Protein AF-A0A023GBM4-F1 (afdb_monomer_lite)

Organism: Amblyomma triste (NCBI:txid251400)

pLDDT: mean 78.28, std 15.89, range [26.83, 95.88]

Sequence (643 aa):
ELDEQGNFDE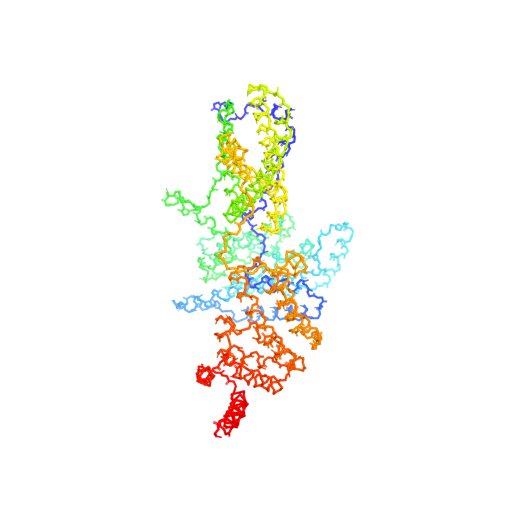KFLHDLKSTSPGKMQKLEERFLLPFKVGGPCPSPSFTGSQIFFYEFLKANTNAIFLQHFKDQCVGKIVEFEKDNPFQDAQQSSSEELKRALITAVYKFKLLGLFLGVVEFLPYSTTESFPKQYLDEQQAIRNLRPIPLNITGLIKESVKSKHLAATLTWVVNFLSMMDPIAKTLSSYGDVLGLLFSIYKSPALLQISSAAFFARVLLGWLFEVQSIQSDVLAPAPDDILEQAESLGSFVDGCIIYMCCPYLQELRCVLLEHLTGTKTKYGEIRKITPVSANEKDLKAQLMHQLEENFFHIHPVSVKKTVEFVAERVSSNVAKRLKKDVQASIAHSRGILSQMDSALIEEKERQQSIMELFWQVSKKSETVALEQCRELVNKLLPLLLPPDMDGQVVKMCCFLSTKNAVSKVQQWLKANVTEKAFIQGISAASCQANSDQNTSKDKDISSHYNAVSAFNILDRLQGCMQRVQSGKRCTSEDAVELLELCAKSLNSRCEWSSVATTAVEHATFDFVLCLAIWCPEVCTRDVFNVAVPMWERSCAVKEACKMLYSARNLHLVVMSADMRSTLLKFGELAQVLLYFGLVTVPDLEESLKKVLDLELPSLLLESTMCVLSSVLEIYKNCNENVSEGLG

Foldseek 3Di:
DAPPVRDDDVVVVVCCCVVPVPVVVVVVVPVVDDDPDDDLQDQDDDDDCRVVVLVVLLPDPDLVVLVVVLVVLLVVLVVCLVVVLQLCLPPDPDPVSLVVVLVSLVSLLSSLQSNLCSVASVVDDPDDDDPVVLVVVLVVCLVDDDSDPLVVSCLVLLVSQANLSSLNSNLNSLSSHDLSCCVHPNVLLVLLLLVLQLPACQLVDPALLSVLSNVSSVSSCVSNVPDPVPRDNHPDNSRNHVSSNGRSGDPVSSCVSNVSCVVVVVVVVCVVVVDPDPDDPPPPPDDDDDDDDVVVVVVVVVVVVVLCVVDPVQLVVLLQVLLVVQLVVLLVVLVVVLLVLLVVLLVVVVVVVVDPDDPVVVVVSLVVSLVVSLVVSLVSSLVSLLVSLLVPSCVSDDPPDDPVSSVVSSVSSSVSSSVSNVVSSVVQSDSVNSVCSSPPPDPPDDDDDDDDDDDDPVLAVVADDLVVLLVVLVVLLVCLVVVHDDALVNLLVSLLSLVSNLPRHPPDDPVSLLSSLVSLLVSLLSCLQRPVVSNDVSSLVSNVVSQLPHPNVLVVLLLLLAPVSLVSLVVGPDNLSSLLSSLVSNLSCCVSVSDDPVSNVVNLVNVVVDPDDPVSNVSNVVSVVVSVVVVVVVVVVVVVVVD

InterPro domains:
  IPR028171 Codanin-1, C-terminal domain [PF15296] (249-338)
  IPR040031 Codanin-1 [PTHR28678] (7-632)

Secondary structure (DSSP, 8-state):
-B-TT-PBPHHHHHHHHHH-HHHHHHHHHHHHS--SS--SSPPP---TTHHHHHHHHHH---HHHHHHHHHHHHHHHHHHHHH-TTTTTTT---HHHHHHHHHHHHHHHHHHHHHHHHHHGGG--SS---HHHHHHHHHHHHTSPPSS-HHHHHHHHHHTT-HHHHHHHHHHHHTT--TTGGGSHHHHHHHHHHHHHHHSGGGGSS-HHHHHHHHHHHHHHHHTT--TTTS---SS-----GGGG-S---HHHHHHH-TTHHHHHHHHHHHHH----SSS------------THHHHHHHHHHHHHHHHTS-HHHHHHHHHHHHHHHHHHHHHHHHHHHHHHHHHHHHHHHHTTS---HHHHHHHHHHHHHHHHHHHHHHHHHHHHHHHHHHHHHHS-TTS-HHHHHHHHHHHHHHHHHHHHHHHHHHS-HHHHHHHHHS----------S-----HHHHHHSPPHHHHHHHHHHHHHHHHTT----HHHHHHHHHHHHHHHHH-S---HHHHHHHHHHHHHHHHHHHHH-GGG--HHHHHHHHHHHTT-HHHHHHHHTTT-HHHHHHHHTSS-HHHHHHHHHHHHHHHHHTTSS-HHHHHHHHHHHHTS---HHHHHHHHHHHHHHHHHHHHHHHHHHHTT-

Radius of gyration: 37.75 Å; chains: 1; bounding box: 98×84×108 Å

Structure (mmCIF, N/CA/C/O backbone):
data_AF-A0A023GBM4-F1
#
_entry.id   AF-A0A023GBM4-F1
#
loop_
_atom_site.group_PDB
_atom_site.id
_atom_site.type_symbol
_atom_site.label_atom_id
_atom_site.label_alt_id
_atom_site.label_comp_id
_atom_site.label_asym_id
_atom_site.label_entity_id
_atom_site.label_seq_id
_atom_site.pdbx_PDB_ins_code
_atom_site.Cartn_x
_atom_site.Cartn_y
_atom_site.Cartn_z
_atom_site.occupancy
_atom_site.B_iso_or_equiv
_atom_site.auth_seq_id
_atom_site.auth_comp_id
_atom_site.auth_asym_id
_atom_site.auth_atom_id
_atom_site.pdbx_PDB_model_num
ATOM 1 N N . GLU A 1 1 ? -17.105 42.181 -12.558 1.00 42.53 1 GLU A N 1
ATOM 2 C CA . GLU A 1 1 ? -17.135 43.316 -11.617 1.00 42.53 1 GLU A CA 1
ATOM 3 C C . GLU A 1 1 ? -18.116 42.929 -10.517 1.00 42.53 1 GLU A C 1
ATOM 5 O O . GLU A 1 1 ? -19.146 42.360 -10.849 1.00 42.53 1 GLU A O 1
ATOM 10 N N . LEU A 1 2 ? -17.730 43.045 -9.245 1.00 33.91 2 LEU A N 1
ATOM 11 C CA . LEU A 1 2 ? -18.618 42.797 -8.097 1.00 33.91 2 LEU A CA 1
ATOM 12 C C . LEU A 1 2 ? -19.199 44.148 -7.674 1.00 33.91 2 LEU A C 1
ATOM 14 O O . LEU A 1 2 ? -18.482 45.148 -7.757 1.00 33.91 2 LEU A O 1
ATOM 18 N N . ASP A 1 3 ? -20.456 44.185 -7.238 1.00 46.22 3 ASP A N 1
ATOM 19 C CA . ASP A 1 3 ? -21.019 45.395 -6.638 1.00 46.22 3 ASP A CA 1
ATOM 20 C C . ASP A 1 3 ? -20.469 45.630 -5.217 1.00 46.22 3 ASP A C 1
ATOM 22 O O . ASP A 1 3 ? -19.764 44.790 -4.648 1.00 46.22 3 ASP A O 1
ATOM 26 N N . GLU A 1 4 ? -20.754 46.803 -4.642 1.00 40.56 4 GLU A N 1
ATOM 27 C CA . GLU A 1 4 ? -20.211 47.250 -3.346 1.00 40.56 4 GLU A CA 1
ATOM 28 C C . GLU A 1 4 ? -20.614 46.365 -2.147 1.00 40.56 4 GLU A C 1
ATOM 30 O O . GLU A 1 4 ? -20.127 46.573 -1.036 1.00 40.56 4 GLU A O 1
ATOM 35 N N . GLN A 1 5 ? -21.460 45.352 -2.352 1.00 41.38 5 GLN A N 1
ATOM 36 C CA . GLN A 1 5 ? -21.856 44.372 -1.335 1.00 41.38 5 GLN A CA 1
ATOM 37 C C . GLN A 1 5 ? -21.227 42.989 -1.566 1.00 41.38 5 GLN A C 1
ATOM 39 O O . GLN A 1 5 ? -21.461 42.067 -0.785 1.00 41.38 5 GLN A O 1
ATOM 44 N N . GLY A 1 6 ? -20.372 42.848 -2.585 1.00 42.97 6 GLY A N 1
ATOM 45 C CA . GLY A 1 6 ? -19.636 41.619 -2.868 1.00 42.97 6 GLY A CA 1
ATOM 46 C C . GLY A 1 6 ? -20.483 40.525 -3.517 1.00 42.97 6 GLY A C 1
ATOM 47 O O . GLY A 1 6 ? -20.051 39.370 -3.531 1.00 42.97 6 GLY A O 1
ATOM 48 N N . ASN A 1 7 ? -21.654 40.862 -4.067 1.00 44.59 7 ASN A N 1
ATOM 49 C CA . ASN A 1 7 ? -22.479 39.911 -4.798 1.00 44.59 7 ASN A CA 1
ATOM 50 C C . ASN A 1 7 ? -22.088 39.880 -6.281 1.00 44.59 7 ASN A C 1
ATOM 52 O O . ASN A 1 7 ? -21.716 40.885 -6.891 1.00 44.59 7 ASN A O 1
ATOM 56 N N . PHE A 1 8 ? -22.137 38.681 -6.867 1.00 51.12 8 PHE A N 1
ATOM 57 C CA . PHE A 1 8 ? -21.965 38.509 -8.306 1.00 51.12 8 PHE A CA 1
ATOM 58 C C . PHE A 1 8 ? -23.166 39.121 -9.028 1.00 51.12 8 PHE A C 1
ATOM 60 O O . PHE A 1 8 ? -24.301 38.752 -8.738 1.00 51.12 8 PHE A O 1
ATOM 67 N N . ASP A 1 9 ? -22.903 40.024 -9.975 1.00 55.38 9 ASP A N 1
ATOM 68 C CA . ASP A 1 9 ? -23.923 40.660 -10.812 1.00 55.38 9 ASP A CA 1
ATOM 69 C C . ASP A 1 9 ? -24.822 39.582 -11.458 1.00 55.38 9 ASP A C 1
ATOM 71 O O . ASP A 1 9 ? -24.319 38.643 -12.082 1.00 55.38 9 ASP A O 1
ATOM 75 N N . GLU A 1 10 ? -26.149 39.670 -11.302 1.00 57.38 10 GLU A N 1
ATOM 76 C CA . GLU A 1 10 ? -27.107 38.662 -11.799 1.00 57.38 10 GLU A CA 1
ATOM 77 C C . GLU A 1 10 ? -26.961 38.425 -13.311 1.00 57.38 10 GLU A C 1
ATOM 79 O O . GLU A 1 10 ? -27.180 37.316 -13.813 1.00 57.38 10 GLU A O 1
ATOM 84 N N . LYS A 1 11 ? -26.489 39.448 -14.033 1.00 58.22 11 LYS A N 1
ATOM 85 C CA . LYS A 1 11 ? -26.133 39.367 -15.453 1.00 58.22 11 LYS A CA 1
ATOM 86 C C . LYS A 1 11 ? -25.025 38.353 -15.726 1.00 58.22 11 LYS A C 1
ATOM 88 O O . LYS A 1 11 ? -25.104 37.625 -16.709 1.00 58.22 11 LYS A O 1
ATOM 93 N N . PHE A 1 12 ? -24.037 38.233 -14.841 1.00 63.06 12 PHE A N 1
ATOM 94 C CA . PHE A 1 12 ? -22.938 37.278 -14.982 1.00 63.06 12 PH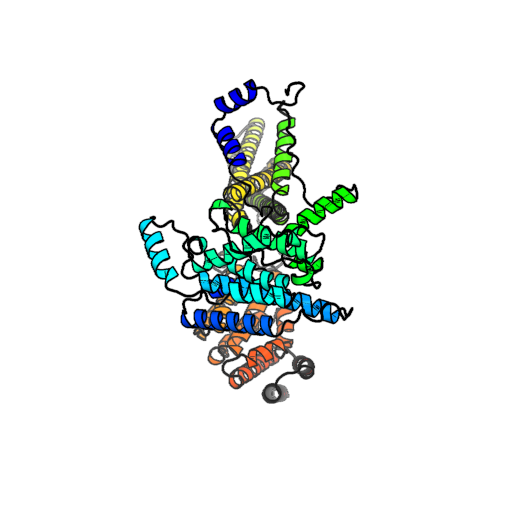E A CA 1
ATOM 95 C C . PHE A 1 12 ? -23.413 35.829 -14.844 1.00 63.06 12 PHE A C 1
ATOM 97 O O . PHE A 1 12 ? -23.004 34.969 -15.622 1.00 63.06 12 PHE A O 1
ATOM 104 N N . LEU A 1 13 ? -24.301 35.543 -13.886 1.00 59.00 13 LEU A N 1
ATOM 105 C CA . LEU A 1 13 ? -24.870 34.201 -13.724 1.00 59.00 13 LEU A CA 1
ATOM 106 C C . LEU A 1 13 ? -25.776 33.831 -14.904 1.00 59.00 13 LEU A C 1
ATOM 108 O O . LEU A 1 13 ? -25.735 32.690 -15.375 1.00 59.00 13 LEU A O 1
ATOM 112 N N . HIS A 1 14 ? -26.543 34.795 -15.417 1.00 64.75 14 HIS A N 1
ATOM 113 C CA . HIS A 1 14 ? -27.369 34.611 -16.605 1.00 64.75 14 HIS A CA 1
ATOM 114 C C . HIS A 1 14 ? -26.518 34.355 -17.865 1.00 64.75 14 HIS A C 1
ATOM 116 O O . HIS A 1 14 ? -26.791 33.412 -18.613 1.00 64.75 14 HIS A O 1
ATOM 122 N N . ASP A 1 15 ? -25.431 35.106 -18.052 1.00 66.69 15 ASP A N 1
ATOM 123 C CA . ASP A 1 15 ? -24.490 34.922 -19.163 1.00 66.69 15 ASP A CA 1
ATOM 124 C C . ASP A 1 15 ? -23.692 33.613 -19.056 1.00 66.69 15 ASP A C 1
ATOM 126 O O . ASP A 1 15 ? -23.419 32.956 -20.064 1.00 66.69 15 ASP A O 1
ATOM 130 N N . LEU A 1 16 ? -23.357 33.159 -17.845 1.00 57.41 16 LEU A N 1
ATOM 131 C CA . LEU A 1 16 ? -22.697 31.866 -17.640 1.00 57.41 16 LEU A CA 1
ATOM 132 C C . LEU A 1 16 ? -23.634 30.694 -17.979 1.00 57.41 16 LEU A C 1
ATOM 134 O O . LEU A 1 16 ? -23.195 29.695 -18.565 1.00 57.41 16 LEU A O 1
ATOM 138 N N . LYS A 1 17 ? -24.924 30.833 -17.637 1.00 65.56 17 LYS A N 1
ATOM 139 C CA . LYS A 1 17 ? -25.979 29.851 -17.918 1.00 65.56 17 LYS A CA 1
ATOM 140 C C . LYS A 1 17 ? -26.287 29.756 -19.416 1.00 65.56 17 LYS A C 1
ATOM 142 O O . LYS A 1 17 ? -26.512 28.651 -19.905 1.00 65.56 17 LYS A O 1
ATOM 147 N N . SER A 1 18 ? -26.233 30.874 -20.144 1.00 67.44 18 SER A N 1
ATOM 148 C CA . SER A 1 18 ? -26.460 30.920 -21.596 1.00 67.44 18 SER A CA 1
ATOM 149 C C . SER A 1 18 ? -25.239 30.468 -22.411 1.00 67.44 18 SER A C 1
ATOM 151 O O . SER A 1 18 ? -25.383 29.724 -23.379 1.00 67.44 18 SER A O 1
ATOM 153 N N . THR A 1 19 ? -24.027 30.856 -22.002 1.00 72.25 19 THR A N 1
ATOM 154 C CA . THR A 1 19 ? -22.801 30.635 -22.793 1.00 72.25 19 THR A CA 1
ATOM 155 C C . THR A 1 19 ? -22.172 29.263 -22.540 1.00 72.25 19 THR A C 1
ATOM 157 O O . THR A 1 19 ? -21.493 28.708 -23.404 1.00 72.25 19 THR A O 1
ATOM 160 N N . SER A 1 20 ? -22.369 28.681 -21.352 1.00 53.50 20 SER A N 1
ATOM 161 C CA . SER A 1 20 ? -21.780 27.380 -21.010 1.00 53.50 20 SER A CA 1
ATOM 162 C C . SER A 1 20 ? -22.610 26.603 -19.977 1.00 53.50 20 SER A C 1
ATOM 164 O O . SER A 1 20 ? -22.158 26.402 -18.844 1.00 53.50 20 SER A O 1
ATOM 166 N N . PRO A 1 21 ? -23.790 26.084 -20.369 1.00 67.12 21 PRO A N 1
ATOM 167 C CA . PRO A 1 21 ? -24.716 25.409 -19.457 1.00 67.12 21 PRO A CA 1
ATOM 168 C C . PRO A 1 21 ? -24.078 24.212 -18.738 1.00 67.12 21 PRO A C 1
ATOM 170 O O . PRO A 1 21 ? -24.277 24.035 -17.541 1.00 67.12 21 PRO A O 1
ATOM 173 N N . GLY A 1 22 ? -23.202 23.454 -19.409 1.00 63.72 22 GLY A N 1
ATOM 174 C CA . GLY A 1 22 ? -22.489 22.330 -18.788 1.00 63.72 22 GLY A CA 1
ATOM 175 C C . GLY A 1 22 ? -21.457 22.729 -17.723 1.00 63.72 22 GLY A C 1
ATOM 176 O O . GLY A 1 22 ? -21.098 21.905 -16.887 1.00 63.72 22 GLY A O 1
ATOM 177 N N . LYS A 1 23 ? -20.957 23.974 -17.718 1.00 65.19 23 LYS A N 1
ATOM 178 C CA . LYS A 1 23 ? -20.093 24.474 -16.633 1.00 65.19 23 LYS A CA 1
ATOM 179 C C . LYS A 1 23 ? -20.917 24.923 -15.433 1.00 65.19 23 LYS A C 1
ATOM 181 O O . LYS A 1 23 ? -20.486 24.661 -14.317 1.00 65.19 23 LYS A O 1
ATOM 186 N N . MET A 1 24 ? -22.080 25.538 -15.667 1.00 70.69 24 MET A N 1
ATOM 187 C CA . MET A 1 24 ? -23.031 25.865 -14.601 1.00 70.69 24 MET A CA 1
ATOM 188 C C . MET A 1 24 ? -23.532 24.588 -13.926 1.00 70.69 24 MET A C 1
ATOM 190 O O . MET A 1 24 ? -23.452 24.483 -12.713 1.00 70.69 24 MET A O 1
ATOM 194 N N . GLN A 1 25 ? -23.903 23.571 -14.707 1.00 65.62 25 GLN A N 1
ATOM 195 C CA . GLN A 1 25 ? -24.326 22.276 -14.176 1.00 65.62 25 GLN A CA 1
ATOM 196 C C . GLN A 1 25 ? -23.215 21.599 -13.364 1.00 65.62 25 GLN A C 1
ATOM 198 O O . GLN A 1 25 ? -23.461 21.138 -12.262 1.00 65.62 25 GLN A O 1
ATOM 203 N N . LYS A 1 26 ? -21.960 21.625 -13.834 1.00 58.56 26 LYS A N 1
ATOM 204 C CA . LYS A 1 26 ? -20.809 21.121 -13.058 1.00 58.56 26 LYS A CA 1
ATOM 205 C C . LYS A 1 26 ? -20.507 21.944 -11.805 1.00 58.56 26 LYS A C 1
ATOM 207 O O . LYS A 1 26 ? -19.912 21.422 -10.867 1.00 58.56 26 LYS A O 1
ATOM 212 N N . LEU A 1 27 ? -20.826 23.236 -11.808 1.00 56.75 27 LEU A N 1
ATOM 213 C CA . LEU A 1 27 ? -20.670 24.109 -10.649 1.00 56.75 27 LEU A CA 1
ATOM 214 C C . LEU A 1 27 ? -21.765 23.811 -9.617 1.00 56.75 27 LEU A C 1
ATOM 216 O O . LEU A 1 27 ? -21.439 23.596 -8.456 1.00 56.75 27 LEU A O 1
ATOM 220 N N . GLU A 1 28 ? -23.022 23.706 -10.052 1.00 64.25 28 GLU A N 1
ATOM 221 C CA . GLU A 1 28 ? -24.150 23.244 -9.235 1.00 64.25 28 GLU A CA 1
ATOM 222 C C . GLU A 1 28 ? -23.882 21.842 -8.675 1.00 64.25 28 GLU A C 1
ATOM 224 O O . GLU A 1 28 ? -23.982 21.639 -7.472 1.00 64.25 28 GLU A O 1
ATOM 229 N N . GLU A 1 29 ? -23.420 20.896 -9.496 1.00 52.94 29 GLU A N 1
ATOM 230 C CA . GLU A 1 29 ? -23.018 19.552 -9.060 1.00 52.94 29 GLU A CA 1
ATOM 231 C C . GLU A 1 29 ? -21.902 19.593 -8.009 1.00 52.94 29 GLU A C 1
ATOM 233 O O . GLU A 1 29 ? -21.924 18.796 -7.081 1.00 52.94 29 GLU A O 1
ATOM 238 N N . ARG A 1 30 ? -20.946 20.527 -8.098 1.00 54.22 30 ARG A N 1
ATOM 239 C CA . ARG A 1 30 ? -19.888 20.701 -7.081 1.00 54.22 30 ARG A CA 1
ATOM 240 C C . ARG A 1 30 ? -20.387 21.330 -5.784 1.00 54.22 30 ARG A C 1
ATOM 242 O O . ARG A 1 30 ? -19.787 21.085 -4.743 1.00 54.22 30 ARG A O 1
ATOM 249 N N . PHE A 1 31 ? -21.436 22.146 -5.842 1.00 48.69 31 PHE A N 1
ATOM 250 C CA . PHE A 1 31 ? -22.096 22.673 -4.647 1.00 48.69 31 PHE A CA 1
ATOM 251 C C . PHE A 1 31 ? -23.029 21.638 -4.004 1.00 48.69 31 PHE A C 1
ATOM 253 O O . PHE A 1 31 ? -23.201 21.653 -2.790 1.00 48.69 31 PHE A O 1
ATOM 260 N N . LEU A 1 32 ? -23.595 20.727 -4.800 1.00 45.19 32 LEU A N 1
ATOM 261 C CA . LEU A 1 32 ? -24.531 19.695 -4.349 1.00 45.19 32 LEU A CA 1
ATOM 262 C C . LEU A 1 32 ? -23.847 18.372 -3.953 1.00 45.19 32 LEU A C 1
ATOM 264 O O . LEU A 1 32 ? -24.418 17.611 -3.175 1.00 45.19 32 LEU A O 1
ATOM 268 N N . LEU A 1 33 ? -22.638 18.082 -4.452 1.00 35.78 33 LEU A N 1
ATOM 269 C CA . LEU A 1 33 ? -21.887 16.856 -4.153 1.00 35.78 33 LEU A CA 1
ATOM 270 C C . LEU A 1 33 ? -20.574 17.176 -3.415 1.00 35.78 33 LEU A C 1
ATOM 272 O O . LEU A 1 33 ? -19.667 17.767 -4.011 1.00 35.78 33 LEU A O 1
ATOM 276 N N . PRO A 1 34 ? -20.413 16.754 -2.145 1.00 41.25 34 PRO A N 1
ATOM 277 C CA . PRO A 1 34 ? -19.182 16.989 -1.402 1.00 41.25 34 PRO A CA 1
ATOM 278 C C . PRO A 1 34 ? -17.982 16.251 -2.023 1.00 41.25 34 PRO A C 1
ATOM 280 O O . PRO A 1 34 ? -18.076 15.124 -2.514 1.00 41.25 34 PRO A O 1
ATOM 283 N N . PHE A 1 35 ? -16.830 16.922 -1.985 1.00 39.44 35 PHE A N 1
ATOM 284 C CA . PHE A 1 35 ? -15.532 16.468 -2.487 1.00 39.44 35 PHE A CA 1
ATOM 285 C C . PHE A 1 35 ? -15.137 15.115 -1.849 1.00 39.44 35 PHE A C 1
ATOM 287 O O . PHE A 1 35 ? -14.926 15.032 -0.642 1.00 39.44 35 PHE A O 1
ATOM 294 N N . LYS A 1 36 ? -15.015 14.040 -2.645 1.00 39.22 36 LYS A N 1
ATOM 295 C CA . LYS A 1 36 ? -14.648 12.682 -2.181 1.00 39.22 36 LYS A CA 1
ATOM 296 C C . LYS A 1 36 ? -13.135 12.506 -1.967 1.00 39.22 36 LYS A C 1
ATOM 298 O O . LYS A 1 36 ? -12.517 11.624 -2.555 1.00 39.22 36 LYS A O 1
ATOM 303 N N . VAL A 1 37 ? -12.529 13.340 -1.129 1.00 38.75 37 VAL A N 1
ATOM 304 C CA . VAL A 1 37 ? -11.214 13.065 -0.529 1.00 38.75 37 VAL A CA 1
ATOM 305 C C . VAL A 1 37 ? -11.362 13.364 0.952 1.00 38.75 37 VAL A C 1
ATOM 307 O O . VAL A 1 37 ? -11.456 14.533 1.302 1.00 38.75 37 VAL A O 1
ATOM 310 N N . GLY A 1 38 ? -11.468 12.313 1.775 1.00 44.91 38 GLY A N 1
ATOM 311 C CA . GLY A 1 38 ? -11.467 12.382 3.242 1.00 44.91 38 GLY A CA 1
ATOM 312 C C . GLY A 1 38 ? -12.190 13.598 3.818 1.00 44.91 38 GLY A C 1
ATOM 313 O O . GLY A 1 38 ? -11.535 14.502 4.328 1.00 44.91 38 GLY A O 1
ATOM 314 N N . GLY A 1 39 ? -13.524 13.630 3.713 1.00 46.69 39 GLY A N 1
ATOM 315 C CA . GLY A 1 39 ? -14.329 14.631 4.416 1.00 46.69 39 GLY A CA 1
ATOM 316 C C . GLY A 1 39 ? -14.039 14.640 5.930 1.00 46.69 39 GLY A C 1
ATOM 317 O O . GLY A 1 39 ? -13.328 13.761 6.422 1.00 46.69 39 GLY A O 1
ATOM 318 N N . PRO A 1 40 ? -14.604 15.594 6.694 1.00 55.47 40 PRO A N 1
ATOM 319 C CA . PRO A 1 40 ? -14.359 15.716 8.139 1.00 55.47 40 PRO A CA 1
ATOM 320 C C . PRO A 1 40 ? -14.591 14.406 8.914 1.00 55.47 40 PRO A C 1
ATOM 322 O O . PRO A 1 40 ? -13.958 14.189 9.945 1.00 55.47 40 PRO A O 1
ATOM 325 N N . CYS A 1 41 ? -15.424 13.512 8.372 1.00 63.94 41 CYS A N 1
ATOM 326 C CA . CYS A 1 41 ? -15.664 12.166 8.870 1.00 63.94 41 CYS A CA 1
ATOM 327 C C . CYS A 1 41 ? -15.277 11.107 7.816 1.00 63.94 41 CYS A C 1
ATOM 329 O O . CYS A 1 41 ? -16.076 10.794 6.929 1.00 63.94 41 CYS A O 1
ATOM 331 N N . PRO A 1 42 ? -14.057 10.540 7.871 1.00 73.88 42 PRO A N 1
ATOM 332 C CA . PRO A 1 42 ? -13.633 9.502 6.936 1.00 73.88 42 PRO A CA 1
ATOM 333 C C . PRO A 1 42 ? -14.370 8.183 7.196 1.00 73.88 42 PRO A C 1
ATOM 335 O O . PRO A 1 42 ? -14.694 7.856 8.338 1.00 73.88 42 PRO A O 1
ATOM 338 N N . SER A 1 43 ? -14.587 7.389 6.147 1.00 77.31 43 SER A N 1
ATOM 339 C CA . SER A 1 43 ? -15.076 6.012 6.287 1.00 77.31 43 SER A CA 1
ATOM 340 C C . SER A 1 43 ? -14.082 5.147 7.079 1.00 77.31 43 SER A C 1
ATOM 342 O O . SER A 1 43 ? -12.876 5.411 7.030 1.00 77.31 43 SER A O 1
ATOM 344 N N . PRO A 1 44 ? -14.546 4.106 7.795 1.00 81.19 44 PRO A N 1
ATOM 345 C CA . PRO A 1 44 ? -13.655 3.188 8.498 1.00 81.19 44 PRO A CA 1
ATOM 346 C C . PRO A 1 44 ? -12.677 2.532 7.518 1.00 81.19 44 PRO A C 1
ATOM 348 O O . PRO A 1 44 ? -13.069 2.043 6.459 1.00 81.19 44 PRO A O 1
ATOM 351 N N . SER A 1 45 ? -11.393 2.533 7.871 1.00 78.94 45 SER A N 1
ATOM 352 C CA . SER A 1 45 ? -10.316 2.040 7.010 1.00 78.94 45 SER A CA 1
ATOM 353 C C . SER A 1 45 ? -9.271 1.269 7.806 1.00 78.94 45 SER A C 1
ATOM 355 O O . SER A 1 45 ? -8.912 1.670 8.916 1.00 78.94 45 SER A O 1
ATOM 357 N N . PHE A 1 46 ? -8.722 0.221 7.197 1.00 84.56 46 PHE A N 1
ATOM 358 C CA . PHE A 1 46 ? -7.576 -0.523 7.715 1.00 84.56 46 PHE A CA 1
ATOM 359 C C . PHE A 1 46 ? -6.266 0.101 7.228 1.00 84.56 46 PHE A C 1
ATOM 361 O O . PHE A 1 46 ? -6.192 0.599 6.105 1.00 84.56 46 PHE A O 1
ATOM 368 N N . THR A 1 47 ? -5.219 0.073 8.056 1.00 80.81 47 THR A N 1
ATOM 369 C CA . THR A 1 47 ? -3.907 0.650 7.715 1.00 80.81 47 THR A CA 1
ATOM 370 C C . THR A 1 47 ? -2.769 -0.363 7.842 1.00 80.81 47 THR A C 1
ATOM 372 O O . THR A 1 47 ? -2.809 -1.281 8.664 1.00 80.81 47 THR A O 1
ATOM 375 N N . GLY A 1 48 ? -1.725 -0.200 7.024 1.00 83.06 48 GLY A N 1
ATOM 376 C CA . GLY A 1 48 ? -0.531 -1.050 7.062 1.00 83.06 48 GLY A CA 1
ATOM 377 C C . GLY A 1 48 ? -0.854 -2.536 6.872 1.00 83.06 48 GLY A C 1
ATOM 378 O O . GLY A 1 48 ? -1.582 -2.912 5.956 1.00 83.06 48 GLY A O 1
ATOM 379 N N . SER A 1 49 ? -0.339 -3.384 7.767 1.00 82.44 49 SER A N 1
ATOM 380 C CA . SER A 1 49 ? -0.557 -4.837 7.736 1.00 82.44 49 SER A CA 1
ATOM 381 C C . SER A 1 49 ? -2.013 -5.257 7.961 1.00 82.44 49 SER A C 1
ATOM 383 O O . SER A 1 49 ? -2.385 -6.365 7.588 1.00 82.44 49 SER A O 1
ATOM 385 N N . GLN A 1 50 ? -2.867 -4.390 8.515 1.00 88.44 50 GLN A N 1
ATOM 386 C CA . GLN A 1 50 ? -4.284 -4.702 8.721 1.00 88.44 50 GLN A CA 1
ATOM 387 C C . GLN A 1 50 ? -5.035 -4.889 7.396 1.00 88.44 50 GLN A C 1
ATOM 389 O O . GLN A 1 50 ? -5.973 -5.681 7.338 1.00 88.44 50 GLN A O 1
ATOM 394 N N . ILE A 1 51 ? -4.609 -4.188 6.334 1.00 88.50 51 ILE A N 1
ATOM 395 C CA . ILE A 1 51 ? -5.222 -4.279 4.999 1.00 88.50 51 ILE A CA 1
ATOM 396 C C . ILE A 1 51 ? -5.125 -5.712 4.478 1.00 88.50 51 ILE A C 1
ATOM 398 O O . ILE A 1 51 ? -6.101 -6.239 3.959 1.00 88.50 51 ILE A O 1
ATOM 402 N N . PHE A 1 52 ? -3.982 -6.372 4.689 1.00 91.69 52 PHE A N 1
ATOM 403 C CA . PHE A 1 52 ? -3.807 -7.769 4.304 1.00 91.69 52 PHE A CA 1
ATOM 404 C C . PHE A 1 52 ? -4.851 -8.675 4.967 1.00 91.69 52 PHE A C 1
ATOM 406 O O . PHE A 1 52 ? -5.482 -9.472 4.283 1.00 91.69 52 PHE A O 1
ATOM 413 N N . PHE A 1 53 ? -5.076 -8.535 6.277 1.00 91.44 53 PHE A N 1
ATOM 414 C CA . PHE A 1 53 ? -6.055 -9.360 6.993 1.00 91.44 53 PHE A CA 1
ATOM 415 C C . PHE A 1 53 ? -7.495 -9.057 6.572 1.00 91.44 53 PHE A C 1
ATOM 417 O O . PHE A 1 53 ? -8.306 -9.974 6.468 1.00 91.44 53 PHE A O 1
ATOM 424 N N . TYR A 1 54 ? -7.810 -7.790 6.303 1.00 90.50 54 TYR A N 1
ATOM 425 C CA . TYR A 1 54 ? -9.113 -7.398 5.775 1.00 90.50 54 TYR A CA 1
ATOM 426 C C . TYR A 1 54 ? -9.378 -8.016 4.396 1.00 90.50 54 TYR A C 1
ATOM 428 O O . TYR A 1 54 ? -10.397 -8.680 4.205 1.00 90.50 54 TYR A O 1
ATOM 436 N N . GLU A 1 55 ? -8.438 -7.866 3.459 1.00 90.38 55 GLU A N 1
ATOM 437 C CA . GLU A 1 55 ? -8.548 -8.448 2.118 1.00 90.38 55 GLU A CA 1
ATOM 438 C C . GLU A 1 55 ? -8.548 -9.979 2.167 1.00 90.38 55 GLU A C 1
ATOM 440 O O . GLU A 1 55 ? -9.298 -10.620 1.435 1.00 90.38 55 GLU A O 1
ATOM 445 N N . PHE A 1 56 ? -7.786 -10.583 3.084 1.00 92.06 56 PHE A N 1
ATOM 446 C CA . PHE A 1 56 ? -7.815 -12.023 3.320 1.00 92.06 56 PHE A CA 1
ATOM 447 C C . PHE A 1 56 ? -9.201 -12.498 3.765 1.00 92.06 56 PHE A C 1
ATOM 449 O O . PHE A 1 56 ? -9.717 -13.456 3.198 1.00 92.06 56 PHE A O 1
ATOM 456 N N . LEU A 1 57 ? -9.830 -11.829 4.739 1.00 91.00 57 LEU A N 1
ATOM 457 C CA . LEU A 1 57 ? -11.181 -12.174 5.194 1.00 91.00 57 LEU A CA 1
ATOM 458 C C . LEU A 1 57 ? -12.216 -12.019 4.077 1.00 91.00 57 LEU A C 1
ATOM 460 O O . LEU A 1 57 ? -13.097 -12.862 3.945 1.00 91.00 57 LEU A O 1
ATOM 464 N N . LYS A 1 58 ? -12.082 -10.976 3.255 1.00 87.75 58 LYS A N 1
ATOM 465 C CA . LYS A 1 58 ? -12.968 -10.709 2.118 1.00 87.75 58 LYS A CA 1
ATOM 466 C C . LYS A 1 58 ? -12.802 -11.723 0.981 1.00 87.75 58 LYS A C 1
ATOM 468 O O . LYS A 1 58 ? -13.785 -12.088 0.346 1.00 87.75 58 LYS A O 1
ATOM 473 N N . ALA A 1 59 ? -11.575 -12.174 0.722 1.00 87.88 59 ALA A N 1
ATOM 474 C CA . ALA A 1 59 ? -11.268 -13.180 -0.294 1.00 87.88 59 ALA A CA 1
ATOM 475 C C . ALA A 1 59 ? -11.586 -14.616 0.162 1.00 87.88 59 ALA A C 1
ATOM 477 O O . ALA A 1 59 ? -11.612 -15.534 -0.660 1.00 87.88 59 ALA A O 1
ATOM 478 N N . ASN A 1 60 ? -11.799 -14.836 1.461 1.00 86.00 60 ASN A N 1
ATOM 479 C CA . ASN A 1 60 ? -12.013 -16.165 2.014 1.00 86.00 60 ASN A CA 1
ATOM 480 C C . ASN A 1 60 ? -13.436 -16.669 1.733 1.00 86.00 60 ASN A C 1
ATOM 482 O O . ASN A 1 60 ? -14.422 -16.046 2.117 1.00 86.00 60 ASN A O 1
ATOM 486 N N . THR A 1 61 ? -13.547 -17.844 1.115 1.00 78.50 61 THR A N 1
ATOM 487 C CA . THR A 1 61 ? -14.833 -18.494 0.814 1.00 78.50 61 THR A CA 1
ATOM 488 C C . THR A 1 61 ? -15.278 -19.495 1.887 1.00 78.50 61 THR A C 1
ATOM 490 O O . THR A 1 61 ? -16.353 -20.084 1.775 1.00 78.50 61 THR A O 1
ATOM 493 N N . ASN A 1 62 ? -14.474 -19.726 2.931 1.00 89.12 62 ASN A N 1
ATOM 494 C CA . ASN A 1 62 ? -14.766 -20.704 3.974 1.00 89.12 62 ASN A CA 1
ATOM 495 C C . ASN A 1 62 ? -15.606 -20.093 5.111 1.00 89.12 62 ASN A C 1
ATOM 497 O O . ASN A 1 62 ? -15.086 -19.451 6.026 1.00 89.12 62 ASN A O 1
ATOM 501 N N . ALA A 1 63 ? -16.912 -20.372 5.095 1.00 88.81 63 ALA A N 1
ATOM 502 C CA . ALA A 1 63 ? -17.853 -19.906 6.115 1.00 88.81 63 ALA A CA 1
ATOM 503 C C . ALA A 1 63 ? -17.554 -20.438 7.534 1.00 88.81 63 ALA A C 1
ATOM 505 O O . ALA A 1 63 ? -17.822 -19.741 8.511 1.00 88.81 63 ALA A O 1
ATOM 506 N N . ILE A 1 64 ? -16.969 -21.637 7.664 1.00 93.75 64 ILE A N 1
ATOM 507 C CA . ILE A 1 64 ? -16.606 -22.228 8.966 1.00 93.75 64 ILE A CA 1
ATOM 508 C C . ILE A 1 64 ? -15.474 -21.422 9.600 1.00 93.75 64 ILE A C 1
ATOM 510 O O . ILE A 1 64 ? -15.531 -21.075 10.778 1.00 93.75 64 ILE A O 1
ATOM 514 N N . PHE A 1 65 ? -14.461 -21.081 8.801 1.00 93.94 65 PHE A N 1
ATOM 515 C CA . PHE A 1 65 ? -13.364 -20.235 9.257 1.00 93.94 65 PHE A CA 1
ATOM 516 C C . PHE A 1 65 ? -13.872 -18.865 9.717 1.00 93.94 65 PHE A C 1
ATOM 518 O O . PHE A 1 65 ? -13.515 -18.426 10.807 1.00 93.94 65 PHE A O 1
ATOM 525 N N . LEU A 1 66 ? -14.730 -18.213 8.923 1.00 92.12 66 LEU A N 1
ATOM 526 C CA . LEU A 1 66 ? -15.300 -16.910 9.277 1.00 92.12 66 LEU A CA 1
ATOM 527 C C . LEU A 1 66 ? -16.117 -16.980 10.574 1.00 92.12 66 LEU A C 1
ATOM 529 O O . LEU A 1 66 ? -15.982 -16.105 11.427 1.00 92.12 66 LEU A O 1
ATOM 533 N N . GLN A 1 67 ? -16.899 -18.043 10.771 1.00 92.44 67 GLN A N 1
ATOM 534 C CA . GLN A 1 67 ? -17.644 -18.244 12.012 1.00 92.44 67 GLN A CA 1
ATOM 535 C C . GLN A 1 67 ? -16.708 -18.441 13.215 1.00 92.44 67 GLN A C 1
ATOM 537 O O . GLN A 1 67 ? -16.874 -17.759 14.221 1.00 92.44 67 GLN A O 1
ATOM 542 N N . HIS A 1 68 ? -15.677 -19.285 13.109 1.00 94.31 68 HIS A N 1
ATOM 543 C CA . HIS A 1 68 ? -14.702 -19.448 14.192 1.00 94.31 68 HIS A CA 1
ATOM 544 C C . HIS A 1 68 ? -13.924 -18.166 14.481 1.00 94.31 68 HIS A C 1
ATOM 546 O O . HIS A 1 68 ? -13.693 -17.838 15.641 1.00 94.31 68 HIS A O 1
ATOM 552 N N . PHE A 1 69 ? -13.538 -17.418 13.450 1.00 94.75 69 PHE A N 1
ATOM 553 C CA . PHE A 1 69 ? -12.864 -16.137 13.616 1.00 94.75 69 PHE A CA 1
ATOM 554 C C . PHE A 1 69 ? -13.758 -15.135 14.356 1.00 94.75 69 PHE A C 1
ATOM 556 O O . PHE A 1 69 ? -13.313 -14.494 15.308 1.00 94.75 69 PHE A O 1
ATOM 563 N N . LYS A 1 70 ? -15.040 -15.059 13.981 1.00 94.00 70 LYS A N 1
ATOM 564 C CA . LYS A 1 70 ? -16.047 -14.265 14.687 1.00 94.00 70 LYS A CA 1
ATOM 565 C C . LYS A 1 70 ? -16.158 -14.676 16.158 1.00 94.00 70 LYS A C 1
ATOM 567 O O . LYS A 1 70 ? -16.113 -13.805 17.024 1.00 94.00 70 LYS A O 1
ATOM 572 N N . ASP A 1 71 ? -16.248 -15.973 16.446 1.00 94.25 71 ASP A N 1
ATOM 573 C CA . ASP A 1 71 ? -16.343 -16.488 17.818 1.00 94.25 71 ASP A CA 1
ATOM 574 C C . ASP A 1 71 ? -15.087 -16.141 18.641 1.00 94.25 71 ASP A C 1
ATOM 576 O O . ASP A 1 71 ? -15.191 -15.771 19.810 1.00 94.25 71 ASP A O 1
ATOM 580 N N . GLN A 1 72 ? -13.900 -16.174 18.024 1.00 95.00 72 GLN A N 1
ATOM 581 C CA . GLN A 1 72 ? -12.650 -15.740 18.658 1.00 95.00 72 GLN A CA 1
ATOM 582 C C . GLN A 1 72 ? -12.632 -14.232 18.939 1.00 95.00 72 GLN A C 1
ATOM 584 O O . GLN A 1 72 ? -12.199 -13.821 20.016 1.00 95.00 72 GLN A O 1
ATOM 589 N N . CYS A 1 73 ? -13.131 -13.394 18.023 1.00 94.44 73 CYS A N 1
ATOM 590 C CA . CYS A 1 73 ? -13.282 -11.957 18.269 1.00 94.44 73 CYS A CA 1
ATOM 591 C C . CYS A 1 73 ? -14.233 -11.685 19.441 1.00 94.44 73 CYS A C 1
ATOM 593 O O . CYS A 1 73 ? -13.894 -10.910 20.333 1.00 94.44 73 CYS A O 1
ATOM 595 N N . VAL A 1 74 ? -15.390 -12.354 19.464 1.00 94.88 74 VAL A N 1
ATOM 596 C CA . VAL A 1 74 ? -16.381 -12.263 20.546 1.00 94.88 74 VAL A CA 1
ATOM 597 C C . VAL A 1 74 ? -15.769 -12.690 21.880 1.00 94.88 74 VAL A C 1
ATOM 599 O O . VAL A 1 74 ? -15.833 -11.932 22.846 1.00 94.88 74 VAL A O 1
ATOM 602 N N . GLY A 1 75 ? -15.115 -13.855 21.926 1.00 93.25 75 GLY A N 1
ATOM 603 C CA . GLY A 1 75 ? -14.459 -14.360 23.132 1.00 93.25 75 GLY A CA 1
ATOM 604 C C . GLY A 1 75 ? -13.404 -13.394 23.668 1.00 93.25 75 GLY A C 1
ATOM 605 O O . GLY A 1 75 ? -13.379 -13.116 24.865 1.00 93.25 75 GLY A O 1
ATOM 606 N N . LYS A 1 76 ? -12.594 -12.805 22.778 1.00 93.31 76 LYS A N 1
ATOM 607 C CA . LYS A 1 76 ? -11.588 -11.807 23.157 1.00 93.31 76 LYS A CA 1
ATOM 608 C C . LYS A 1 76 ? -12.203 -10.499 23.647 1.00 93.31 76 LYS A C 1
ATOM 610 O O . LYS A 1 76 ? -11.674 -9.931 24.589 1.00 93.31 76 LYS A O 1
ATOM 615 N N . ILE A 1 77 ? -13.302 -10.016 23.066 1.00 93.50 77 ILE A N 1
ATOM 616 C CA . ILE A 1 77 ? -13.981 -8.808 23.570 1.00 93.50 77 ILE A CA 1
ATOM 617 C C . ILE A 1 77 ? -14.529 -9.051 24.980 1.00 93.50 77 ILE A C 1
ATOM 619 O O . ILE A 1 77 ? -14.312 -8.228 25.860 1.00 93.50 77 ILE A O 1
ATOM 623 N N . VAL A 1 78 ? -15.184 -10.192 25.215 1.00 92.56 78 VAL A N 1
ATOM 624 C CA . VAL A 1 78 ? -15.754 -10.529 26.531 1.00 92.56 78 VAL A CA 1
ATOM 625 C C . VAL A 1 78 ? -14.667 -10.691 27.597 1.00 92.56 78 VAL A C 1
ATOM 627 O O . VAL A 1 78 ? -14.830 -10.190 28.705 1.00 92.56 78 VAL A O 1
ATOM 630 N N . GLU A 1 79 ? -13.556 -11.356 27.265 1.00 91.12 79 GLU A N 1
ATOM 631 C CA . GLU A 1 79 ? -12.376 -11.466 28.138 1.00 91.12 79 GLU A CA 1
ATOM 632 C C . GLU A 1 79 ? -11.859 -10.073 28.527 1.00 91.12 79 GLU A C 1
ATOM 634 O O . GLU A 1 79 ? -11.710 -9.770 29.706 1.00 91.12 79 GLU A O 1
ATOM 639 N N . PHE A 1 80 ? -11.693 -9.186 27.544 1.00 88.38 80 PHE A N 1
ATOM 640 C CA . PHE A 1 80 ? -11.182 -7.837 27.771 1.00 88.38 80 PHE A CA 1
ATOM 641 C C . PHE A 1 80 ? -12.130 -6.927 28.571 1.00 88.38 80 PHE A C 1
ATOM 643 O O . PHE A 1 80 ? -11.656 -6.136 29.384 1.00 88.38 80 PHE A O 1
ATOM 650 N N . GLU A 1 81 ? -13.444 -7.010 28.346 1.00 88.31 81 GLU A N 1
ATOM 651 C CA . GLU A 1 81 ? -14.446 -6.266 29.130 1.00 88.31 81 GLU A CA 1
ATOM 652 C C . GLU A 1 81 ? -14.463 -6.735 30.592 1.00 88.31 81 GLU A C 1
ATOM 654 O O . GLU A 1 81 ? -14.563 -5.922 31.506 1.00 88.31 81 GLU A O 1
ATOM 659 N N . LYS A 1 82 ? -14.294 -8.042 30.826 1.00 86.56 82 LYS A N 1
ATOM 660 C CA . LYS A 1 82 ? -14.255 -8.616 32.175 1.00 86.56 82 LYS A CA 1
ATOM 661 C C . LYS A 1 82 ? -12.978 -8.258 32.936 1.00 86.56 82 LYS A C 1
ATOM 663 O O . LYS A 1 82 ? -13.050 -7.959 34.125 1.00 86.56 82 LYS A O 1
ATOM 668 N N . ASP A 1 83 ? -11.828 -8.313 32.268 1.00 83.81 83 ASP A N 1
ATOM 669 C CA . ASP A 1 83 ? -10.530 -8.023 32.885 1.00 83.81 83 ASP A CA 1
ATOM 670 C C . ASP A 1 83 ? -10.356 -6.529 33.199 1.00 83.81 83 ASP A C 1
ATOM 672 O O . ASP A 1 83 ? -9.509 -6.178 34.017 1.00 83.81 83 ASP A O 1
ATOM 676 N N . ASN A 1 84 ? -11.147 -5.661 32.549 1.00 80.75 84 ASN A N 1
ATOM 677 C CA . ASN A 1 84 ? -11.158 -4.205 32.699 1.00 80.75 84 ASN A CA 1
ATOM 678 C C . ASN A 1 84 ? -9.755 -3.607 32.949 1.00 80.75 84 ASN A C 1
ATOM 680 O O . ASN A 1 84 ? -9.485 -3.048 34.019 1.00 80.75 84 ASN A O 1
ATOM 684 N N . PRO A 1 85 ? -8.851 -3.653 31.952 1.00 77.75 85 PRO A N 1
ATOM 685 C CA . PRO A 1 85 ? -7.471 -3.179 32.105 1.00 77.75 85 PRO A CA 1
ATOM 686 C C . PRO A 1 85 ? -7.361 -1.665 32.383 1.00 77.75 85 PRO A C 1
ATOM 688 O O . PRO A 1 85 ? -6.262 -1.140 32.548 1.00 77.75 85 PRO A O 1
ATOM 691 N N . PHE A 1 86 ? -8.488 -0.947 32.410 1.00 76.94 86 PHE A N 1
ATOM 692 C CA . PHE A 1 86 ? -8.582 0.495 32.621 1.00 76.94 86 PHE A CA 1
ATOM 693 C C . PHE A 1 86 ? -8.866 0.881 34.079 1.00 76.94 86 PHE A C 1
ATOM 695 O O . PHE A 1 86 ? -8.819 2.069 34.400 1.00 76.94 86 PHE A O 1
ATOM 702 N N . GLN A 1 87 ? -9.143 -0.088 34.960 1.00 72.19 87 GLN A N 1
ATOM 703 C CA . GLN A 1 87 ? -9.542 0.165 36.348 1.00 72.19 87 GLN A CA 1
ATOM 704 C C . GLN A 1 87 ? -8.458 0.895 37.166 1.00 72.19 87 GLN A C 1
ATOM 706 O O . GLN A 1 87 ? -8.778 1.804 37.931 1.00 72.19 87 GLN A O 1
ATOM 711 N N . ASP A 1 88 ? -7.179 0.581 36.935 1.00 64.38 88 ASP A N 1
ATOM 712 C CA . ASP A 1 88 ? -6.036 1.141 37.680 1.00 64.38 88 ASP A CA 1
ATOM 713 C C . ASP A 1 88 ? -5.386 2.366 37.007 1.00 64.38 88 ASP A C 1
ATOM 715 O O . ASP A 1 88 ? -4.344 2.864 37.447 1.00 64.38 88 ASP A O 1
ATOM 719 N N . ALA A 1 89 ? -5.996 2.903 35.944 1.00 61.38 89 ALA A N 1
ATOM 720 C CA . ALA A 1 89 ? -5.410 3.978 35.138 1.00 61.38 89 ALA A CA 1
ATOM 721 C C . ALA A 1 89 ? -5.169 5.297 35.907 1.00 61.38 89 ALA A C 1
ATOM 723 O O . ALA A 1 89 ? -4.425 6.154 35.433 1.00 61.38 89 ALA A O 1
ATOM 724 N N . GLN A 1 90 ? -5.772 5.474 37.089 1.00 56.12 90 GLN A N 1
ATOM 725 C CA . GLN A 1 90 ? -5.583 6.653 37.946 1.00 56.12 90 GLN A CA 1
ATOM 726 C C . GLN A 1 90 ? -4.353 6.579 38.863 1.00 56.12 90 GLN A C 1
ATOM 728 O O . GLN A 1 90 ? -3.894 7.620 39.328 1.00 56.12 90 GLN A O 1
ATOM 733 N N . GLN A 1 91 ? -3.830 5.383 39.158 1.00 53.69 91 GLN A N 1
ATOM 734 C CA . GLN A 1 91 ? -2.934 5.188 40.308 1.00 53.69 91 GLN A CA 1
ATOM 735 C C . GLN A 1 91 ? -1.443 5.080 39.970 1.00 53.69 91 GLN A C 1
ATOM 737 O O . GLN A 1 91 ? -0.622 5.108 40.886 1.00 53.69 91 GLN A O 1
ATOM 742 N N . SER A 1 92 ? -1.046 5.013 38.695 1.00 48.06 92 SER A N 1
ATOM 743 C CA . SER A 1 92 ? 0.380 4.964 38.356 1.00 48.06 92 SER A CA 1
ATOM 744 C C . SER A 1 92 ? 0.755 5.864 37.179 1.00 48.06 92 SER A C 1
ATOM 746 O O . SER A 1 92 ? 0.180 5.811 36.096 1.00 48.06 92 SER A O 1
ATOM 748 N N . SER A 1 93 ? 1.764 6.707 37.396 1.00 57.31 93 SER A N 1
ATOM 749 C CA . SER A 1 93 ? 2.360 7.607 36.403 1.00 57.31 93 SER A CA 1
ATOM 750 C C . SER A 1 93 ? 3.403 6.913 35.513 1.00 57.31 93 SER A C 1
ATOM 752 O O . SER A 1 93 ? 4.206 7.584 34.865 1.00 57.31 93 SER A O 1
ATOM 754 N N . SER A 1 94 ? 3.415 5.575 35.477 1.00 69.06 94 SER A N 1
ATOM 755 C CA . SER A 1 94 ? 4.400 4.808 34.715 1.00 69.06 94 SER A CA 1
ATOM 756 C C . SER A 1 94 ? 4.127 4.898 33.211 1.00 69.06 94 SER A C 1
ATOM 758 O O . SER A 1 94 ? 3.047 4.551 32.731 1.00 69.06 94 SER A O 1
ATOM 760 N N . GLU A 1 95 ? 5.137 5.305 32.441 1.00 74.44 95 GLU A N 1
ATOM 761 C CA . GLU A 1 95 ? 5.119 5.295 30.969 1.00 74.44 95 GLU A CA 1
ATOM 762 C C . GLU A 1 95 ? 4.888 3.890 30.379 1.00 74.44 95 GLU A C 1
ATOM 764 O O . GLU A 1 95 ? 4.495 3.735 29.222 1.00 74.44 95 GLU A O 1
ATOM 769 N N . GLU A 1 96 ? 5.118 2.836 31.162 1.00 77.06 96 GLU A N 1
ATOM 770 C CA . GLU A 1 96 ? 4.797 1.462 30.782 1.00 77.06 96 GLU A CA 1
ATOM 771 C C . GLU A 1 96 ? 3.291 1.177 30.847 1.00 77.06 96 GLU A C 1
ATOM 773 O O . GLU A 1 96 ? 2.743 0.611 29.899 1.00 77.06 96 GLU A O 1
ATOM 778 N N . LEU A 1 97 ? 2.597 1.670 31.882 1.00 75.69 97 LEU A N 1
ATOM 779 C CA . LEU A 1 97 ? 1.141 1.543 31.982 1.00 75.69 97 LEU A CA 1
ATOM 780 C C . LEU A 1 97 ? 0.448 2.323 30.857 1.00 75.69 97 LEU A C 1
ATOM 782 O O . LEU A 1 97 ? -0.473 1.806 30.230 1.00 75.69 97 LEU A O 1
ATOM 786 N N . LYS A 1 98 ? 0.927 3.530 30.526 1.00 76.75 98 LYS A N 1
ATOM 787 C CA . LYS A 1 98 ? 0.387 4.313 29.398 1.00 76.75 98 LYS A CA 1
ATOM 788 C C . LYS A 1 98 ? 0.496 3.568 28.067 1.00 76.75 98 LYS A C 1
ATOM 790 O O . LYS A 1 98 ? -0.471 3.511 27.310 1.00 76.75 98 LYS A O 1
ATOM 795 N N . ARG A 1 99 ? 1.651 2.952 27.784 1.00 80.88 99 ARG A N 1
ATOM 796 C CA . ARG A 1 99 ? 1.841 2.128 26.577 1.00 80.88 99 ARG A CA 1
ATOM 797 C C . ARG A 1 99 ? 0.923 0.906 26.568 1.00 80.88 99 ARG A C 1
ATOM 799 O O . ARG A 1 99 ? 0.354 0.590 25.520 1.00 80.88 99 ARG A O 1
ATOM 806 N N . ALA A 1 100 ? 0.742 0.252 27.715 1.00 83.19 100 ALA A N 1
ATOM 807 C CA . ALA A 1 100 ? -0.184 -0.868 27.853 1.00 83.19 100 ALA A CA 1
ATOM 808 C C . ALA A 1 100 ? -1.641 -0.441 27.592 1.00 83.19 100 ALA A C 1
ATOM 810 O O . ALA A 1 100 ? -2.337 -1.107 26.827 1.00 83.19 100 ALA A O 1
ATOM 811 N N . LEU A 1 101 ? -2.071 0.708 28.125 1.00 83.19 101 LEU A N 1
ATOM 812 C CA . LEU A 1 101 ? -3.405 1.276 27.898 1.00 83.19 101 LEU A CA 1
ATOM 813 C C . LEU A 1 101 ? -3.639 1.612 26.421 1.00 83.19 101 LEU A C 1
ATOM 815 O O . LEU A 1 101 ? -4.640 1.182 25.854 1.00 83.19 101 LEU A O 1
ATOM 819 N N . ILE A 1 102 ? -2.703 2.307 25.764 1.00 85.06 102 ILE A N 1
ATOM 820 C CA . ILE A 1 102 ? -2.801 2.615 24.324 1.00 85.06 102 ILE A CA 1
ATOM 821 C C . ILE A 1 102 ? -2.929 1.322 23.507 1.00 85.06 102 ILE A C 1
ATOM 823 O O . ILE A 1 102 ? -3.768 1.232 22.609 1.00 85.06 102 ILE A O 1
ATOM 827 N N . THR A 1 103 ? -2.137 0.304 23.851 1.00 87.00 103 THR A N 1
ATOM 828 C CA . THR A 1 103 ? -2.184 -1.010 23.198 1.00 87.00 103 THR A CA 1
ATOM 829 C C . THR A 1 103 ? -3.534 -1.699 23.418 1.00 87.00 103 THR A C 1
ATOM 831 O O . THR A 1 103 ? -4.100 -2.247 22.472 1.00 87.00 103 THR A O 1
ATOM 834 N N . ALA A 1 104 ? -4.086 -1.635 24.632 1.00 88.94 104 ALA A N 1
ATOM 835 C CA . ALA A 1 104 ? -5.391 -2.202 24.960 1.00 88.94 104 ALA A CA 1
ATOM 836 C C . ALA A 1 104 ? -6.527 -1.514 24.186 1.00 88.94 104 ALA A C 1
ATOM 838 O O . ALA A 1 104 ? -7.336 -2.198 23.559 1.00 88.94 104 ALA A O 1
ATOM 839 N N . VAL A 1 105 ? -6.554 -0.175 24.142 1.00 89.19 105 VAL A N 1
ATOM 840 C CA . VAL A 1 105 ? -7.561 0.584 23.375 1.00 89.19 105 VAL A CA 1
ATOM 841 C C . VAL A 1 105 ? -7.455 0.277 21.880 1.00 89.19 105 VAL A C 1
ATOM 843 O O . VAL A 1 105 ? -8.465 0.037 21.218 1.00 89.19 105 VAL A O 1
ATOM 846 N N . TYR A 1 106 ? -6.236 0.235 21.337 1.00 89.56 106 TYR A N 1
ATOM 847 C CA . TYR A 1 106 ? -6.019 -0.104 19.932 1.00 89.56 106 TYR A CA 1
ATOM 848 C C . TYR A 1 106 ? -6.489 -1.529 19.604 1.00 89.56 106 TYR A C 1
ATOM 850 O O . TYR A 1 106 ? -7.118 -1.760 18.570 1.00 89.56 106 TYR A O 1
ATOM 858 N N . LYS A 1 107 ? -6.262 -2.482 20.514 1.00 90.81 107 LYS A N 1
ATOM 859 C CA . LYS A 1 107 ? -6.763 -3.851 20.376 1.00 90.81 107 LYS A CA 1
ATOM 860 C C . LYS A 1 107 ? -8.293 -3.905 20.394 1.00 90.81 107 LYS A C 1
ATOM 862 O O . LYS A 1 107 ? -8.863 -4.565 19.530 1.00 90.81 107 LYS A O 1
ATOM 867 N N . PHE A 1 108 ? -8.955 -3.175 21.295 1.00 91.44 108 PHE A N 1
ATOM 868 C CA . PHE A 1 108 ? -10.417 -3.031 21.297 1.00 91.44 108 PHE A CA 1
ATOM 869 C C . PHE A 1 108 ? -10.936 -2.467 19.969 1.00 91.44 108 PHE A C 1
ATOM 871 O O . PHE A 1 108 ? -11.843 -3.041 19.366 1.00 91.44 108 PHE A O 1
ATOM 878 N N . LYS A 1 109 ? -10.317 -1.390 19.465 1.00 91.50 109 LYS A N 1
ATOM 879 C CA . LYS A 1 109 ? -10.643 -0.800 18.157 1.00 91.50 109 LYS A CA 1
ATOM 880 C C . LYS A 1 109 ? -10.570 -1.838 17.032 1.00 91.50 109 LYS A C 1
ATOM 882 O O . LYS A 1 109 ? -11.526 -1.969 16.269 1.00 91.50 109 LYS A O 1
ATOM 887 N N . LEU A 1 110 ? -9.470 -2.591 16.940 1.00 92.88 110 LEU A N 1
ATOM 888 C CA . LEU A 1 110 ? -9.289 -3.617 15.906 1.00 92.88 110 LEU A CA 1
ATOM 889 C C . LEU A 1 110 ? -10.278 -4.779 16.037 1.00 92.88 110 LEU A C 1
ATOM 891 O O . LEU A 1 110 ? -10.823 -5.217 15.027 1.00 92.88 110 LEU A O 1
ATOM 895 N N . LEU A 1 111 ? -10.527 -5.264 17.258 1.00 94.50 111 LEU A N 1
ATOM 896 C CA . LEU A 1 111 ? -11.510 -6.322 17.507 1.00 94.50 111 LEU A CA 1
ATOM 897 C C . LEU A 1 111 ? -12.908 -5.894 17.050 1.00 94.50 111 LEU A C 1
ATOM 899 O O . LEU A 1 111 ? -13.583 -6.673 16.382 1.00 94.50 111 LEU A O 1
ATOM 903 N N . GLY A 1 112 ? -13.302 -4.649 17.336 1.00 94.12 112 GLY A N 1
ATOM 904 C CA . GLY A 1 112 ? -14.553 -4.069 16.850 1.00 94.12 112 GLY A CA 1
ATOM 905 C C . GLY A 1 112 ? -14.627 -4.041 15.323 1.00 94.12 112 GLY A C 1
ATOM 906 O O . GLY A 1 112 ? -15.572 -4.581 14.752 1.00 94.12 112 GLY A O 1
ATOM 907 N N . LEU A 1 113 ? -13.603 -3.490 14.657 1.00 93.31 113 LEU A N 1
ATOM 908 C CA . LEU A 1 113 ? -13.549 -3.417 13.189 1.00 93.31 113 LEU A CA 1
ATOM 909 C C . LEU A 1 113 ? -13.667 -4.799 12.536 1.00 93.31 113 LEU A C 1
ATOM 911 O O . LEU A 1 113 ? -14.505 -4.998 11.660 1.00 93.31 113 LEU A O 1
ATOM 915 N N . PHE A 1 114 ? -12.844 -5.763 12.956 1.00 94.56 114 PHE A N 1
ATOM 916 C CA . PHE A 1 114 ? -12.826 -7.097 12.355 1.00 94.56 114 PHE A CA 1
ATOM 917 C C . PHE A 1 114 ? -14.089 -7.904 12.661 1.00 94.56 114 PHE A C 1
ATOM 919 O O . PHE A 1 114 ? -14.579 -8.611 11.779 1.00 94.56 114 PHE A O 1
ATOM 926 N N . LEU A 1 115 ? -14.662 -7.762 13.860 1.00 94.69 115 LEU A N 1
ATOM 927 C CA . LEU A 1 115 ? -15.967 -8.344 14.166 1.00 94.69 115 LEU A CA 1
ATOM 928 C C . LEU A 1 115 ? -17.056 -7.759 13.256 1.00 94.69 115 LEU A C 1
ATOM 930 O O . LEU A 1 115 ? -17.908 -8.500 12.770 1.00 94.69 115 LEU A O 1
ATOM 934 N N . GLY A 1 116 ? -17.004 -6.449 12.998 1.00 92.81 116 GLY A N 1
ATOM 935 C CA . GLY A 1 116 ? -17.942 -5.758 12.117 1.00 92.81 116 GLY A CA 1
ATOM 936 C C . GLY A 1 116 ? -17.838 -6.273 10.687 1.00 92.81 116 GLY A C 1
ATOM 937 O O . GLY A 1 116 ? -18.842 -6.668 10.103 1.00 92.81 116 GLY A O 1
ATOM 938 N N . VAL A 1 117 ? -16.614 -6.376 10.158 1.00 92.00 117 VAL A N 1
ATOM 939 C CA . VAL A 1 117 ? -16.364 -6.974 8.837 1.00 92.00 117 VAL A CA 1
ATOM 940 C C . VAL A 1 117 ? -17.024 -8.339 8.740 1.00 92.00 117 VAL A C 1
ATOM 942 O O . VAL A 1 117 ? -17.837 -8.549 7.854 1.00 92.00 117 VAL A O 1
ATOM 945 N N . VAL A 1 118 ? -16.714 -9.262 9.647 1.00 92.38 118 VAL A N 1
ATOM 946 C CA . VAL A 1 118 ? -17.182 -10.647 9.513 1.00 92.38 118 VAL A CA 1
ATOM 947 C C . VAL A 1 118 ? -18.692 -10.783 9.732 1.00 92.38 118 VAL A C 1
ATOM 949 O O . VAL A 1 118 ? -19.316 -11.628 9.092 1.00 92.38 118 VAL A O 1
ATOM 952 N N . GLU A 1 119 ? -19.304 -9.946 10.575 1.00 91.00 119 GLU A N 1
ATOM 953 C CA . GLU A 1 119 ? -20.758 -9.968 10.781 1.00 91.00 119 GLU A CA 1
ATOM 954 C C . GLU A 1 119 ? -21.539 -9.458 9.564 1.00 91.00 119 GLU A C 1
ATOM 956 O O . GLU A 1 119 ? -22.560 -10.046 9.202 1.00 91.00 119 GLU A O 1
ATOM 961 N N . PHE A 1 120 ? -21.067 -8.381 8.929 1.00 90.44 120 PHE A N 1
ATOM 962 C CA . PHE A 1 120 ? -21.797 -7.693 7.858 1.00 90.44 120 PHE A CA 1
ATOM 963 C C . PHE A 1 120 ? -21.346 -8.092 6.443 1.00 90.44 120 PHE A C 1
ATOM 965 O O . PHE A 1 120 ? -22.068 -7.844 5.474 1.00 90.44 120 PHE A O 1
ATOM 972 N N . LEU A 1 121 ? -20.198 -8.765 6.296 1.00 87.06 121 LEU A N 1
ATOM 973 C CA . LEU A 1 121 ? -19.673 -9.234 5.006 1.00 87.06 121 LEU A CA 1
ATOM 974 C C . LEU A 1 121 ? -20.679 -10.082 4.205 1.00 87.06 121 LEU A C 1
ATOM 976 O O . LEU A 1 121 ? -20.820 -9.805 3.013 1.00 87.06 121 LEU A O 1
ATOM 980 N N . PRO A 1 122 ? -21.432 -11.039 4.797 1.00 85.06 122 PRO A N 1
ATOM 981 C CA . PRO A 1 122 ? -22.394 -11.851 4.043 1.00 85.06 122 PRO A CA 1
ATOM 982 C C . PRO A 1 122 ? -23.505 -11.043 3.359 1.00 85.06 122 PRO A C 1
ATOM 984 O O . PRO A 1 122 ? -24.142 -11.539 2.435 1.00 85.06 122 PRO A O 1
ATOM 987 N N . TYR A 1 123 ? -23.746 -9.811 3.816 1.00 82.44 123 TYR A N 1
ATOM 988 C CA . TYR A 1 123 ? -24.808 -8.928 3.331 1.00 82.44 123 TYR A CA 1
ATOM 989 C C . TYR A 1 123 ? -24.268 -7.671 2.639 1.00 82.44 123 TYR A C 1
ATOM 991 O O . TYR A 1 123 ? -25.030 -6.766 2.307 1.00 82.44 123 TYR A O 1
ATOM 999 N N . SER A 1 124 ? -22.954 -7.600 2.420 1.00 74.19 124 SER A N 1
ATOM 1000 C CA . SER A 1 124 ? -22.313 -6.476 1.745 1.00 74.19 124 SER A CA 1
ATOM 1001 C C . SER A 1 124 ? -22.495 -6.604 0.233 1.00 74.19 124 SER A C 1
ATOM 1003 O O . SER A 1 124 ? -21.693 -7.241 -0.446 1.00 74.19 124 SER A O 1
ATOM 1005 N N . THR A 1 125 ? -23.559 -6.009 -0.306 1.00 65.56 125 THR A N 1
ATOM 1006 C CA . THR A 1 125 ? -23.844 -6.016 -1.748 1.00 65.56 125 THR A CA 1
ATOM 1007 C C . THR A 1 125 ? -23.687 -4.632 -2.364 1.00 65.56 125 THR A C 1
ATOM 1009 O O . THR A 1 125 ? -24.200 -3.642 -1.849 1.00 65.56 125 THR A O 1
ATOM 1012 N N . THR A 1 126 ? -23.001 -4.565 -3.505 1.00 55.47 126 THR A N 1
ATOM 1013 C CA . THR A 1 126 ? -22.820 -3.324 -4.279 1.00 55.47 126 THR A CA 1
ATOM 1014 C C . THR A 1 126 ? -24.076 -2.939 -5.078 1.00 55.47 126 THR A C 1
ATOM 1016 O O . THR A 1 126 ? -24.206 -1.800 -5.518 1.00 55.47 126 THR A O 1
ATOM 1019 N N . GLU A 1 127 ? -25.003 -3.879 -5.278 1.00 57.91 127 GLU A N 1
ATOM 1020 C CA . GLU A 1 127 ? -26.203 -3.712 -6.101 1.00 57.91 127 GLU A CA 1
ATOM 1021 C C . GLU A 1 127 ? -27.406 -3.258 -5.262 1.00 57.91 127 GLU A C 1
ATOM 1023 O O . GLU A 1 127 ? -27.628 -3.738 -4.149 1.00 57.91 127 GLU A O 1
ATOM 1028 N N . SER A 1 128 ? -28.200 -2.323 -5.793 1.00 60.16 128 SER A N 1
ATOM 1029 C CA . SER A 1 128 ? -29.437 -1.876 -5.149 1.00 60.16 128 SER A CA 1
ATOM 1030 C C . SER A 1 128 ? -30.555 -2.882 -5.428 1.00 60.16 128 SER A C 1
ATOM 1032 O O . SER A 1 128 ? -31.022 -2.979 -6.566 1.00 60.16 128 SER A O 1
ATOM 1034 N N . PHE A 1 129 ? -31.012 -3.607 -4.409 1.00 64.38 129 PHE A N 1
ATOM 1035 C CA . PHE A 1 129 ? -32.149 -4.517 -4.551 1.00 64.38 129 PHE A CA 1
ATOM 1036 C C . PHE A 1 129 ? -33.503 -3.782 -4.572 1.00 64.38 129 PHE A C 1
ATOM 1038 O O . PHE A 1 129 ? -33.649 -2.717 -3.963 1.00 64.38 129 PHE A O 1
ATOM 1045 N N . PRO A 1 130 ? -34.531 -4.352 -5.232 1.00 74.81 130 PRO A N 1
ATOM 1046 C CA . PRO A 1 130 ? -35.912 -3.899 -5.091 1.00 74.81 130 PRO A CA 1
ATOM 1047 C C . PRO A 1 130 ? -36.384 -3.961 -3.628 1.00 74.81 130 PRO A C 1
ATOM 1049 O O . PRO A 1 130 ? -36.049 -4.900 -2.908 1.00 74.81 130 PRO A O 1
ATOM 1052 N N . LYS A 1 131 ? -37.223 -3.001 -3.209 1.00 74.25 131 LYS A N 1
ATOM 1053 C CA . LYS A 1 131 ? -37.691 -2.852 -1.813 1.00 74.25 131 LYS A CA 1
ATOM 1054 C C . LYS A 1 131 ? -38.273 -4.136 -1.199 1.00 74.25 131 LYS A C 1
ATOM 1056 O O . LYS A 1 131 ? -37.986 -4.423 -0.049 1.00 74.25 131 LYS A O 1
ATOM 1061 N N . GLN A 1 132 ? -39.001 -4.936 -1.980 1.00 74.06 132 GLN A N 1
ATOM 1062 C CA . GLN A 1 132 ? -39.605 -6.193 -1.513 1.00 74.06 132 GLN A CA 1
ATOM 1063 C C . GLN A 1 132 ? -38.570 -7.199 -0.975 1.00 74.06 132 GLN A C 1
ATOM 1065 O O . GLN A 1 132 ? -38.788 -7.797 0.072 1.00 74.06 132 GLN A O 1
ATOM 1070 N N . TYR A 1 133 ? -37.415 -7.336 -1.635 1.00 77.38 133 TYR A N 1
ATOM 1071 C CA . TYR A 1 133 ? -36.348 -8.235 -1.178 1.00 77.38 133 TYR A CA 1
ATOM 1072 C C . TYR A 1 133 ? -35.635 -7.706 0.074 1.00 77.38 133 TYR A C 1
ATOM 1074 O O . TYR A 1 133 ? -35.160 -8.494 0.888 1.00 77.38 133 TYR A O 1
ATOM 1082 N N . LEU A 1 134 ? -35.579 -6.379 0.251 1.00 79.00 134 LEU A N 1
ATOM 1083 C CA . LEU A 1 134 ? -35.021 -5.761 1.458 1.00 79.00 134 LEU A CA 1
ATOM 1084 C C . LEU A 1 134 ? -35.899 -6.052 2.681 1.00 79.00 134 LEU A C 1
ATOM 1086 O O . LEU A 1 134 ? -35.365 -6.390 3.736 1.00 79.00 134 LEU A O 1
ATOM 1090 N N . ASP A 1 135 ? -37.224 -5.978 2.525 1.00 81.50 135 ASP A N 1
ATOM 1091 C CA . ASP A 1 135 ? -38.185 -6.253 3.600 1.00 81.50 135 ASP A CA 1
ATOM 1092 C C . ASP A 1 135 ? -38.129 -7.731 4.037 1.00 81.50 135 ASP A C 1
ATOM 1094 O O . ASP A 1 135 ? -38.092 -8.036 5.232 1.00 81.50 135 ASP A O 1
ATOM 1098 N N . GLU A 1 136 ? -38.041 -8.664 3.080 1.00 82.25 136 GLU A N 1
ATOM 1099 C CA . GLU A 1 136 ? -37.865 -10.098 3.358 1.00 82.25 136 GLU A CA 1
ATOM 1100 C C . GLU A 1 136 ? -36.526 -10.392 4.050 1.00 82.25 136 GLU A C 1
ATOM 1102 O O . GLU A 1 136 ? -36.469 -11.127 5.042 1.00 82.25 136 GLU A O 1
ATOM 1107 N N . GLN A 1 137 ? -35.437 -9.781 3.575 1.00 83.44 137 GLN A N 1
ATOM 1108 C CA . GLN A 1 137 ? -34.115 -9.930 4.176 1.00 83.44 137 GLN A CA 1
ATOM 1109 C C . GLN A 1 137 ? -34.070 -9.354 5.599 1.00 83.44 137 GLN A C 1
ATOM 1111 O O . GLN A 1 137 ? -33.468 -9.964 6.487 1.00 83.44 137 GLN A O 1
ATOM 1116 N N . GLN A 1 138 ? -34.724 -8.216 5.845 1.00 85.00 138 GLN A N 1
ATOM 1117 C CA . GLN A 1 138 ? -34.871 -7.634 7.178 1.00 85.00 138 GLN A CA 1
ATOM 1118 C C . GLN A 1 138 ? -35.658 -8.573 8.104 1.00 85.00 138 GLN A C 1
ATOM 1120 O O . GLN A 1 138 ? -35.220 -8.829 9.228 1.00 85.00 138 GLN A O 1
ATOM 1125 N N . ALA A 1 139 ? -36.775 -9.136 7.631 1.00 85.81 139 ALA A N 1
ATOM 1126 C CA . ALA A 1 139 ? -37.592 -10.070 8.403 1.00 85.81 139 ALA A CA 1
ATOM 1127 C C . ALA A 1 139 ? -36.802 -11.320 8.826 1.00 85.81 139 ALA A C 1
ATOM 1129 O O . ALA A 1 139 ? -36.827 -11.691 9.998 1.00 85.81 139 ALA A O 1
ATOM 1130 N N . ILE A 1 140 ? -36.039 -11.925 7.907 1.00 85.31 140 ILE A N 1
ATOM 1131 C CA . ILE A 1 140 ? -35.198 -13.097 8.202 1.00 85.31 140 ILE A CA 1
ATOM 1132 C C . ILE A 1 140 ? -34.083 -12.735 9.188 1.00 85.31 140 ILE A C 1
ATOM 1134 O O . ILE A 1 140 ? -33.829 -13.468 10.144 1.00 85.31 140 ILE A O 1
ATOM 1138 N N . ARG A 1 141 ? -33.410 -11.599 8.986 1.00 87.88 141 ARG A N 1
ATOM 1139 C CA . ARG A 1 141 ? -32.287 -11.184 9.837 1.00 87.88 141 ARG A CA 1
ATOM 1140 C C . ARG A 1 141 ? -32.722 -10.806 11.252 1.00 87.88 141 ARG A C 1
ATOM 1142 O O . ARG A 1 141 ? -31.955 -11.054 12.175 1.00 87.88 141 ARG A O 1
ATOM 1149 N N . ASN A 1 142 ? -33.941 -10.299 11.445 1.00 86.56 142 ASN A N 1
ATOM 1150 C CA . ASN A 1 142 ? -34.504 -10.051 12.779 1.00 86.56 142 ASN A CA 1
ATOM 1151 C C . ASN A 1 142 ? -34.717 -11.340 13.597 1.00 86.56 142 ASN A C 1
ATOM 1153 O O . ASN A 1 142 ? -34.790 -11.274 14.821 1.00 86.56 142 ASN A O 1
ATOM 1157 N N . LEU A 1 143 ? -34.775 -12.515 12.956 1.00 85.81 143 LEU A N 1
ATOM 1158 C CA . LEU A 1 143 ? -34.821 -13.804 13.660 1.00 85.81 143 LEU A CA 1
ATOM 1159 C C . LEU A 1 143 ? -33.452 -14.216 14.228 1.00 85.81 143 LEU A C 1
ATOM 1161 O O . LEU A 1 143 ? -33.383 -15.118 15.063 1.00 85.81 143 LEU A O 1
ATOM 1165 N N . ARG A 1 144 ? -32.355 -13.590 13.777 1.00 82.94 144 ARG A N 1
ATOM 1166 C CA . ARG A 1 144 ? -30.996 -13.902 14.230 1.00 82.94 144 ARG A CA 1
ATOM 1167 C C . ARG A 1 144 ? -30.588 -12.976 15.385 1.00 82.94 144 ARG A C 1
ATOM 1169 O O . ARG A 1 144 ? -30.689 -11.757 15.250 1.00 82.94 144 ARG A O 1
ATOM 1176 N N . PRO A 1 145 ? -30.056 -13.512 16.498 1.00 78.75 145 PRO A N 1
ATOM 1177 C CA . PRO A 1 145 ? -29.521 -12.678 17.567 1.00 78.75 145 PRO A CA 1
ATOM 1178 C C . PRO A 1 145 ? -28.217 -11.982 17.147 1.00 78.75 145 PRO A C 1
ATOM 1180 O O . PRO A 1 145 ? -27.424 -12.525 16.371 1.00 78.75 145 PRO A O 1
ATOM 1183 N N . ILE A 1 146 ? -27.977 -10.795 17.711 1.00 83.81 146 ILE A N 1
ATOM 1184 C CA . ILE A 1 146 ? -26.692 -10.088 17.603 1.00 83.81 146 ILE A CA 1
ATOM 1185 C C . ILE A 1 146 ? -25.590 -10.952 18.246 1.00 83.81 146 ILE A C 1
ATOM 1187 O O . ILE A 1 146 ? -25.864 -11.637 19.234 1.00 83.81 146 ILE A O 1
ATOM 1191 N N . PRO A 1 147 ? -24.338 -10.916 17.741 1.00 83.38 147 PRO A N 1
ATOM 1192 C CA . PRO A 1 147 ? -23.240 -11.734 18.271 1.00 83.38 147 PRO A CA 1
ATOM 1193 C C . PRO A 1 147 ? -22.946 -11.544 19.766 1.00 83.38 147 PRO A C 1
ATOM 1195 O O . PRO A 1 147 ? -22.395 -12.435 20.404 1.00 83.38 147 PRO A O 1
ATOM 1198 N N . LEU A 1 148 ? -23.278 -10.372 20.310 1.00 87.81 148 LEU A N 1
ATOM 1199 C CA . LEU A 1 148 ? -22.987 -9.935 21.671 1.00 87.81 148 LEU A CA 1
ATOM 1200 C C . LEU A 1 148 ? -24.188 -9.175 22.241 1.00 87.81 148 LEU A C 1
ATOM 1202 O O . LEU A 1 148 ? -24.878 -8.454 21.519 1.00 87.81 148 LEU A O 1
ATOM 1206 N N . ASN A 1 149 ? -24.387 -9.261 23.558 1.00 88.38 149 ASN A N 1
ATOM 1207 C CA . ASN A 1 149 ? -25.334 -8.404 24.270 1.00 88.38 149 ASN A CA 1
ATOM 1208 C C . ASN A 1 149 ? -24.737 -6.998 24.473 1.00 88.38 149 ASN A C 1
ATOM 1210 O O . ASN A 1 149 ? -24.298 -6.643 25.566 1.00 88.38 149 ASN A O 1
ATOM 1214 N N . ILE A 1 150 ? -24.692 -6.209 23.396 1.00 90.75 150 ILE A N 1
ATOM 1215 C CA . ILE A 1 150 ? -24.053 -4.884 23.382 1.00 90.75 150 ILE A CA 1
ATOM 1216 C C . ILE A 1 150 ? -24.724 -3.931 24.381 1.00 90.75 150 ILE A C 1
ATOM 1218 O O . ILE A 1 150 ? -24.036 -3.213 25.101 1.00 90.75 150 ILE A O 1
ATOM 1222 N N . THR A 1 151 ? -26.057 -3.941 24.476 1.00 88.50 151 THR A N 1
ATOM 1223 C CA . THR A 1 151 ? -26.788 -3.078 25.421 1.00 88.50 151 THR A CA 1
ATOM 1224 C C . THR A 1 151 ? -26.456 -3.415 26.875 1.00 88.50 151 THR A C 1
ATOM 1226 O O . THR A 1 151 ? -26.293 -2.505 27.689 1.00 88.50 151 THR A O 1
ATOM 1229 N N . GLY A 1 152 ? -26.309 -4.704 27.202 1.00 88.56 152 GLY A N 1
ATOM 1230 C CA . GLY A 1 152 ? -25.842 -5.165 28.509 1.00 88.56 152 GLY A CA 1
ATOM 1231 C C . GLY A 1 152 ? -24.426 -4.683 28.828 1.00 88.56 152 GLY A C 1
ATOM 1232 O O . GLY A 1 152 ? -24.223 -4.081 29.880 1.00 88.56 152 GLY A O 1
ATOM 1233 N N . LEU A 1 153 ? -23.487 -4.864 27.893 1.00 90.38 153 LEU A N 1
ATOM 1234 C CA . LEU A 1 153 ? -22.089 -4.440 28.053 1.00 90.38 153 LEU A CA 1
ATOM 1235 C C . LEU A 1 153 ? -21.958 -2.921 28.223 1.00 90.38 153 LEU A C 1
ATOM 1237 O O . LEU A 1 153 ? -21.222 -2.459 29.089 1.00 90.38 153 LEU A O 1
ATOM 1241 N N . ILE A 1 154 ? -22.728 -2.127 27.473 1.00 91.00 154 ILE A N 1
ATOM 1242 C CA . ILE A 1 154 ? -22.761 -0.668 27.649 1.00 91.00 154 ILE A CA 1
ATOM 1243 C C . ILE A 1 154 ? -23.241 -0.313 29.064 1.00 91.00 154 ILE A C 1
ATOM 1245 O O . ILE A 1 154 ? -22.588 0.468 29.755 1.00 91.00 154 ILE A O 1
ATOM 1249 N N . LYS A 1 155 ? -24.342 -0.910 29.537 1.00 89.38 155 LYS A N 1
ATOM 1250 C CA . LYS A 1 155 ? -24.868 -0.649 30.890 1.00 89.38 155 LYS A CA 1
ATOM 1251 C C . LYS A 1 155 ? -23.893 -1.068 31.993 1.00 89.38 155 LYS A C 1
ATOM 1253 O O . LYS A 1 155 ? -23.818 -0.398 33.020 1.00 89.38 155 LYS A O 1
ATOM 1258 N N . GLU A 1 156 ? -23.162 -2.162 31.805 1.00 88.75 156 GLU A N 1
ATOM 1259 C CA . GLU A 1 156 ? -22.126 -2.615 32.737 1.00 88.75 156 GLU A CA 1
ATOM 1260 C C . GLU A 1 156 ? -20.920 -1.669 32.739 1.00 88.75 156 GLU A C 1
ATOM 1262 O O . GLU A 1 156 ? -20.492 -1.233 33.805 1.00 88.75 156 GLU A O 1
ATOM 1267 N N . SER A 1 157 ? -20.460 -1.234 31.565 1.00 89.19 157 SER A N 1
ATOM 1268 C CA . SER A 1 157 ? -19.329 -0.307 31.433 1.00 89.19 157 SER A CA 1
ATOM 1269 C C . SER A 1 157 ? -19.558 1.054 32.096 1.00 89.19 157 SER A C 1
ATOM 1271 O O . SER A 1 157 ? -18.622 1.652 32.630 1.00 89.19 157 SER A O 1
ATOM 1273 N N . VAL A 1 158 ? -20.811 1.525 32.130 1.00 88.44 158 VAL A N 1
ATOM 1274 C CA . VAL A 1 158 ? -21.210 2.733 32.868 1.00 88.44 158 VAL A CA 1
ATOM 1275 C C . VAL A 1 158 ? -21.030 2.544 34.376 1.00 88.44 158 VAL A C 1
ATOM 1277 O O . VAL A 1 158 ? -20.541 3.452 35.053 1.00 88.44 158 VAL A O 1
ATOM 1280 N N . LYS A 1 159 ? -21.393 1.366 34.906 1.00 86.00 159 LYS A N 1
ATOM 1281 C CA . LYS A 1 159 ? -21.246 1.024 36.332 1.00 86.00 159 LYS A CA 1
ATOM 1282 C C . LYS A 1 159 ? -19.779 0.830 36.714 1.00 86.00 159 LYS A C 1
ATOM 1284 O O . LYS A 1 159 ? -19.357 1.302 37.765 1.00 86.00 159 LYS A O 1
ATOM 1289 N N . SER A 1 160 ? -19.009 0.189 35.841 1.00 84.62 160 SER A N 1
ATOM 1290 C CA . SER A 1 160 ? -17.584 -0.113 36.024 1.00 84.62 160 SER A CA 1
ATOM 1291 C C . SER A 1 160 ? -16.648 1.049 35.651 1.00 84.62 160 SER A C 1
ATOM 1293 O O . SER A 1 160 ? -15.429 0.899 35.706 1.00 84.62 160 SER A O 1
ATOM 1295 N N . LYS A 1 161 ? -17.204 2.216 35.292 1.00 85.56 161 LYS A N 1
ATOM 1296 C CA . LYS A 1 161 ? -16.490 3.458 34.943 1.00 85.56 161 LYS A CA 1
ATOM 1297 C C . LYS A 1 161 ? -15.468 3.332 33.798 1.00 85.56 161 LYS A C 1
ATOM 1299 O O . LYS A 1 161 ? -14.412 3.960 33.838 1.00 85.56 161 LYS A O 1
ATOM 1304 N N . HIS A 1 162 ? -15.777 2.556 32.759 1.00 87.00 162 HIS A N 1
ATOM 1305 C CA . HIS A 1 162 ? -14.915 2.401 31.574 1.00 87.00 162 HIS A CA 1
ATOM 1306 C C . HIS A 1 162 ? -15.668 2.531 30.241 1.00 87.00 162 HIS A C 1
ATOM 1308 O O . HIS A 1 162 ? -15.223 2.002 29.218 1.00 87.00 162 HIS A O 1
ATOM 1314 N N . LEU A 1 163 ? -16.794 3.254 30.215 1.00 90.00 163 LEU A N 1
ATOM 1315 C CA . LEU A 1 163 ? -17.637 3.370 29.020 1.00 90.00 163 LEU A CA 1
ATOM 1316 C C . LEU A 1 163 ? -16.854 3.832 27.773 1.00 90.00 163 LEU A C 1
ATOM 1318 O O . LEU A 1 163 ? -17.117 3.331 26.685 1.00 90.00 163 LEU A O 1
ATOM 1322 N N . ALA A 1 164 ? -15.855 4.718 27.889 1.00 89.38 164 ALA A N 1
ATOM 1323 C CA . ALA A 1 164 ? -15.059 5.149 26.731 1.00 89.38 164 ALA A CA 1
ATOM 1324 C C . ALA A 1 164 ? -14.307 3.993 26.036 1.00 89.38 164 ALA A C 1
ATOM 1326 O O . ALA A 1 164 ? -14.144 4.005 24.811 1.00 89.38 164 ALA A O 1
ATOM 1327 N N . ALA A 1 165 ? -13.867 2.979 26.788 1.00 89.62 165 ALA A N 1
ATOM 1328 C CA . ALA A 1 165 ? -13.195 1.807 26.230 1.00 89.62 165 ALA A CA 1
ATOM 1329 C C . ALA A 1 165 ? -14.188 0.916 25.476 1.00 89.62 165 ALA A C 1
ATOM 1331 O O . ALA A 1 165 ? -13.953 0.565 24.319 1.00 89.62 165 ALA A O 1
ATOM 1332 N N . THR A 1 166 ? -15.338 0.643 26.091 1.00 92.31 166 THR A N 1
ATOM 1333 C CA . THR A 1 166 ? -16.429 -0.127 25.481 1.00 92.31 166 THR A CA 1
ATOM 1334 C C . THR A 1 166 ? -16.942 0.562 24.214 1.00 92.31 166 THR A C 1
ATOM 1336 O O . THR A 1 166 ? -17.071 -0.062 23.161 1.00 92.31 166 THR A O 1
ATOM 1339 N N . LEU A 1 167 ? -17.122 1.888 24.246 1.00 93.69 167 LEU A N 1
ATOM 1340 C CA . LEU A 1 167 ? -17.498 2.670 23.066 1.00 93.69 167 LEU A CA 1
ATOM 1341 C C . LEU A 1 167 ? -16.481 2.544 21.929 1.00 93.69 167 LEU A C 1
ATOM 1343 O O . LEU A 1 167 ? -16.880 2.586 20.769 1.00 93.69 167 LEU A O 1
ATOM 1347 N N . THR A 1 168 ? -15.194 2.348 22.230 1.00 92.25 168 THR A N 1
ATOM 1348 C CA . THR A 1 168 ? -14.159 2.229 21.197 1.00 92.25 168 THR A CA 1
ATOM 1349 C C . THR A 1 168 ? -14.436 1.046 20.274 1.00 92.25 168 THR A C 1
ATOM 1351 O O . THR A 1 168 ? -14.443 1.222 19.058 1.00 92.25 168 THR A O 1
ATOM 1354 N N . TRP A 1 169 ? -14.701 -0.153 20.794 1.00 94.06 169 TRP A N 1
ATOM 1355 C CA . TRP A 1 169 ? -14.979 -1.295 19.918 1.00 94.06 169 TRP A CA 1
ATOM 1356 C C . TRP A 1 169 ? -16.414 -1.282 19.385 1.00 94.06 169 TRP A C 1
ATOM 1358 O O . TRP A 1 169 ? -16.606 -1.625 18.223 1.00 94.06 169 TRP A O 1
ATOM 1368 N N . VAL A 1 170 ? -17.404 -0.837 20.174 1.00 95.19 170 VAL A N 1
ATOM 1369 C CA . VAL A 1 170 ? -18.815 -0.787 19.743 1.00 95.19 170 VAL A CA 1
ATOM 1370 C C . VAL A 1 170 ? -18.979 0.129 18.533 1.00 95.19 170 VAL A C 1
ATOM 1372 O O . VAL A 1 170 ? -19.578 -0.263 17.533 1.00 95.19 170 VAL A O 1
ATOM 1375 N N . VAL A 1 171 ? -18.404 1.333 18.588 1.00 94.25 171 VAL A N 1
ATOM 1376 C CA . VAL A 1 171 ? -18.460 2.298 17.483 1.00 94.25 171 VAL A CA 1
ATOM 1377 C C . VAL A 1 171 ? -17.762 1.751 16.238 1.00 94.25 171 VAL A C 1
ATOM 1379 O O . VAL A 1 171 ? -18.284 1.884 15.137 1.00 94.25 171 VAL A O 1
ATOM 1382 N N . ASN A 1 172 ? -16.615 1.088 16.395 1.00 93.31 172 ASN A N 1
ATOM 1383 C CA . ASN A 1 172 ? -15.889 0.497 15.270 1.00 93.31 172 ASN A CA 1
ATOM 1384 C C . ASN A 1 172 ? -16.559 -0.768 14.701 1.00 93.31 172 ASN A C 1
ATOM 1386 O O . ASN A 1 172 ? -16.429 -1.049 13.516 1.00 93.31 172 ASN A O 1
ATOM 1390 N N . PHE A 1 173 ? -17.296 -1.519 15.515 1.00 94.62 173 PHE A N 1
ATOM 1391 C CA . PHE A 1 173 ? -18.130 -2.626 15.057 1.00 94.62 173 PHE A CA 1
ATOM 1392 C C . PHE A 1 173 ? -19.297 -2.111 14.211 1.00 94.62 173 PHE A C 1
ATOM 1394 O O . PHE A 1 173 ? -19.491 -2.549 13.078 1.00 94.62 173 PHE A O 1
ATOM 1401 N N . LEU A 1 174 ? -20.039 -1.130 14.733 1.00 93.25 174 LEU A N 1
ATOM 1402 C CA . LEU A 1 174 ? -21.206 -0.560 14.060 1.00 93.25 174 LEU A CA 1
ATOM 1403 C C . LEU A 1 174 ? -20.835 0.308 12.849 1.00 93.25 174 LEU A C 1
ATOM 1405 O O . LEU A 1 174 ? -21.644 0.462 11.937 1.00 93.25 174 LEU A O 1
ATOM 1409 N N . SER A 1 175 ? -19.619 0.853 12.784 1.00 91.94 175 SER A N 1
ATOM 1410 C CA . SER A 1 175 ? -19.171 1.611 11.610 1.00 91.94 175 SER A CA 1
ATOM 1411 C C . SER A 1 175 ? -19.039 0.743 10.353 1.00 91.94 175 SER A C 1
ATOM 1413 O O . SER A 1 175 ? -19.057 1.290 9.253 1.00 91.94 175 SER A O 1
ATOM 1415 N N . MET A 1 176 ? -18.977 -0.585 10.495 1.00 90.94 176 MET A N 1
ATOM 1416 C CA . MET A 1 176 ? -18.917 -1.542 9.384 1.00 90.94 176 MET A CA 1
ATOM 1417 C C . MET A 1 176 ? -20.298 -2.084 8.970 1.00 90.94 176 MET A C 1
ATOM 1419 O O . MET A 1 176 ? -20.359 -3.003 8.156 1.00 90.94 176 MET A O 1
ATOM 1423 N N . MET A 1 177 ? -21.396 -1.549 9.523 1.00 89.19 177 MET A N 1
ATOM 1424 C CA . MET A 1 177 ? -22.765 -1.980 9.206 1.00 89.19 177 MET A CA 1
ATOM 1425 C C . MET A 1 177 ? -23.079 -1.898 7.709 1.00 89.19 177 MET A C 1
ATOM 1427 O O . MET A 1 177 ? -22.780 -0.903 7.045 1.00 89.19 177 MET A O 1
ATOM 1431 N N . ASP A 1 178 ? -23.776 -2.917 7.206 1.00 87.06 178 ASP A N 1
ATOM 1432 C CA . ASP A 1 178 ? -24.414 -2.864 5.894 1.00 87.06 178 ASP A CA 1
ATOM 1433 C C . ASP A 1 178 ? -25.674 -1.966 5.920 1.00 87.06 178 ASP A C 1
ATOM 1435 O O . ASP A 1 178 ? -26.210 -1.666 6.993 1.00 87.06 178 ASP A O 1
ATOM 1439 N N . PRO A 1 179 ? -26.190 -1.526 4.757 1.00 81.62 179 PRO A N 1
ATOM 1440 C CA . PRO A 1 179 ? -27.333 -0.614 4.699 1.00 81.62 179 PRO A CA 1
ATOM 1441 C C . PRO A 1 179 ? -28.603 -1.111 5.408 1.00 81.62 179 PRO A C 1
ATOM 1443 O O . PRO A 1 179 ? -29.363 -0.284 5.909 1.00 81.62 179 PRO A O 1
ATOM 1446 N N . ILE A 1 180 ? -28.830 -2.430 5.475 1.00 81.38 180 ILE A N 1
ATOM 1447 C CA . ILE A 1 180 ? -30.031 -3.032 6.077 1.00 81.38 180 ILE A CA 1
ATOM 1448 C C . ILE A 1 180 ? -29.855 -3.210 7.587 1.00 81.38 180 ILE A C 1
ATOM 1450 O O . ILE A 1 180 ? -30.830 -3.131 8.326 1.00 81.38 180 ILE A O 1
ATOM 1454 N N . ALA A 1 181 ? -28.626 -3.390 8.085 1.00 85.56 181 ALA A N 1
ATOM 1455 C CA . ALA A 1 181 ? -28.377 -3.585 9.517 1.00 85.56 181 ALA A CA 1
ATOM 1456 C C . ALA A 1 181 ? -29.004 -2.490 10.401 1.00 85.56 181 ALA A C 1
ATOM 1458 O O . ALA A 1 181 ? -29.460 -2.778 11.504 1.00 85.56 181 ALA A O 1
ATOM 1459 N N . LYS A 1 182 ? -29.097 -1.256 9.893 1.00 81.81 182 LYS A N 1
ATOM 1460 C CA . LYS A 1 182 ? -29.692 -0.098 10.584 1.00 81.81 182 LYS A CA 1
ATOM 1461 C C . LYS A 1 182 ? -31.188 -0.241 10.859 1.00 81.81 182 LYS A C 1
ATOM 1463 O O . LYS A 1 182 ? -31.686 0.382 11.788 1.00 81.81 182 LYS A O 1
ATOM 1468 N N . THR A 1 183 ? -31.908 -1.008 10.039 1.00 80.38 183 THR A N 1
ATOM 1469 C CA . THR A 1 183 ? -33.361 -1.200 10.169 1.00 80.38 183 THR A CA 1
ATOM 1470 C C . THR A 1 183 ? -33.713 -2.426 11.013 1.00 80.38 183 THR A C 1
ATOM 1472 O O . THR A 1 183 ? -34.886 -2.661 11.307 1.00 80.38 183 THR A O 1
ATOM 1475 N N . LEU A 1 184 ? -32.720 -3.221 11.424 1.00 85.69 184 LEU A N 1
ATOM 1476 C CA . LEU A 1 184 ? -32.928 -4.371 12.299 1.00 85.69 184 LEU A CA 1
ATOM 1477 C C . LEU A 1 184 ? -33.258 -3.906 13.718 1.00 85.69 184 LEU A C 1
ATOM 1479 O O . LEU A 1 184 ? -32.578 -3.034 14.259 1.00 85.69 184 LEU A O 1
ATOM 1483 N N . SER A 1 185 ? -34.253 -4.531 14.350 1.00 84.25 185 SER A N 1
ATOM 1484 C CA . SER A 1 185 ? -34.747 -4.117 15.673 1.00 84.25 185 SER A CA 1
ATOM 1485 C C . SER A 1 185 ? -33.643 -4.149 16.730 1.00 84.25 185 SER A C 1
ATOM 1487 O O . SER A 1 185 ? -33.424 -3.173 17.440 1.00 84.25 185 SER A O 1
ATOM 1489 N N . SER A 1 186 ? -32.867 -5.233 16.753 1.00 85.25 186 SER A N 1
ATOM 1490 C CA . SER A 1 186 ? -31.803 -5.443 17.734 1.00 85.25 186 SER A CA 1
ATOM 1491 C C . SER A 1 186 ? -30.691 -4.388 17.638 1.00 85.25 186 SER A C 1
ATOM 1493 O O . SER A 1 186 ? -30.122 -3.990 18.651 1.00 85.25 186 SER A O 1
ATOM 1495 N N . TYR A 1 187 ? -30.356 -3.936 16.423 1.00 88.25 187 TYR A N 1
ATOM 1496 C CA . TYR A 1 187 ? -29.356 -2.883 16.217 1.00 88.25 187 TYR A CA 1
ATOM 1497 C C . TYR A 1 187 ? -29.960 -1.497 16.454 1.00 88.25 187 TYR A C 1
ATOM 1499 O O . TYR A 1 187 ? -29.276 -0.629 16.990 1.00 88.25 187 TYR A O 1
ATOM 1507 N N . GLY A 1 188 ? -31.243 -1.307 16.132 1.00 85.38 188 GLY A N 1
ATOM 1508 C CA . GLY A 1 188 ? -32.008 -0.108 16.464 1.00 85.38 188 GLY A CA 1
ATOM 1509 C C . GLY A 1 188 ? -32.004 0.194 17.963 1.00 85.38 188 GLY A C 1
ATOM 1510 O O . GLY A 1 188 ? -31.738 1.331 18.344 1.00 85.38 188 GLY A O 1
ATOM 1511 N N . ASP A 1 189 ? -32.181 -0.821 18.814 1.00 85.44 189 ASP A N 1
ATOM 1512 C CA . ASP A 1 189 ? -32.115 -0.673 20.276 1.00 85.44 189 ASP A CA 1
ATOM 1513 C C . ASP A 1 189 ? -30.729 -0.201 20.750 1.00 85.44 189 ASP A C 1
ATOM 1515 O O . ASP A 1 189 ? -30.610 0.684 21.602 1.00 85.44 189 ASP A O 1
ATOM 1519 N N . VAL A 1 190 ? -29.659 -0.765 20.175 1.00 90.06 190 VAL A N 1
ATOM 1520 C CA . VAL A 1 190 ? -28.274 -0.363 20.474 1.00 90.06 190 VAL A CA 1
ATOM 1521 C C . VAL A 1 190 ? -28.023 1.073 20.019 1.00 90.06 190 VAL A C 1
ATOM 1523 O O . VAL A 1 190 ? -27.474 1.867 20.779 1.00 90.06 190 VAL A O 1
ATOM 1526 N N . LEU A 1 191 ? -28.434 1.428 18.800 1.00 89.31 191 LEU A N 1
ATOM 1527 C CA . LEU A 1 191 ? -28.268 2.775 18.256 1.00 89.31 191 LEU A CA 1
ATOM 1528 C C . LEU A 1 191 ? -29.072 3.812 19.048 1.00 89.31 191 LEU A C 1
ATOM 1530 O O . LEU A 1 191 ? -28.553 4.893 19.317 1.00 89.31 191 LEU A O 1
ATOM 1534 N N . GLY A 1 192 ? -30.292 3.472 19.472 1.00 86.62 192 GLY A N 1
ATOM 1535 C CA . GLY A 1 192 ? -31.108 4.305 20.353 1.00 86.62 192 GLY A CA 1
ATOM 1536 C C . GLY A 1 192 ? -30.409 4.566 21.685 1.00 86.62 192 GLY A C 1
ATOM 1537 O O . GLY A 1 192 ? -30.278 5.717 22.098 1.00 86.62 192 GLY A O 1
ATOM 1538 N N . LEU A 1 193 ? -29.854 3.522 22.311 1.00 88.69 193 LEU A N 1
ATOM 1539 C CA . LEU A 1 193 ? -29.066 3.659 23.538 1.00 88.69 193 LEU A CA 1
ATOM 1540 C C . LEU A 1 193 ? -27.825 4.552 23.344 1.00 88.69 193 LEU A C 1
ATOM 1542 O O . LEU A 1 193 ? -27.573 5.445 24.154 1.00 88.69 193 LEU A O 1
ATOM 1546 N N . LEU A 1 194 ? -27.059 4.346 22.269 1.00 91.06 194 LEU A N 1
ATOM 1547 C CA . LEU A 1 194 ? -25.890 5.175 21.946 1.00 91.06 194 LEU A CA 1
ATOM 1548 C C . LEU A 1 194 ? -26.271 6.638 21.691 1.00 91.06 194 LEU A C 1
ATOM 1550 O O . LEU A 1 194 ? -25.510 7.546 22.023 1.00 91.06 194 LEU A O 1
ATOM 1554 N N . PHE A 1 195 ? -27.448 6.877 21.120 1.00 88.19 195 PHE A N 1
ATOM 1555 C CA . PHE A 1 195 ? -27.951 8.218 20.862 1.00 88.19 195 PHE A CA 1
ATOM 1556 C C . PHE A 1 195 ? -28.406 8.930 22.139 1.00 88.19 195 PHE A C 1
ATOM 1558 O O . PHE A 1 195 ? -28.132 10.120 22.295 1.00 88.19 195 PHE A O 1
ATOM 1565 N N . SER A 1 196 ? -29.008 8.210 23.090 1.00 86.19 196 SER A N 1
ATOM 1566 C CA . SER A 1 196 ? -29.266 8.749 24.431 1.00 86.19 196 SER A CA 1
ATOM 1567 C C . SER A 1 196 ? -27.966 9.122 25.139 1.00 86.19 196 SER A C 1
ATOM 1569 O O . SER A 1 196 ? -27.847 10.230 25.651 1.00 86.19 196 SER A O 1
ATOM 1571 N N . ILE A 1 197 ? -26.937 8.268 25.062 1.00 88.25 197 ILE A N 1
ATOM 1572 C CA . ILE A 1 197 ? -25.597 8.593 25.580 1.00 88.25 197 ILE A CA 1
ATOM 1573 C C . ILE A 1 197 ? -25.037 9.848 24.895 1.00 88.25 197 ILE A C 1
ATOM 1575 O O . ILE A 1 197 ? -24.508 10.722 25.573 1.00 88.25 197 ILE A O 1
ATOM 1579 N N . TYR A 1 198 ? -25.182 9.971 23.572 1.00 88.56 198 TYR A N 1
ATOM 1580 C CA . TYR A 1 198 ? -24.721 11.139 22.815 1.00 88.56 198 TYR A CA 1
ATOM 1581 C C . TYR A 1 198 ? -25.408 12.449 23.237 1.00 88.56 198 TYR A C 1
ATOM 1583 O O . TYR A 1 198 ? -24.772 13.505 23.239 1.00 88.56 198 TYR A O 1
ATOM 1591 N N . LYS A 1 199 ? -26.697 12.383 23.595 1.00 86.00 199 LYS A N 1
ATOM 1592 C CA . LYS A 1 199 ? -27.498 13.525 24.061 1.00 86.00 199 LYS A CA 1
ATOM 1593 C C . LYS A 1 199 ? -27.319 13.851 25.545 1.00 86.00 199 LYS A C 1
ATOM 1595 O O . LYS A 1 199 ? -27.699 14.951 25.946 1.00 86.00 199 LYS A O 1
ATOM 1600 N N . SER A 1 200 ? -26.750 12.941 26.336 1.00 86.44 200 SER A N 1
ATOM 1601 C CA . SER A 1 200 ? -26.590 13.132 27.777 1.00 86.44 200 SER A CA 1
ATOM 1602 C C . SER A 1 200 ? -25.771 14.395 28.100 1.00 86.44 200 SER A C 1
ATOM 1604 O O . SER A 1 200 ? -24.726 14.650 27.480 1.00 86.44 200 SER A O 1
ATOM 1606 N N . PRO A 1 201 ? -26.174 15.171 29.125 1.00 84.06 201 PRO A N 1
ATOM 1607 C CA . PRO A 1 201 ? -25.423 16.338 29.583 1.00 84.06 201 PRO A CA 1
ATOM 1608 C C . PRO A 1 201 ? -24.021 15.978 30.097 1.00 84.06 201 PRO A C 1
ATOM 1610 O O . PRO A 1 201 ? -23.134 16.834 30.108 1.00 84.06 201 PRO A O 1
ATOM 1613 N N . ALA A 1 202 ? -23.774 14.718 30.471 1.00 84.81 202 ALA A N 1
ATOM 1614 C CA . ALA A 1 202 ? -22.458 14.254 30.894 1.00 84.81 202 ALA A CA 1
ATOM 1615 C C . ALA A 1 202 ? -21.398 14.387 29.784 1.00 84.81 202 ALA A C 1
ATOM 1617 O O . ALA A 1 202 ? -20.233 14.644 30.085 1.00 84.81 202 ALA A O 1
ATOM 1618 N N . LEU A 1 203 ? -21.784 14.288 28.503 1.00 85.00 203 LEU A N 1
ATOM 1619 C CA . LEU A 1 203 ? -20.870 14.490 27.370 1.00 85.00 203 LEU A CA 1
ATOM 1620 C C . LEU A 1 203 ? -20.608 15.966 27.029 1.00 85.00 203 LEU A C 1
ATOM 1622 O O . LEU A 1 203 ? -19.732 16.265 26.213 1.00 85.00 203 LEU A O 1
ATOM 1626 N N . LEU A 1 204 ? -21.351 16.899 27.634 1.00 82.88 204 LEU A N 1
ATOM 1627 C CA . LEU A 1 204 ? -21.112 18.340 27.498 1.00 82.88 204 LEU A CA 1
ATOM 1628 C C . LEU A 1 204 ? -20.067 18.858 28.495 1.00 82.88 204 LEU A C 1
ATOM 1630 O O . LEU A 1 204 ? -19.585 19.981 28.352 1.00 82.88 204 LEU A O 1
ATOM 1634 N N . GLN A 1 205 ? -19.703 18.046 29.488 1.00 83.31 205 GLN A N 1
ATOM 1635 C CA . GLN A 1 205 ? -18.659 18.356 30.461 1.00 83.31 205 GLN A CA 1
ATOM 1636 C C . GLN A 1 205 ? -17.292 18.494 29.773 1.00 83.31 205 GLN A C 1
ATOM 1638 O O . GLN A 1 205 ? -16.953 17.737 28.860 1.00 83.31 205 GLN A O 1
ATOM 1643 N N . ILE A 1 206 ? -16.467 19.430 30.249 1.00 81.00 206 ILE A N 1
ATOM 1644 C CA . ILE A 1 206 ? -15.112 19.663 29.729 1.00 81.00 206 ILE A CA 1
ATOM 1645 C C . ILE A 1 206 ? -14.173 18.584 30.291 1.00 81.00 206 ILE A C 1
ATOM 1647 O O . ILE A 1 206 ? -13.444 18.806 31.253 1.00 81.00 206 ILE A O 1
ATOM 1651 N N . SER A 1 207 ? -14.209 17.389 29.702 1.00 86.56 207 SER A N 1
ATOM 1652 C CA . SER A 1 207 ? -13.270 16.300 29.994 1.00 86.56 207 SER A CA 1
ATOM 1653 C C . SER A 1 207 ? -12.791 15.627 28.707 1.00 86.56 207 SER A C 1
ATOM 1655 O O . SER A 1 207 ? -13.508 15.597 27.704 1.00 86.56 207 SER A O 1
ATOM 1657 N N . SER A 1 208 ? -11.574 15.072 28.720 1.00 86.56 208 SER A N 1
ATOM 1658 C CA . SER A 1 208 ? -11.011 14.351 27.567 1.00 86.56 208 SER A CA 1
ATOM 1659 C C . SER A 1 208 ? -11.857 13.134 27.188 1.00 86.56 208 SER A C 1
ATOM 1661 O O . SER A 1 208 ? -12.088 12.896 26.005 1.00 86.56 208 SER A O 1
ATOM 1663 N N . ALA A 1 209 ? -12.374 12.409 28.182 1.00 87.38 209 ALA A N 1
ATOM 1664 C CA . ALA A 1 209 ? -13.231 11.246 27.985 1.00 87.38 209 ALA A CA 1
ATOM 1665 C C . ALA A 1 209 ? -14.604 11.613 27.395 1.00 87.38 209 ALA A C 1
ATOM 1667 O O . ALA A 1 209 ? -15.065 10.940 26.472 1.00 87.38 209 ALA A O 1
ATOM 1668 N N . ALA A 1 210 ? -15.223 12.710 27.852 1.00 89.31 210 ALA A N 1
ATOM 1669 C CA . ALA A 1 210 ? -16.463 13.234 27.268 1.00 89.31 210 ALA A CA 1
ATOM 1670 C C . ALA A 1 210 ? -16.264 13.685 25.818 1.00 89.31 210 ALA A C 1
ATOM 1672 O O . ALA A 1 210 ? -17.040 13.304 24.942 1.00 89.31 210 ALA A O 1
ATOM 1673 N N . PHE A 1 211 ? -15.191 14.436 25.544 1.00 89.75 211 PHE A N 1
ATOM 1674 C CA . PHE A 1 211 ? -14.849 14.852 24.185 1.00 89.75 211 PHE A CA 1
ATOM 1675 C C . PHE A 1 211 ? -14.625 13.646 23.265 1.00 89.75 211 PHE A C 1
ATOM 1677 O O . PHE A 1 211 ? -15.182 13.584 22.172 1.00 89.75 211 PHE A O 1
ATOM 1684 N N . PHE A 1 212 ? -13.859 12.659 23.729 1.00 90.88 212 PHE A N 1
ATOM 1685 C CA . PHE A 1 212 ? -13.578 11.437 22.987 1.00 90.88 212 PHE A CA 1
ATOM 1686 C C . PHE A 1 212 ? -14.843 10.643 22.649 1.00 90.88 212 PHE A C 1
ATOM 1688 O O . PHE A 1 212 ? -15.071 10.328 21.481 1.00 90.88 212 PHE A O 1
ATOM 1695 N N . ALA A 1 213 ? -15.697 10.375 23.642 1.00 91.19 213 ALA A N 1
ATOM 1696 C CA . ALA A 1 213 ? -16.957 9.669 23.435 1.00 91.19 213 ALA A CA 1
ATOM 1697 C C . ALA A 1 213 ? -17.887 10.431 22.478 1.00 91.19 213 ALA A C 1
ATOM 1699 O O . ALA A 1 213 ? -18.467 9.836 21.571 1.00 91.19 213 ALA A O 1
ATOM 1700 N N . ARG A 1 214 ? -17.976 11.760 22.617 1.00 90.25 214 ARG A N 1
ATOM 1701 C CA . ARG A 1 214 ? -18.791 12.607 21.739 1.00 90.25 214 ARG A CA 1
ATOM 1702 C C . ARG A 1 214 ? -18.315 12.566 20.291 1.00 90.25 214 ARG A C 1
ATOM 1704 O O . ARG A 1 214 ? -19.139 12.466 19.386 1.00 90.25 214 ARG A O 1
ATOM 1711 N N . VAL A 1 215 ? -17.005 12.631 20.067 1.00 89.56 215 VAL A N 1
ATOM 1712 C CA . VAL A 1 215 ? -16.432 12.566 18.720 1.00 89.56 215 VAL A CA 1
ATOM 1713 C C . VAL A 1 215 ? -16.628 11.179 18.101 1.00 89.56 215 VAL A C 1
ATOM 1715 O O . VAL A 1 215 ? -17.054 11.093 16.952 1.00 89.56 215 VAL A O 1
ATOM 1718 N N . LEU A 1 216 ? -16.394 10.097 18.853 1.00 90.88 216 LEU A N 1
ATOM 1719 C CA . LEU A 1 216 ? -16.626 8.731 18.369 1.00 90.88 216 LEU A CA 1
ATOM 1720 C C . LEU A 1 216 ? -18.085 8.499 17.952 1.00 90.88 216 LEU A C 1
ATOM 1722 O O . LEU A 1 216 ? -18.346 7.972 16.872 1.00 90.88 216 LEU A O 1
ATOM 1726 N N . LEU A 1 217 ? -19.031 8.900 18.801 1.00 91.50 217 LEU A N 1
ATOM 1727 C CA . LEU A 1 217 ? -20.461 8.736 18.539 1.00 91.50 217 LEU A CA 1
ATOM 1728 C C . LEU A 1 217 ? -20.928 9.615 17.375 1.00 91.50 217 LEU A C 1
ATOM 1730 O O . LEU A 1 217 ? -21.637 9.134 16.495 1.00 91.50 217 LEU A O 1
ATOM 1734 N N . GLY A 1 218 ? -20.486 10.875 17.328 1.00 88.69 218 GLY A N 1
ATOM 1735 C CA . GLY A 1 218 ? -20.783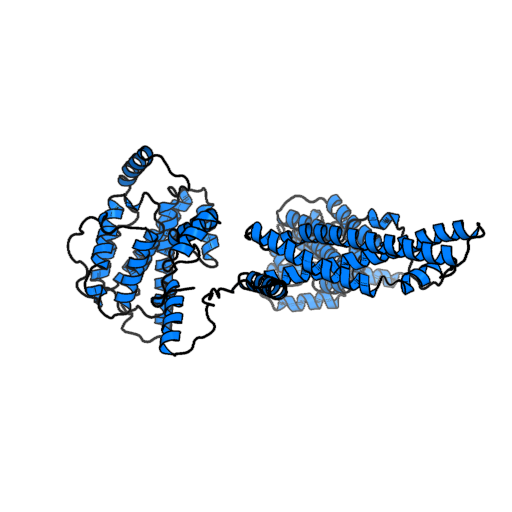 11.773 16.211 1.00 88.69 218 GLY A CA 1
ATOM 1736 C C . GLY A 1 218 ? -20.292 11.209 14.877 1.00 88.69 218 GLY A C 1
ATOM 1737 O O . GLY A 1 218 ? -21.050 11.159 13.911 1.00 88.69 218 GLY A O 1
ATOM 1738 N N . TRP A 1 219 ? -19.061 10.691 14.856 1.00 89.56 219 TRP A N 1
ATOM 1739 C CA . TRP A 1 219 ? -18.493 10.029 13.684 1.00 89.56 219 TRP A CA 1
ATOM 1740 C C . TRP A 1 219 ? -19.305 8.807 13.246 1.00 89.56 219 TRP A C 1
ATOM 1742 O O . TRP A 1 219 ? -19.586 8.666 12.057 1.00 89.56 219 TRP A O 1
ATOM 1752 N N . LEU A 1 220 ? -19.737 7.953 14.183 1.00 90.50 220 LEU A N 1
ATOM 1753 C CA . LEU A 1 220 ? -20.581 6.798 13.864 1.00 90.50 220 LEU A CA 1
ATOM 1754 C C . LEU A 1 220 ? -21.875 7.221 13.161 1.00 90.50 220 LEU A C 1
ATOM 1756 O O . LEU A 1 220 ? -22.222 6.656 12.123 1.00 90.50 220 LEU A O 1
ATOM 1760 N N . PHE A 1 221 ? -22.588 8.198 13.727 1.00 88.06 221 PHE A N 1
ATOM 1761 C CA . PHE A 1 221 ? -23.871 8.641 13.185 1.00 88.06 221 PHE A CA 1
ATOM 1762 C C . PHE A 1 221 ? -23.723 9.281 11.806 1.00 88.06 221 PHE A C 1
ATOM 1764 O O . PHE A 1 221 ? -24.572 9.056 10.944 1.00 88.06 221 PHE A O 1
ATOM 1771 N N . GLU A 1 222 ? -22.630 10.004 11.563 1.00 85.88 222 GLU A N 1
ATOM 1772 C CA . GLU A 1 222 ? -22.347 10.594 10.255 1.00 85.88 222 GLU A CA 1
ATOM 1773 C C . GLU A 1 222 ? -21.978 9.530 9.211 1.00 85.88 222 GLU A C 1
ATOM 1775 O O . GLU A 1 222 ? -22.602 9.473 8.148 1.00 85.88 222 GLU A O 1
ATOM 1780 N N . VAL A 1 223 ? -21.047 8.621 9.532 1.00 85.06 223 VAL A N 1
ATOM 1781 C CA . VAL A 1 223 ? -20.637 7.517 8.640 1.00 85.06 223 VAL A CA 1
ATOM 1782 C C . VAL A 1 223 ? -21.824 6.638 8.266 1.00 85.06 223 VAL A C 1
ATOM 1784 O O . VAL A 1 223 ? -21.965 6.223 7.116 1.00 85.06 223 VAL A O 1
ATOM 1787 N N . GLN A 1 224 ? -22.700 6.364 9.229 1.00 84.06 224 GLN A N 1
ATOM 1788 C CA . GLN A 1 224 ? -23.884 5.547 9.013 1.00 84.06 224 GLN A CA 1
ATOM 1789 C C . GLN A 1 224 ? -25.083 6.361 8.504 1.00 84.06 224 GLN A C 1
ATOM 1791 O O . GLN A 1 224 ? -26.128 5.773 8.227 1.00 84.06 224 GLN A O 1
ATOM 1796 N N . SER A 1 225 ? -24.949 7.679 8.318 1.00 81.19 225 SER A N 1
ATOM 1797 C CA . SER A 1 225 ? -26.030 8.577 7.882 1.00 81.19 225 SER A CA 1
ATOM 1798 C C . SER A 1 225 ? -27.326 8.373 8.681 1.00 81.19 225 SER A C 1
ATOM 1800 O O . SER A 1 225 ? -28.423 8.344 8.121 1.00 81.19 225 SER A O 1
ATOM 1802 N N . ILE A 1 226 ? -27.195 8.163 9.994 1.00 75.94 226 ILE A N 1
ATOM 1803 C CA . ILE A 1 226 ? -28.328 7.908 10.885 1.00 75.94 226 ILE A CA 1
ATOM 1804 C C . ILE A 1 226 ? -28.996 9.247 11.186 1.00 75.94 226 ILE A C 1
ATOM 1806 O O . ILE A 1 226 ? -28.402 10.130 11.803 1.00 75.94 226 ILE A O 1
ATOM 1810 N N . GLN A 1 227 ? -30.241 9.403 10.744 1.00 66.81 227 GLN A N 1
ATOM 1811 C CA . GLN A 1 227 ? -31.034 10.585 11.056 1.00 66.81 227 GLN A CA 1
ATOM 1812 C C . GLN A 1 227 ? -31.624 10.470 12.465 1.00 66.81 227 GLN A C 1
ATOM 1814 O O . GLN A 1 227 ? -32.115 9.410 12.855 1.00 66.81 227 GLN A O 1
ATOM 1819 N N . SER A 1 228 ? -31.611 11.585 13.206 1.00 58.59 228 SER A N 1
ATOM 1820 C CA . SER A 1 228 ? -32.166 11.693 14.567 1.00 58.59 228 SER A CA 1
ATOM 1821 C C . SER A 1 228 ? -33.628 11.237 14.659 1.00 58.59 228 SER A C 1
ATOM 1823 O O . SER A 1 228 ? -34.066 10.842 15.734 1.00 58.59 228 SER A O 1
ATOM 1825 N N . ASP A 1 229 ? -34.371 11.300 13.554 1.00 54.19 229 ASP A N 1
ATOM 1826 C CA . ASP A 1 229 ? -35.818 11.067 13.520 1.00 54.19 229 ASP A CA 1
ATOM 1827 C C . ASP A 1 229 ? -36.191 9.577 13.402 1.00 54.19 229 ASP A C 1
ATOM 1829 O O . ASP A 1 229 ? -37.349 9.214 13.589 1.00 54.19 229 ASP A O 1
ATOM 1833 N N . VAL A 1 230 ? -35.220 8.704 13.097 1.00 53.38 230 VAL A N 1
ATOM 1834 C CA . VAL A 1 230 ? -35.437 7.258 12.874 1.00 53.38 230 VAL A CA 1
ATOM 1835 C C . VAL A 1 230 ? -35.217 6.435 14.150 1.00 53.38 230 VAL A C 1
ATOM 1837 O O . VAL A 1 230 ? -35.693 5.306 14.256 1.00 53.38 230 VAL A O 1
ATOM 1840 N N . LEU A 1 231 ? -34.508 6.982 15.139 1.00 63.34 231 LEU A N 1
ATOM 1841 C CA . LEU A 1 231 ? -34.192 6.276 16.377 1.00 63.34 231 LEU A CA 1
ATOM 1842 C C . LEU A 1 231 ? -35.334 6.435 17.384 1.00 63.34 231 LEU A C 1
ATOM 1844 O O . LEU A 1 231 ? -35.717 7.552 17.732 1.00 63.34 231 LEU A O 1
ATOM 1848 N N . ALA A 1 232 ? -35.866 5.309 17.863 1.00 54.28 232 ALA A N 1
ATOM 1849 C CA . ALA A 1 232 ? -36.868 5.299 18.922 1.00 54.28 232 ALA A CA 1
ATOM 1850 C C . ALA A 1 232 ? -36.351 6.058 20.164 1.00 54.28 232 ALA A C 1
ATOM 1852 O O . ALA A 1 232 ? -35.152 5.998 20.458 1.00 54.28 232 ALA A O 1
ATOM 1853 N N . PRO A 1 233 ? -37.224 6.761 20.913 1.00 53.72 233 PRO A N 1
ATOM 1854 C CA . PRO A 1 233 ? -36.831 7.392 22.165 1.00 53.72 233 PRO A CA 1
ATOM 1855 C C . PRO A 1 233 ? -36.359 6.303 23.131 1.00 53.72 233 PRO A C 1
ATOM 1857 O O . PRO A 1 233 ? -37.155 5.473 23.573 1.00 53.72 233 PRO A O 1
ATOM 1860 N N . ALA A 1 234 ? -35.059 6.270 23.424 1.00 53.34 234 ALA A N 1
ATOM 1861 C CA . ALA A 1 234 ? -34.545 5.310 24.385 1.00 53.34 234 ALA A CA 1
ATOM 1862 C C . ALA A 1 234 ? -35.007 5.710 25.802 1.00 53.34 234 ALA A C 1
ATOM 1864 O O . ALA A 1 234 ? -34.993 6.899 26.136 1.00 53.34 234 ALA A O 1
ATOM 1865 N N . PRO A 1 235 ? -35.420 4.734 26.625 1.00 52.84 235 PRO A N 1
ATOM 1866 C CA . PRO A 1 235 ? -35.810 4.966 28.006 1.00 52.84 235 PRO A CA 1
ATOM 1867 C C . PRO A 1 235 ? -34.577 5.277 28.866 1.00 52.84 235 PRO A C 1
ATOM 1869 O O . PRO A 1 235 ? -33.584 4.555 28.802 1.00 52.84 235 PRO A O 1
ATOM 1872 N N . ASP A 1 236 ? -34.709 6.328 29.675 1.00 56.28 236 ASP A N 1
ATOM 1873 C CA . ASP A 1 236 ? -33.829 6.791 30.754 1.00 56.28 236 ASP A CA 1
ATOM 1874 C C . ASP A 1 236 ? -32.379 7.177 30.393 1.00 56.28 236 ASP A C 1
ATOM 1876 O O . ASP A 1 236 ? -31.652 6.505 29.659 1.00 56.28 236 ASP A O 1
ATOM 1880 N N . ASP A 1 237 ? -31.940 8.305 30.955 1.00 62.38 237 ASP A N 1
ATOM 1881 C CA . ASP A 1 237 ? -30.588 8.847 30.809 1.00 62.38 237 ASP A CA 1
ATOM 1882 C C . ASP A 1 237 ? -29.599 7.955 31.588 1.00 62.38 237 ASP A C 1
ATOM 1884 O O . ASP A 1 237 ? -29.384 8.116 32.784 1.00 62.38 237 ASP A O 1
ATOM 1888 N N . ILE A 1 238 ? -29.024 6.944 30.926 1.00 73.62 238 ILE A N 1
ATOM 1889 C CA . ILE A 1 238 ? -28.146 5.954 31.589 1.00 73.62 238 ILE A CA 1
ATOM 1890 C C . ILE A 1 238 ? -26.825 6.586 32.058 1.00 73.62 238 ILE A C 1
ATOM 1892 O O . ILE A 1 238 ? -26.184 6.091 32.985 1.00 73.62 238 ILE A O 1
ATOM 1896 N N . LEU A 1 239 ? -26.400 7.677 31.416 1.00 77.31 239 LEU A N 1
ATOM 1897 C CA . LEU A 1 239 ? -25.161 8.375 31.735 1.00 77.31 239 LEU A CA 1
ATOM 1898 C C . LEU A 1 239 ? -25.458 9.656 32.525 1.00 77.31 239 LEU A C 1
ATOM 1900 O O . LEU A 1 239 ? -25.632 10.722 31.941 1.00 77.31 239 LEU A O 1
ATOM 1904 N N . GLU A 1 240 ? -25.475 9.556 33.853 1.00 70.31 240 GLU A N 1
ATOM 1905 C CA . GLU A 1 240 ? -25.692 10.710 34.740 1.00 70.31 240 GLU A CA 1
ATOM 1906 C C . GLU A 1 240 ? -24.402 11.511 35.006 1.00 70.31 240 GLU A C 1
ATOM 1908 O O . GLU A 1 240 ? -24.441 12.731 35.167 1.00 70.31 240 GLU A O 1
ATOM 1913 N N . GLN A 1 241 ? -23.239 10.845 35.047 1.00 72.81 241 GLN A N 1
ATOM 1914 C CA . GLN A 1 241 ? -21.956 11.449 35.430 1.00 72.81 241 GLN A CA 1
ATOM 1915 C C . GLN A 1 241 ? -20.841 11.140 34.423 1.00 72.81 241 GLN A C 1
ATOM 1917 O O . GLN A 1 241 ? -20.688 10.010 33.962 1.00 72.81 241 GLN A O 1
ATOM 1922 N N . ALA A 1 242 ? -19.996 12.137 34.134 1.00 73.81 242 ALA A N 1
ATOM 1923 C CA . ALA A 1 242 ? -18.856 11.986 33.224 1.00 73.81 242 ALA A CA 1
ATOM 1924 C C . ALA A 1 242 ? -17.770 11.027 33.754 1.00 73.81 242 ALA A C 1
ATOM 1926 O O . ALA A 1 242 ? -16.999 10.482 32.969 1.00 73.81 242 ALA A O 1
ATOM 1927 N N . GLU A 1 243 ? -17.724 10.769 35.067 1.00 75.25 243 GLU A N 1
ATOM 1928 C CA . GLU A 1 243 ? -16.789 9.806 35.668 1.00 75.25 243 GLU A CA 1
ATOM 1929 C C . GLU A 1 243 ? -16.972 8.380 35.139 1.00 75.25 243 GLU A C 1
ATOM 1931 O O . GLU A 1 243 ? -16.004 7.627 35.054 1.00 75.25 243 GLU A O 1
ATOM 1936 N N . SER A 1 244 ? -18.193 8.017 34.735 1.00 78.50 244 SER A N 1
ATOM 1937 C CA . SER A 1 244 ? -18.503 6.703 34.166 1.00 78.50 244 SER A CA 1
ATOM 1938 C C . SER A 1 244 ? -17.815 6.439 32.820 1.00 78.50 244 SER A C 1
ATOM 1940 O O . SER A 1 244 ? -17.757 5.294 32.371 1.00 78.50 244 SER A O 1
ATOM 1942 N N . LEU A 1 245 ? -17.269 7.474 32.171 1.00 77.12 245 LEU A N 1
ATOM 1943 C CA . LEU A 1 245 ? -16.527 7.351 30.915 1.00 77.12 245 LEU A CA 1
ATOM 1944 C C . LEU A 1 245 ? -15.109 6.801 31.118 1.00 77.12 245 LEU A C 1
ATOM 1946 O O . LEU A 1 245 ? -14.556 6.224 30.185 1.00 77.12 245 LEU A O 1
ATOM 1950 N N . GLY A 1 246 ? -14.552 6.930 32.323 1.00 79.75 246 GLY A N 1
ATOM 1951 C CA . GLY A 1 246 ? -13.179 6.549 32.647 1.00 79.75 246 GLY A CA 1
ATOM 1952 C C . GLY A 1 246 ? -12.168 7.667 32.382 1.00 79.75 246 GLY A C 1
ATOM 1953 O O . GLY A 1 246 ? -12.299 8.459 31.453 1.00 79.75 246 GLY A O 1
ATOM 1954 N N . SER A 1 247 ? -11.126 7.745 33.212 1.00 77.56 247 SER A N 1
ATOM 1955 C CA . SER A 1 247 ? -10.145 8.845 33.197 1.00 77.56 247 SER A CA 1
ATOM 1956 C C . SER A 1 247 ? -8.843 8.526 32.452 1.00 77.56 247 SER A C 1
ATOM 1958 O O . SER A 1 247 ? -7.873 9.266 32.577 1.00 77.56 247 SER A O 1
ATOM 1960 N N . PHE A 1 248 ? -8.791 7.423 31.702 1.00 82.38 248 PHE A N 1
ATOM 1961 C CA . PHE A 1 248 ? -7.586 6.973 30.990 1.00 82.38 248 PHE A CA 1
ATOM 1962 C C . PHE A 1 248 ? -7.377 7.671 29.633 1.00 82.38 248 PHE A C 1
ATOM 1964 O O . PHE A 1 248 ? -6.343 7.486 28.997 1.00 82.38 248 PHE A O 1
ATOM 1971 N N . VAL A 1 249 ? -8.366 8.437 29.162 1.00 83.00 249 VAL A N 1
ATOM 1972 C CA . VAL A 1 249 ? -8.358 9.049 27.829 1.00 83.00 249 VAL A CA 1
ATOM 1973 C C . VAL A 1 249 ? -7.440 10.268 27.802 1.00 83.00 249 VAL A C 1
ATOM 1975 O O . VAL A 1 249 ? -7.730 11.294 28.423 1.00 83.00 249 VAL A O 1
ATOM 1978 N N . ASP A 1 250 ? -6.369 10.182 27.019 1.00 83.94 250 ASP A N 1
ATOM 1979 C CA . ASP A 1 250 ? -5.445 11.279 26.749 1.00 83.94 250 ASP A CA 1
ATOM 1980 C C . ASP A 1 250 ? -5.482 11.724 25.274 1.00 83.94 250 ASP A C 1
ATOM 1982 O O . ASP A 1 250 ? -6.218 11.189 24.438 1.00 83.94 250 ASP A O 1
ATOM 1986 N N . GLY A 1 251 ? -4.678 12.739 24.939 1.00 82.88 251 GLY A N 1
ATOM 1987 C CA . GLY A 1 251 ? -4.574 13.233 23.567 1.00 82.88 251 GLY A CA 1
ATOM 1988 C C . GLY A 1 251 ? -4.094 12.166 22.577 1.00 82.88 251 GLY A C 1
ATOM 1989 O O . GLY A 1 251 ? -4.591 12.122 21.454 1.00 82.88 251 GLY A O 1
ATOM 1990 N N . CYS A 1 252 ? -3.172 11.287 22.979 1.00 83.62 252 CYS A N 1
ATOM 1991 C CA . CYS A 1 252 ? -2.632 10.230 22.122 1.00 83.62 252 CYS A CA 1
ATOM 1992 C C . CYS A 1 252 ? -3.724 9.238 21.707 1.00 83.62 252 CYS A C 1
ATOM 1994 O O . CYS A 1 252 ? -3.844 8.917 20.524 1.00 83.62 252 CYS A O 1
ATOM 1996 N N . ILE A 1 253 ? -4.558 8.808 22.655 1.00 86.25 253 ILE A N 1
ATOM 1997 C CA . ILE A 1 253 ? -5.692 7.913 22.402 1.00 86.25 253 ILE A CA 1
ATOM 1998 C C . ILE A 1 253 ? -6.710 8.579 21.472 1.00 86.25 253 ILE A C 1
ATOM 2000 O O . ILE A 1 253 ? -7.172 7.945 20.521 1.00 86.25 253 ILE A O 1
ATOM 2004 N N . ILE A 1 254 ? -7.010 9.865 21.690 1.00 87.94 254 ILE A N 1
ATOM 2005 C CA . ILE A 1 254 ? -7.943 10.621 20.844 1.00 87.94 254 ILE A CA 1
ATOM 2006 C C . ILE A 1 254 ? -7.470 10.633 19.385 1.00 87.94 254 ILE A C 1
ATOM 2008 O O . ILE A 1 254 ? -8.243 10.264 18.505 1.00 87.94 254 ILE A O 1
ATOM 2012 N N . TYR A 1 255 ? -6.213 10.994 19.105 1.00 85.62 255 TYR A N 1
ATOM 2013 C CA . TYR A 1 255 ? -5.713 11.039 17.722 1.00 85.62 255 TYR A CA 1
ATOM 2014 C C . TYR A 1 255 ? -5.499 9.648 17.109 1.00 85.62 255 TYR A C 1
ATOM 2016 O O . TYR A 1 255 ? -5.655 9.487 15.901 1.00 85.62 255 TYR A O 1
ATOM 2024 N N . MET A 1 256 ? -5.193 8.625 17.912 1.00 84.81 256 MET A N 1
ATOM 2025 C CA . MET A 1 256 ? -5.081 7.241 17.431 1.00 84.81 256 MET A CA 1
ATOM 2026 C C . MET A 1 256 ? -6.440 6.687 16.973 1.00 84.81 256 MET A C 1
ATOM 2028 O O . MET A 1 256 ? -6.561 6.031 15.928 1.00 84.81 256 MET A O 1
ATOM 2032 N N . CYS A 1 257 ? -7.488 6.953 17.747 1.00 84.19 257 CYS A N 1
ATOM 2033 C CA . CYS A 1 257 ? -8.834 6.501 17.432 1.00 84.19 257 CYS A CA 1
ATOM 2034 C C . CYS A 1 257 ? -9.498 7.373 16.359 1.00 84.19 257 CYS A C 1
ATOM 2036 O O . CYS A 1 257 ? -10.128 6.809 15.462 1.00 84.19 257 CYS A O 1
ATOM 2038 N N . CYS A 1 258 ? -9.278 8.691 16.403 1.00 85.31 258 CYS A N 1
ATOM 2039 C CA . CYS A 1 258 ? -9.891 9.709 15.547 1.00 85.31 258 CYS A CA 1
ATOM 2040 C C . CYS A 1 258 ? -8.822 10.526 14.784 1.00 85.31 258 CYS A C 1
ATOM 2042 O O . CYS A 1 258 ? -8.650 11.721 15.046 1.00 85.31 258 CYS A O 1
ATOM 2044 N N . PRO A 1 259 ? -8.096 9.920 13.823 1.00 78.88 259 PRO A N 1
ATOM 2045 C CA . PRO A 1 259 ? -6.992 10.582 13.119 1.00 78.88 259 PRO A CA 1
ATOM 2046 C C . PRO A 1 259 ? -7.428 11.806 12.302 1.00 78.88 259 PRO A C 1
ATOM 2048 O O . PRO A 1 259 ? -6.640 12.724 12.111 1.00 78.88 259 PRO A O 1
ATOM 2051 N N . TYR A 1 260 ? -8.693 11.882 11.879 1.00 77.06 260 TYR A N 1
ATOM 2052 C CA . TYR A 1 260 ? -9.250 13.046 11.174 1.00 77.06 260 TYR A CA 1
ATOM 2053 C C . TYR A 1 260 ? -9.224 14.337 12.005 1.00 77.06 260 TYR A C 1
ATOM 2055 O O . TYR A 1 260 ? -9.200 15.433 11.450 1.00 77.06 260 TYR A O 1
ATOM 2063 N N . LEU A 1 261 ? -9.159 14.234 13.336 1.00 82.38 261 LEU A N 1
ATOM 2064 C CA . LEU A 1 261 ? -8.979 15.400 14.198 1.00 82.38 261 LEU A CA 1
ATOM 2065 C C . LEU A 1 261 ? -7.580 16.017 14.080 1.00 82.38 261 LEU A C 1
ATOM 2067 O O . LEU A 1 261 ? -7.380 17.143 14.534 1.00 82.38 261 LEU A O 1
ATOM 2071 N N . GLN A 1 262 ? -6.601 15.307 13.513 1.00 75.06 262 GLN A N 1
ATOM 2072 C CA . GLN A 1 262 ? -5.237 15.813 13.371 1.00 75.06 262 GLN A CA 1
ATOM 2073 C C . GLN A 1 262 ? -5.183 17.041 12.453 1.00 75.06 262 GLN A C 1
ATOM 2075 O O . GLN A 1 262 ? -4.494 18.004 12.779 1.00 75.06 262 GLN A O 1
ATOM 2080 N N . GLU A 1 263 ? -5.981 17.057 11.384 1.00 71.12 263 GLU A N 1
ATOM 2081 C CA . GLU A 1 263 ? -6.122 18.220 10.498 1.00 71.12 263 GLU A CA 1
ATOM 2082 C C . GLU A 1 263 ? -6.728 19.415 11.247 1.00 71.12 263 GLU A C 1
ATOM 2084 O O . GLU A 1 263 ? -6.215 20.533 11.181 1.00 71.12 263 GLU A O 1
ATOM 2089 N N . LEU A 1 264 ? -7.767 19.172 12.057 1.00 73.94 264 LEU A N 1
ATOM 2090 C CA . LEU A 1 264 ? -8.369 20.207 12.899 1.00 73.94 264 LEU A CA 1
ATOM 2091 C C . LEU A 1 264 ? -7.359 20.753 13.918 1.00 73.94 264 LEU A C 1
ATOM 2093 O O . LEU A 1 264 ? -7.293 21.961 14.131 1.00 73.94 264 LEU A O 1
ATOM 2097 N N . ARG A 1 265 ? -6.536 19.885 14.519 1.00 75.81 265 ARG A N 1
ATOM 2098 C CA . ARG A 1 265 ? -5.455 20.290 15.426 1.00 75.81 265 ARG A CA 1
ATOM 2099 C C . ARG A 1 265 ? -4.458 21.200 14.716 1.00 75.81 265 ARG A C 1
ATOM 2101 O O . ARG A 1 265 ? -4.082 22.212 15.296 1.00 75.81 265 ARG A O 1
ATOM 2108 N N . CYS A 1 266 ? -4.035 20.860 13.500 1.00 68.62 266 CYS A N 1
ATOM 2109 C CA . CYS A 1 266 ? -3.128 21.690 12.709 1.00 68.62 266 CYS A CA 1
ATOM 2110 C C . CYS A 1 266 ? -3.728 23.078 12.460 1.00 68.62 266 CYS A C 1
ATOM 2112 O O . CYS A 1 266 ? -3.095 24.073 12.798 1.00 68.62 266 CYS A O 1
ATOM 2114 N N . VAL A 1 267 ? -4.978 23.150 11.994 1.00 71.06 267 VAL A N 1
ATOM 2115 C CA . VAL A 1 267 ? -5.679 24.423 11.746 1.00 71.06 267 VAL A CA 1
ATOM 2116 C C . VAL A 1 267 ? -5.824 25.259 13.023 1.00 71.06 267 VAL A C 1
ATOM 2118 O O . VAL A 1 267 ? -5.567 26.464 13.018 1.00 71.06 267 VAL A O 1
ATOM 2121 N N . LEU A 1 268 ? -6.215 24.633 14.137 1.00 76.88 268 LEU A N 1
ATOM 2122 C CA . LEU A 1 268 ? -6.358 25.319 15.423 1.00 76.88 268 LEU A CA 1
ATOM 2123 C C . LEU A 1 268 ? -5.009 25.807 15.958 1.00 76.88 268 LEU A C 1
ATOM 2125 O O . LEU A 1 268 ? -4.930 26.917 16.478 1.00 76.88 268 LEU A O 1
ATOM 2129 N N . LEU A 1 269 ? -3.945 25.011 15.810 1.00 76.19 269 LEU A N 1
ATOM 2130 C CA . LEU A 1 269 ? -2.595 25.416 16.195 1.00 76.19 269 LEU A CA 1
ATOM 2131 C C . LEU A 1 269 ? -2.116 26.602 15.360 1.00 76.19 269 LEU A C 1
ATOM 2133 O O . LEU A 1 269 ? -1.619 27.555 15.942 1.00 76.19 269 LEU A O 1
ATOM 2137 N N . GLU A 1 270 ? -2.326 26.601 14.044 1.00 69.56 270 GLU A N 1
ATOM 2138 C CA . GLU A 1 270 ? -1.966 27.729 13.173 1.00 69.56 270 GLU A CA 1
ATOM 2139 C C . GLU A 1 270 ? -2.710 29.017 13.533 1.00 69.56 270 GLU A C 1
ATOM 2141 O O . GLU A 1 270 ? -2.127 30.105 13.515 1.00 69.56 270 GLU A O 1
ATOM 2146 N N . HIS A 1 271 ? -3.991 28.901 13.894 1.00 72.75 271 HIS A N 1
ATOM 2147 C CA . HIS A 1 271 ? -4.771 30.029 14.392 1.00 72.75 271 HIS A CA 1
ATOM 2148 C C . HIS A 1 271 ? -4.212 30.563 15.719 1.00 72.75 271 HIS A C 1
ATOM 2150 O O . HIS A 1 271 ? -4.067 31.773 15.879 1.00 72.75 271 HIS A O 1
ATOM 2156 N N . LEU A 1 272 ? -3.857 29.672 16.651 1.00 76.19 272 LEU A N 1
ATOM 2157 C CA . LEU A 1 272 ? -3.324 30.033 17.968 1.00 76.19 272 LEU A CA 1
ATOM 2158 C C . LEU A 1 272 ? -1.900 30.604 17.906 1.00 76.19 272 LEU A C 1
ATOM 2160 O O . LEU A 1 272 ? -1.579 31.514 18.665 1.00 76.19 272 LEU A O 1
ATOM 2164 N N . THR A 1 273 ? -1.039 30.092 17.022 1.00 74.12 273 THR A N 1
ATOM 2165 C CA . THR A 1 273 ? 0.351 30.555 16.884 1.00 74.12 273 THR A CA 1
ATOM 2166 C C . THR A 1 273 ? 0.501 31.751 15.945 1.00 74.12 273 THR A C 1
ATOM 2168 O O . THR A 1 273 ? 1.591 32.313 15.846 1.00 74.12 273 THR A O 1
ATOM 2171 N N . GLY A 1 274 ? -0.560 32.147 15.232 1.00 63.34 274 GLY A N 1
ATOM 2172 C CA . GLY A 1 274 ? -0.537 33.251 14.268 1.00 63.34 274 GLY A CA 1
ATOM 2173 C C . GLY A 1 274 ? 0.366 33.007 13.052 1.00 63.34 274 GLY A C 1
ATOM 2174 O O . GLY A 1 274 ? 0.592 33.915 12.250 1.00 63.34 274 GLY A O 1
ATOM 2175 N N . THR A 1 275 ? 0.891 31.791 12.889 1.00 55.59 275 THR A N 1
ATOM 2176 C CA . THR A 1 275 ? 1.795 31.416 11.802 1.00 55.59 275 THR A CA 1
ATOM 2177 C C . THR A 1 275 ? 1.045 30.593 10.770 1.00 55.59 275 THR A C 1
ATOM 2179 O O . THR A 1 275 ? 0.643 29.468 11.043 1.00 55.59 275 THR A O 1
ATOM 2182 N N . LYS A 1 276 ? 0.924 31.129 9.553 1.00 53.44 276 LYS A N 1
ATOM 2183 C CA . LYS A 1 276 ? 0.506 30.370 8.367 1.00 53.44 276 LYS A CA 1
ATOM 2184 C C . LYS A 1 276 ? 1.654 29.456 7.941 1.00 53.44 276 LYS A C 1
ATOM 2186 O O . LYS A 1 276 ? 2.459 29.825 7.083 1.00 53.44 276 LYS A O 1
ATOM 2191 N N . THR A 1 277 ? 1.808 28.316 8.601 1.00 47.75 277 THR A N 1
ATOM 2192 C CA . THR A 1 277 ? 2.756 27.291 8.167 1.00 47.75 277 THR A CA 1
ATOM 2193 C C . THR A 1 277 ? 2.253 26.602 6.902 1.00 47.75 277 THR A C 1
ATOM 2195 O O . THR A 1 277 ? 1.065 26.518 6.632 1.00 47.75 277 THR A O 1
ATOM 2198 N N . LYS A 1 278 ? 3.188 26.153 6.060 1.00 46.12 278 LYS A N 1
ATOM 2199 C CA . LYS A 1 278 ? 2.922 25.498 4.769 1.00 46.12 278 LYS A CA 1
ATOM 2200 C C . LYS A 1 278 ? 2.459 24.039 4.937 1.00 46.12 278 LYS A C 1
ATOM 2202 O O . LYS A 1 278 ? 2.971 23.168 4.239 1.00 46.12 278 LYS A O 1
ATOM 2207 N N . TYR A 1 279 ? 1.566 23.741 5.876 1.00 39.59 279 TYR A N 1
ATOM 2208 C CA . TYR A 1 279 ? 0.952 22.416 5.961 1.00 39.59 279 TYR A CA 1
ATOM 2209 C C . TYR A 1 279 ? -0.472 22.509 5.423 1.00 39.59 279 TYR A C 1
ATOM 2211 O O . TYR A 1 279 ? -1.361 23.052 6.059 1.00 39.59 279 TYR A O 1
ATOM 2219 N N . GLY A 1 280 ? -0.649 22.024 4.193 1.00 45.47 280 GLY A N 1
ATOM 2220 C CA . GLY A 1 280 ? -1.907 22.108 3.459 1.00 45.47 280 GLY A CA 1
ATOM 2221 C C . GLY A 1 280 ? -2.027 23.419 2.689 1.00 45.47 280 GLY A C 1
ATOM 2222 O O . GLY A 1 280 ? -2.486 24.435 3.200 1.00 45.47 280 GLY A O 1
ATOM 2223 N N . GLU A 1 281 ? -1.633 23.408 1.415 1.00 37.16 281 GLU A N 1
ATOM 2224 C CA . GLU A 1 281 ? -2.024 24.462 0.482 1.00 37.16 281 GLU A CA 1
ATOM 2225 C C . GLU A 1 281 ? -3.559 24.487 0.404 1.00 37.16 281 GLU A C 1
ATOM 2227 O O . GLU A 1 281 ? -4.182 23.725 -0.339 1.00 37.16 281 GLU A O 1
ATOM 2232 N N . ILE A 1 282 ? -4.193 25.380 1.168 1.00 45.72 282 ILE A N 1
ATOM 2233 C CA . ILE A 1 282 ? -5.528 25.862 0.827 1.00 45.72 282 ILE A CA 1
ATOM 2234 C C . ILE A 1 282 ? -5.367 26.449 -0.573 1.00 45.72 282 ILE A C 1
ATOM 2236 O O . ILE A 1 282 ? -4.782 27.522 -0.740 1.00 45.72 282 ILE A O 1
ATOM 2240 N N . ARG A 1 283 ? -5.821 25.694 -1.580 1.00 47.88 283 ARG A N 1
ATOM 2241 C CA . ARG A 1 283 ? -5.770 26.062 -2.995 1.00 47.88 283 ARG A CA 1
ATOM 2242 C C . ARG A 1 283 ? -6.559 27.352 -3.184 1.00 47.88 283 ARG A C 1
ATOM 2244 O O . ARG A 1 283 ? -7.762 27.331 -3.428 1.00 47.88 283 ARG A O 1
ATOM 2251 N N . LYS A 1 284 ? -5.879 28.489 -3.045 1.00 42.47 284 LYS A N 1
ATOM 2252 C CA . LYS A 1 284 ? -6.411 29.790 -3.428 1.00 42.47 284 LYS A CA 1
ATOM 2253 C C . LYS A 1 284 ? -6.616 29.752 -4.934 1.00 42.47 284 LYS A C 1
ATOM 2255 O O . LYS A 1 284 ? -5.656 29.747 -5.699 1.00 42.47 284 LYS A O 1
ATOM 2260 N N . ILE A 1 285 ? -7.873 29.687 -5.355 1.00 44.88 285 ILE A N 1
ATOM 2261 C CA . ILE A 1 285 ? -8.230 29.911 -6.750 1.00 44.88 285 ILE A CA 1
ATOM 2262 C C . ILE A 1 285 ? -8.052 31.408 -6.984 1.00 44.88 285 ILE A C 1
ATOM 2264 O O . ILE A 1 285 ? -8.883 32.207 -6.563 1.00 44.88 285 ILE A O 1
ATOM 2268 N N . THR A 1 286 ? -6.939 31.789 -7.605 1.00 41.12 286 THR A N 1
ATOM 2269 C CA . THR A 1 286 ? -6.713 33.161 -8.063 1.00 41.12 286 THR A CA 1
ATOM 2270 C C . THR A 1 286 ? -7.418 33.326 -9.412 1.00 41.12 286 THR A C 1
ATOM 2272 O O . THR A 1 286 ? -6.985 32.706 -10.387 1.00 41.12 286 THR A O 1
ATOM 2275 N N . PRO A 1 287 ? -8.507 34.107 -9.516 1.00 41.66 287 PRO A N 1
ATOM 2276 C CA . PRO A 1 287 ? -9.089 34.416 -10.813 1.00 41.66 287 PRO A CA 1
ATOM 2277 C C . PRO A 1 287 ? -8.128 35.342 -11.568 1.00 41.66 287 PRO A C 1
ATOM 2279 O O . PRO A 1 287 ? -7.704 36.367 -11.038 1.00 41.66 287 PRO A O 1
ATOM 2282 N N . VAL A 1 288 ? -7.765 34.981 -12.800 1.00 45.88 288 VAL A N 1
ATOM 2283 C CA . VAL A 1 288 ? -6.932 35.829 -13.666 1.00 45.88 288 VAL A CA 1
ATOM 2284 C C . VAL A 1 288 ? -7.806 36.381 -14.787 1.00 45.88 288 VAL A C 1
ATOM 2286 O O . VAL A 1 288 ? -8.406 35.612 -15.541 1.00 45.88 288 VAL A O 1
ATOM 2289 N N . SER A 1 289 ? -7.884 37.712 -14.881 1.00 49.59 289 SER A N 1
ATOM 2290 C CA . SER A 1 289 ? -8.594 38.408 -15.957 1.00 49.59 289 SER A CA 1
ATOM 2291 C C . SER A 1 289 ? -7.960 38.114 -17.311 1.00 49.59 289 SER A C 1
ATOM 2293 O O . SER A 1 289 ? -6.743 38.182 -17.488 1.00 49.59 289 SER A O 1
ATOM 2295 N N . ALA A 1 290 ? -8.814 37.793 -18.278 1.00 43.59 290 ALA A N 1
ATOM 2296 C CA . ALA A 1 290 ? -8.424 37.504 -19.642 1.00 43.59 290 ALA A CA 1
ATOM 2297 C C . ALA A 1 290 ? -8.003 38.797 -20.350 1.00 43.59 290 ALA A C 1
ATOM 2299 O O . ALA A 1 290 ? -8.869 39.571 -20.734 1.00 43.59 290 ALA A O 1
ATOM 2300 N N . ASN A 1 291 ? -6.700 39.016 -20.555 1.00 47.06 291 ASN A N 1
ATOM 2301 C CA . ASN A 1 291 ? -6.245 39.837 -21.674 1.00 47.06 291 ASN A CA 1
ATOM 2302 C C . ASN A 1 291 ? -4.917 39.370 -22.298 1.00 47.06 291 ASN A C 1
ATOM 2304 O O . ASN A 1 291 ? -4.100 38.683 -21.701 1.00 47.06 291 ASN A O 1
ATOM 2308 N N . GLU A 1 292 ? -4.860 39.711 -23.577 1.00 54.59 292 GLU A N 1
ATOM 2309 C CA . GLU A 1 292 ? -4.055 39.410 -24.765 1.00 54.59 292 GLU A CA 1
ATOM 2310 C C . GLU A 1 292 ? -2.656 38.735 -24.717 1.00 54.59 292 GLU A C 1
ATOM 2312 O O . GLU A 1 292 ? -1.706 39.151 -24.065 1.00 54.59 292 GLU A O 1
ATOM 2317 N N . LYS A 1 293 ? -2.577 37.689 -25.563 1.00 54.06 293 LYS A N 1
ATOM 2318 C CA . LYS A 1 293 ? -1.458 37.007 -26.259 1.00 54.06 293 LYS A CA 1
ATOM 2319 C C . LYS A 1 293 ? -0.180 36.638 -25.489 1.00 54.06 293 LYS A C 1
ATOM 2321 O O . LYS A 1 293 ? 0.117 35.444 -25.458 1.00 54.06 293 LYS A O 1
ATOM 2326 N N . ASP A 1 294 ? 0.526 37.557 -24.842 1.00 54.78 294 ASP A N 1
ATOM 2327 C CA . ASP A 1 294 ? 1.767 37.226 -24.112 1.00 54.78 294 ASP A CA 1
ATOM 2328 C C . ASP A 1 294 ? 1.473 36.563 -22.758 1.00 54.78 294 ASP A C 1
ATOM 2330 O O . ASP A 1 294 ? 2.167 35.633 -22.331 1.00 54.78 294 ASP A O 1
ATOM 2334 N N . LEU A 1 295 ? 0.334 36.919 -22.156 1.00 57.12 295 LEU A N 1
ATOM 2335 C CA . LEU A 1 295 ? -0.207 36.239 -20.981 1.00 57.12 295 LEU A CA 1
ATOM 2336 C C . LEU A 1 295 ? -0.625 34.794 -21.277 1.00 57.12 295 LEU A C 1
ATOM 2338 O O . LEU A 1 295 ? -0.648 33.995 -20.353 1.00 57.12 295 LEU A O 1
ATOM 2342 N N . LYS A 1 296 ? -0.910 34.394 -22.529 1.00 62.78 296 LYS A N 1
ATOM 2343 C CA . LYS A 1 296 ? -1.317 33.004 -22.832 1.00 62.78 296 LYS A CA 1
ATOM 2344 C C . LYS A 1 296 ? -0.181 32.003 -22.654 1.00 62.78 296 LYS A C 1
ATOM 2346 O O . LYS A 1 296 ? -0.434 30.918 -22.144 1.00 62.78 296 LYS A O 1
ATOM 2351 N N . ALA A 1 297 ? 1.044 32.339 -23.060 1.00 66.50 297 ALA A N 1
ATOM 2352 C CA . ALA A 1 297 ? 2.188 31.439 -22.903 1.00 66.50 297 ALA A CA 1
ATOM 2353 C C . ALA A 1 297 ? 2.590 31.307 -21.426 1.00 66.50 297 ALA A C 1
ATOM 2355 O O . ALA A 1 297 ? 2.817 30.198 -20.944 1.00 66.50 297 ALA A O 1
ATOM 2356 N N . GLN A 1 298 ? 2.591 32.428 -20.696 1.00 69.12 298 GLN A N 1
ATOM 2357 C CA . GLN A 1 298 ? 2.823 32.440 -19.251 1.00 69.12 298 GLN A CA 1
ATOM 2358 C C . GLN A 1 298 ? 1.707 31.715 -18.490 1.00 69.12 298 GLN A C 1
ATOM 2360 O O . GLN A 1 298 ? 1.998 30.903 -17.619 1.00 69.12 298 GLN A O 1
ATOM 2365 N N . LEU A 1 299 ? 0.442 31.925 -18.864 1.00 73.50 299 LEU A N 1
ATOM 2366 C CA . LEU A 1 299 ? -0.705 31.230 -18.283 1.00 73.50 299 LEU A CA 1
ATOM 2367 C C . LEU A 1 299 ? -0.659 29.732 -18.584 1.00 73.50 299 LEU A C 1
ATOM 2369 O O . LEU A 1 299 ? -0.905 28.934 -17.691 1.00 73.50 299 LEU A O 1
ATOM 2373 N N . MET A 1 300 ? -0.312 29.324 -19.807 1.00 72.69 300 MET A N 1
ATOM 2374 C CA . MET A 1 300 ? -0.124 27.909 -20.137 1.00 72.69 300 MET A CA 1
ATOM 2375 C C . MET A 1 300 ? 0.978 27.285 -19.283 1.00 72.69 300 MET A C 1
ATOM 2377 O O . MET A 1 300 ? 0.762 26.221 -18.719 1.00 72.69 300 MET A O 1
ATOM 2381 N N . HIS A 1 301 ? 2.113 27.964 -19.112 1.00 78.44 301 HIS A N 1
ATOM 2382 C CA . HIS A 1 301 ? 3.180 27.491 -18.231 1.00 78.44 301 HIS A CA 1
ATOM 2383 C C . HIS A 1 301 ? 2.724 27.408 -16.764 1.00 78.44 301 HIS A C 1
ATOM 2385 O O . HIS A 1 301 ? 3.033 26.444 -16.070 1.00 78.44 301 HIS A O 1
ATOM 2391 N N . GLN A 1 302 ? 1.958 28.389 -16.279 1.00 75.81 302 GLN A N 1
ATOM 2392 C CA . GLN A 1 302 ? 1.389 28.364 -14.928 1.00 75.81 302 GLN A CA 1
ATOM 2393 C C . GLN A 1 302 ? 0.365 27.239 -14.752 1.00 75.81 302 GLN A C 1
ATOM 2395 O O . GLN A 1 302 ? 0.324 26.615 -13.700 1.00 75.81 302 GLN A O 1
ATOM 2400 N N . LEU A 1 303 ? -0.451 26.951 -15.769 1.00 81.12 303 LEU A N 1
ATOM 2401 C CA . LEU A 1 303 ? -1.395 25.833 -15.761 1.00 81.12 303 LEU A CA 1
ATOM 2402 C C . LEU A 1 303 ? -0.673 24.483 -15.787 1.00 81.12 303 LEU A C 1
ATOM 2404 O O . LEU A 1 303 ? -1.119 23.557 -15.118 1.00 81.12 303 LEU A O 1
ATOM 2408 N N . GLU A 1 304 ? 0.440 24.377 -16.515 1.00 83.62 304 GLU A N 1
ATOM 2409 C CA . GLU A 1 304 ? 1.297 23.186 -16.544 1.00 83.62 304 GLU A CA 1
ATOM 2410 C C . GLU A 1 304 ? 1.969 22.949 -15.184 1.00 83.62 304 GLU A C 1
ATOM 2412 O O . GLU A 1 304 ? 1.903 21.841 -14.653 1.00 83.62 304 GLU A O 1
ATOM 2417 N N . GLU A 1 305 ? 2.537 23.988 -14.566 1.00 79.75 305 GLU A N 1
ATOM 2418 C CA . GLU A 1 305 ? 3.089 23.902 -13.208 1.00 79.75 305 GLU A CA 1
ATOM 2419 C C . GLU A 1 305 ? 2.001 23.567 -12.181 1.00 79.75 305 GLU A C 1
ATOM 2421 O O . GLU A 1 305 ? 2.166 22.635 -11.396 1.00 79.75 305 GLU A O 1
ATOM 2426 N N . ASN A 1 306 ? 0.848 24.241 -12.228 1.00 78.75 306 ASN A N 1
ATOM 2427 C CA . ASN A 1 306 ? -0.277 23.957 -11.334 1.00 78.75 306 ASN A CA 1
ATOM 2428 C C . ASN A 1 306 ? -0.819 22.535 -11.513 1.00 78.75 306 ASN A C 1
ATOM 2430 O O . ASN A 1 306 ? -1.182 21.893 -10.531 1.00 78.75 306 ASN A O 1
ATOM 2434 N N . PHE A 1 307 ? -0.855 22.020 -12.745 1.00 86.69 307 PHE A N 1
ATOM 2435 C CA . PHE A 1 307 ? -1.208 20.628 -13.010 1.00 86.69 307 PHE A CA 1
ATOM 2436 C C . PHE A 1 307 ? -0.263 19.683 -12.261 1.00 86.69 307 PHE A C 1
ATOM 2438 O O . PHE A 1 307 ? -0.729 18.806 -11.537 1.00 86.69 307 PHE A O 1
ATOM 2445 N N . PHE A 1 308 ? 1.052 19.896 -12.345 1.00 84.81 308 PHE A N 1
ATOM 2446 C CA . PHE A 1 308 ? 2.008 19.071 -11.607 1.00 84.81 308 PHE A CA 1
ATOM 2447 C C . PHE A 1 308 ? 1.989 19.303 -10.092 1.00 84.81 308 PHE A C 1
ATOM 2449 O O . PHE A 1 308 ? 2.267 18.360 -9.362 1.00 84.81 308 PHE A O 1
ATOM 2456 N N . HIS A 1 309 ? 1.612 20.489 -9.605 1.00 78.88 309 HIS A N 1
ATOM 2457 C CA . HIS A 1 309 ? 1.417 20.749 -8.172 1.00 78.88 309 HIS A CA 1
ATOM 2458 C C . HIS A 1 309 ? 0.255 19.949 -7.563 1.00 78.88 309 HIS A C 1
ATOM 2460 O O . HIS A 1 309 ? 0.282 19.630 -6.378 1.00 78.88 309 HIS A O 1
ATOM 2466 N N . ILE A 1 310 ? -0.756 19.593 -8.363 1.00 78.50 310 ILE A N 1
ATOM 2467 C CA . ILE A 1 310 ? -1.907 18.789 -7.916 1.00 78.50 310 ILE A CA 1
ATOM 2468 C C . ILE A 1 310 ? -1.567 17.285 -7.869 1.00 78.50 310 ILE A C 1
ATOM 2470 O O . ILE A 1 310 ? -2.310 16.498 -7.281 1.00 78.50 310 ILE A O 1
ATOM 2474 N N . HIS A 1 311 ? -0.442 16.871 -8.457 1.00 82.06 311 HIS A N 1
ATOM 2475 C CA . HIS A 1 311 ? -0.021 15.475 -8.546 1.00 82.06 311 HIS A CA 1
ATOM 2476 C C . HIS A 1 311 ? 1.268 15.208 -7.748 1.00 82.06 311 HIS A C 1
ATOM 2478 O O . HIS A 1 311 ? 2.043 16.125 -7.480 1.00 82.06 311 HIS A O 1
ATOM 2484 N N . PRO A 1 312 ? 1.542 13.949 -7.352 1.00 82.81 312 PRO A N 1
ATOM 2485 C CA . PRO A 1 312 ? 2.790 13.609 -6.675 1.00 82.81 312 PRO A CA 1
ATOM 2486 C C . PRO A 1 312 ? 4.020 14.030 -7.490 1.00 82.81 312 PRO A C 1
ATOM 2488 O O . PRO A 1 312 ? 4.062 13.848 -8.707 1.00 82.81 312 PRO A O 1
ATOM 2491 N N . VAL A 1 313 ? 5.069 14.510 -6.815 1.00 82.25 313 VAL A N 1
ATOM 2492 C CA . VAL A 1 313 ? 6.330 14.950 -7.455 1.00 82.25 313 VAL A CA 1
ATOM 2493 C C . VAL A 1 313 ? 6.956 13.849 -8.325 1.00 82.25 313 VAL A C 1
ATOM 2495 O O . VAL A 1 313 ? 7.627 14.143 -9.316 1.00 82.25 313 VAL A O 1
ATOM 2498 N N . SER A 1 314 ? 6.716 12.577 -7.993 1.00 87.00 314 SER A N 1
ATOM 2499 C CA . SER A 1 314 ? 7.123 11.431 -8.812 1.00 87.00 314 SER A CA 1
ATOM 2500 C C . SER A 1 314 ? 6.534 11.477 -10.226 1.00 87.00 314 SER A C 1
ATOM 2502 O O . SER A 1 314 ? 7.260 11.206 -11.175 1.00 87.00 314 SER A O 1
ATOM 2504 N N . VAL A 1 315 ? 5.277 11.901 -10.397 1.00 89.94 315 VAL A N 1
ATOM 2505 C CA . VAL A 1 315 ? 4.618 12.023 -11.710 1.00 89.94 315 VAL A CA 1
ATOM 2506 C C . VAL A 1 315 ? 5.327 13.061 -12.578 1.00 89.94 315 VAL A C 1
ATOM 2508 O O . VAL A 1 315 ? 5.651 12.769 -13.729 1.00 89.94 315 VAL A O 1
ATOM 2511 N N . LYS A 1 316 ? 5.633 14.244 -12.023 1.00 91.69 316 LYS A N 1
ATOM 2512 C CA . LYS A 1 316 ? 6.387 15.298 -12.730 1.00 91.69 316 LYS A CA 1
ATOM 2513 C C . LYS A 1 316 ? 7.753 14.777 -13.188 1.00 91.69 316 LYS A C 1
ATOM 2515 O O . LYS A 1 316 ? 8.075 14.854 -14.372 1.00 91.69 316 LYS A O 1
ATOM 2520 N N . LYS A 1 317 ? 8.507 14.153 -12.275 1.00 91.69 317 LYS A N 1
ATOM 2521 C CA . LYS A 1 317 ? 9.831 13.582 -12.574 1.00 91.69 317 LYS A CA 1
ATOM 2522 C C . LYS A 1 317 ? 9.776 12.501 -13.655 1.00 91.69 317 LYS A C 1
ATOM 2524 O O . LYS A 1 317 ? 10.634 12.482 -14.532 1.00 91.69 317 LYS A O 1
ATOM 2529 N N . THR A 1 318 ? 8.772 11.626 -13.631 1.00 93.06 318 THR A N 1
ATOM 2530 C CA . THR A 1 318 ? 8.591 10.588 -14.657 1.00 93.06 318 THR A CA 1
ATOM 2531 C C . THR A 1 318 ? 8.278 11.200 -16.024 1.00 93.06 318 THR A C 1
ATOM 2533 O O . THR A 1 318 ? 8.878 10.809 -17.025 1.00 93.06 318 THR A O 1
ATOM 2536 N N . VAL A 1 319 ? 7.392 12.200 -16.079 1.00 94.62 319 VAL A N 1
ATOM 2537 C CA . VAL A 1 319 ? 7.048 12.925 -17.315 1.00 94.62 319 VAL A CA 1
ATOM 2538 C C . VAL A 1 319 ? 8.273 13.605 -17.936 1.00 94.62 319 VAL A C 1
ATOM 2540 O O . VAL A 1 319 ? 8.488 13.494 -19.148 1.00 94.62 319 VAL A O 1
ATOM 2543 N N . GLU A 1 320 ? 9.085 14.272 -17.114 1.00 93.50 320 GLU A N 1
ATOM 2544 C CA . GLU A 1 320 ? 10.331 14.930 -17.523 1.00 93.50 320 GLU A CA 1
ATOM 2545 C C . GLU A 1 320 ? 11.390 13.921 -17.983 1.00 93.50 320 GLU A C 1
ATOM 2547 O O . GLU A 1 320 ? 11.996 14.094 -19.044 1.00 93.50 320 GLU A O 1
ATOM 2552 N N . PHE A 1 321 ? 11.567 12.829 -17.236 1.00 94.88 321 PHE A N 1
ATOM 2553 C CA . PHE A 1 321 ? 12.505 11.759 -17.566 1.00 94.88 321 PHE A CA 1
ATOM 2554 C C . PHE A 1 321 ? 12.184 11.112 -18.918 1.00 94.88 321 PHE A C 1
ATOM 2556 O O . PHE A 1 321 ? 13.072 10.955 -19.761 1.00 94.88 321 PHE A O 1
ATOM 2563 N N . VAL A 1 322 ? 10.914 10.772 -19.160 1.00 95.88 322 VAL A N 1
ATOM 2564 C CA . VAL A 1 322 ? 10.483 10.196 -20.442 1.00 95.88 322 VAL A CA 1
ATOM 2565 C C . VAL A 1 322 ? 10.713 11.191 -21.574 1.00 95.88 322 VAL A C 1
ATOM 2567 O O . VAL A 1 322 ? 11.265 10.808 -22.606 1.00 95.88 322 VAL A O 1
ATOM 2570 N N . ALA A 1 323 ? 10.401 12.475 -21.373 1.00 95.25 323 ALA A N 1
ATOM 2571 C CA . ALA A 1 323 ? 10.659 13.499 -22.381 1.00 95.25 323 ALA A CA 1
ATOM 2572 C C . ALA A 1 323 ? 12.159 13.608 -22.726 1.00 95.25 323 ALA A C 1
ATOM 2574 O O . ALA A 1 323 ? 12.528 13.746 -23.896 1.00 95.25 323 ALA A O 1
ATOM 2575 N N . GLU A 1 324 ? 13.052 13.497 -21.738 1.00 93.75 324 GLU A N 1
ATOM 2576 C CA . GLU A 1 324 ? 14.505 13.492 -21.955 1.00 93.75 324 GLU A CA 1
ATOM 2577 C C . GLU A 1 324 ? 15.015 12.261 -22.697 1.00 93.75 324 GLU A C 1
ATOM 2579 O O . GLU A 1 324 ? 15.833 12.376 -23.613 1.00 93.75 324 GLU A O 1
ATOM 2584 N N . ARG A 1 325 ? 14.573 11.067 -22.300 1.00 94.06 325 ARG A N 1
ATOM 2585 C CA . ARG A 1 325 ? 15.014 9.827 -22.946 1.00 94.06 325 ARG A CA 1
ATOM 2586 C C . ARG A 1 325 ? 14.480 9.724 -24.371 1.00 94.06 325 ARG A C 1
ATOM 2588 O O . ARG A 1 325 ? 15.244 9.382 -25.273 1.00 94.06 325 ARG A O 1
ATOM 2595 N N . VAL A 1 326 ? 13.211 10.076 -24.593 1.00 94.62 326 VAL A N 1
ATOM 2596 C CA . VAL A 1 326 ? 12.604 10.074 -25.929 1.00 94.62 326 VAL A CA 1
ATOM 2597 C C . VAL A 1 326 ? 13.293 11.090 -26.835 1.00 94.62 326 VAL A C 1
ATOM 2599 O O . VAL A 1 326 ? 13.727 10.710 -27.918 1.00 94.62 326 VAL A O 1
ATOM 2602 N N . SER A 1 327 ? 13.488 12.336 -26.389 1.00 93.56 327 SER A N 1
ATOM 2603 C CA . SER A 1 327 ? 14.165 13.351 -27.214 1.00 93.56 327 SER A CA 1
ATOM 2604 C C . SER A 1 327 ? 15.596 12.953 -27.591 1.00 93.56 327 SER A C 1
ATOM 2606 O O . SER A 1 327 ? 15.978 13.087 -28.752 1.00 93.56 327 SER A O 1
ATOM 2608 N N . SER A 1 328 ? 16.371 12.383 -26.661 1.00 92.06 328 SER A N 1
ATOM 2609 C CA . SER A 1 328 ? 17.723 11.886 -26.956 1.00 92.06 328 SER A CA 1
ATOM 2610 C C . SER A 1 328 ? 17.715 10.732 -27.967 1.00 92.06 328 SER A C 1
ATOM 2612 O O . SER A 1 328 ? 18.514 10.714 -28.906 1.00 92.06 328 SER A O 1
ATOM 2614 N N . ASN A 1 329 ? 16.797 9.775 -27.810 1.00 91.06 329 ASN A N 1
ATOM 2615 C CA . ASN A 1 329 ? 16.695 8.626 -28.709 1.00 91.06 329 ASN A CA 1
ATOM 2616 C C . ASN A 1 329 ? 16.242 9.028 -30.115 1.00 91.06 329 ASN A C 1
ATOM 2618 O O . ASN A 1 329 ? 16.818 8.559 -31.099 1.00 91.06 329 ASN A O 1
ATOM 2622 N N . VAL A 1 330 ? 15.253 9.918 -30.214 1.00 91.75 330 VAL A N 1
ATOM 2623 C CA . VAL A 1 330 ? 14.769 10.447 -31.494 1.00 91.75 330 VAL A CA 1
ATOM 2624 C C . VAL A 1 330 ? 15.871 11.259 -32.179 1.00 91.75 330 VAL A C 1
ATOM 2626 O O . VAL A 1 330 ? 16.153 11.010 -33.346 1.00 91.75 330 VAL A O 1
ATOM 2629 N N . ALA A 1 331 ? 16.599 12.120 -31.459 1.00 88.88 331 ALA A N 1
ATOM 2630 C CA . ALA A 1 331 ? 17.740 12.855 -32.016 1.00 88.88 331 ALA A CA 1
ATOM 2631 C C . ALA A 1 331 ? 18.839 11.926 -32.575 1.00 88.88 331 ALA A C 1
ATOM 2633 O O . ALA A 1 331 ? 19.377 12.173 -33.654 1.00 88.88 331 ALA A O 1
ATOM 2634 N N . LYS A 1 332 ? 19.150 10.813 -31.891 1.00 87.94 332 LYS A N 1
ATOM 2635 C CA . LYS A 1 332 ? 20.116 9.812 -32.387 1.00 87.94 332 LYS A CA 1
ATOM 2636 C C . LYS A 1 332 ? 19.655 9.131 -33.679 1.00 87.94 332 LYS A C 1
ATOM 2638 O O . LYS A 1 332 ? 20.489 8.881 -34.548 1.00 87.94 332 LYS A O 1
ATOM 2643 N N . ARG A 1 333 ? 18.360 8.819 -33.804 1.00 85.56 333 ARG A N 1
ATOM 2644 C CA . ARG A 1 333 ? 17.781 8.228 -35.024 1.00 85.56 333 ARG A CA 1
ATOM 2645 C C . ARG A 1 333 ? 17.773 9.233 -36.170 1.00 85.56 333 ARG A C 1
ATOM 2647 O O . ARG A 1 333 ? 18.339 8.945 -37.218 1.00 85.56 333 ARG A O 1
ATOM 2654 N N . LEU A 1 334 ? 17.289 10.448 -35.914 1.00 85.38 334 LEU A N 1
ATOM 2655 C CA . LEU A 1 334 ? 17.297 11.543 -36.885 1.00 85.38 334 LEU A CA 1
ATOM 2656 C C . LEU A 1 334 ? 18.702 11.848 -37.400 1.00 85.38 334 LEU A C 1
ATOM 2658 O O . LEU A 1 334 ? 18.867 12.087 -38.587 1.00 85.38 334 LEU A O 1
ATOM 2662 N N . LYS A 1 335 ? 19.735 11.792 -36.550 1.00 84.31 335 LYS A N 1
ATOM 2663 C CA . LYS A 1 335 ? 21.124 11.960 -36.998 1.00 84.31 335 LYS A CA 1
ATOM 2664 C C . LYS A 1 335 ? 21.504 10.951 -38.087 1.00 84.31 335 LYS A C 1
ATOM 2666 O O . LYS A 1 335 ? 22.122 11.345 -39.072 1.00 84.31 335 LYS A O 1
ATOM 2671 N N . LYS A 1 336 ? 21.129 9.677 -37.926 1.00 82.94 336 LYS A N 1
ATOM 2672 C CA . LYS A 1 336 ? 21.385 8.632 -38.931 1.00 82.94 336 LYS A CA 1
ATOM 2673 C C . LYS A 1 336 ? 20.561 8.866 -40.200 1.00 82.94 336 LYS A C 1
ATOM 2675 O O . LYS A 1 336 ? 21.111 8.795 -41.294 1.00 82.94 336 LYS A O 1
ATOM 2680 N N . ASP A 1 337 ? 19.285 9.214 -40.052 1.00 81.25 337 ASP A N 1
ATOM 2681 C CA . ASP A 1 337 ? 18.371 9.444 -41.179 1.00 81.25 337 ASP A CA 1
ATOM 2682 C C . ASP A 1 337 ? 18.777 10.671 -42.015 1.00 81.25 337 ASP A C 1
ATOM 2684 O O . ASP A 1 337 ? 18.744 10.636 -43.248 1.00 81.25 337 ASP A O 1
ATOM 2688 N N . VAL A 1 338 ? 19.222 11.747 -41.357 1.00 81.50 338 VAL A N 1
ATOM 2689 C CA . VAL A 1 338 ? 19.758 12.953 -42.004 1.00 81.50 338 VAL A CA 1
ATOM 2690 C C . VAL A 1 338 ? 21.062 12.632 -42.733 1.00 81.50 338 VAL A C 1
ATOM 2692 O O . VAL A 1 338 ? 21.217 13.033 -43.882 1.00 81.50 338 VAL A O 1
ATOM 2695 N N . GLN A 1 339 ? 21.974 11.863 -42.128 1.00 80.75 339 GLN A N 1
ATOM 2696 C CA . GLN A 1 339 ? 23.214 11.432 -42.790 1.00 80.75 339 GLN A CA 1
ATOM 2697 C C . GLN A 1 339 ? 22.943 10.572 -44.034 1.00 80.75 339 GLN A C 1
ATOM 2699 O O . GLN A 1 339 ? 23.550 10.801 -45.080 1.00 80.75 339 GLN A O 1
ATOM 2704 N N . ALA A 1 340 ? 22.002 9.629 -43.953 1.00 79.81 340 ALA A N 1
ATOM 2705 C CA . ALA A 1 340 ? 21.585 8.820 -45.097 1.00 79.81 340 ALA A CA 1
ATOM 2706 C C . ALA A 1 340 ? 20.932 9.675 -46.199 1.00 79.81 340 ALA A C 1
ATOM 2708 O O . ALA A 1 340 ? 21.223 9.495 -47.381 1.00 79.81 340 ALA A O 1
ATOM 2709 N N . SER A 1 341 ? 20.104 10.652 -45.816 1.00 79.88 341 SER A N 1
ATOM 2710 C CA . SER A 1 341 ? 19.469 11.583 -46.757 1.00 79.88 341 SER A CA 1
ATOM 2711 C C . SER A 1 341 ? 20.490 12.494 -47.444 1.00 79.88 341 SER A C 1
ATOM 2713 O O . SER A 1 341 ? 20.384 12.717 -48.644 1.00 79.88 341 SER A O 1
ATOM 2715 N N . ILE A 1 342 ? 21.518 12.964 -46.728 1.00 76.69 342 ILE A N 1
ATOM 2716 C CA . ILE A 1 342 ? 22.640 13.726 -47.304 1.00 76.69 342 ILE A CA 1
ATOM 2717 C C . ILE A 1 342 ? 23.418 12.866 -48.310 1.00 76.69 342 ILE A C 1
ATOM 2719 O O . ILE A 1 342 ? 23.713 13.328 -49.410 1.00 76.69 342 ILE A O 1
ATOM 2723 N N . ALA A 1 343 ? 23.705 11.603 -47.976 1.00 76.75 343 ALA A N 1
ATOM 2724 C CA . ALA A 1 343 ? 24.393 10.680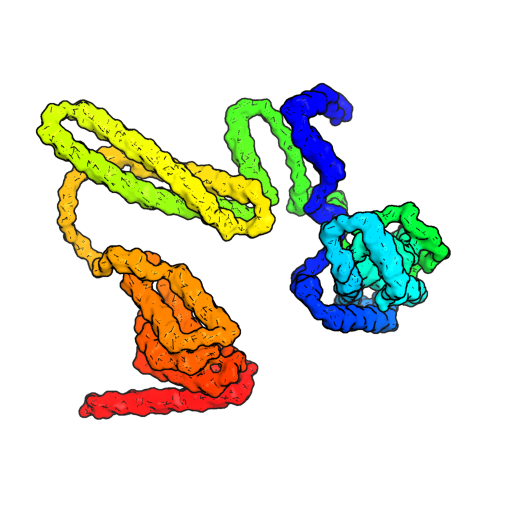 -48.880 1.00 76.75 343 ALA A CA 1
ATOM 2725 C C . ALA A 1 343 ? 23.585 10.397 -50.161 1.00 76.75 343 ALA A C 1
ATOM 2727 O O . ALA A 1 343 ? 24.161 10.327 -51.247 1.00 76.75 343 ALA A O 1
ATOM 2728 N N . HIS A 1 344 ? 22.258 10.286 -50.048 1.00 77.25 344 HIS A N 1
ATOM 2729 C CA . HIS A 1 344 ? 21.351 10.134 -51.186 1.00 77.25 344 HIS A CA 1
ATOM 2730 C C . HIS A 1 344 ? 21.288 11.401 -52.054 1.00 77.25 344 HIS A C 1
ATOM 2732 O O . HIS A 1 344 ? 21.438 11.320 -53.271 1.00 77.25 344 HIS A O 1
ATOM 2738 N N . SER A 1 345 ? 21.141 12.580 -51.438 1.00 73.44 345 SER A N 1
ATOM 2739 C CA . SER A 1 345 ? 21.159 13.871 -52.141 1.00 73.44 345 SER A CA 1
ATOM 2740 C C . SER A 1 345 ? 22.480 14.117 -52.873 1.00 73.44 345 SER A C 1
ATOM 2742 O O . SER A 1 345 ? 22.473 14.651 -53.978 1.00 73.44 345 SER A O 1
ATOM 2744 N N . ARG A 1 346 ? 23.608 13.657 -52.314 1.00 72.12 346 ARG A N 1
ATOM 2745 C CA . ARG A 1 346 ? 24.908 13.660 -53.000 1.00 72.12 346 ARG A CA 1
ATOM 2746 C C . ARG A 1 346 ? 24.893 12.790 -54.261 1.00 72.12 346 ARG A C 1
ATOM 2748 O O . ARG A 1 346 ? 25.386 13.229 -55.290 1.00 72.12 346 ARG A O 1
ATOM 2755 N N . GLY A 1 347 ? 24.298 11.596 -54.207 1.00 68.12 347 GLY A N 1
ATOM 2756 C CA . GLY A 1 347 ? 24.162 10.711 -55.372 1.00 68.12 347 GLY A CA 1
ATOM 2757 C C . GLY A 1 347 ? 23.330 11.320 -56.506 1.00 68.12 347 GLY A C 1
ATOM 2758 O O . GLY A 1 347 ? 23.701 11.184 -57.669 1.00 68.12 347 GLY A O 1
ATOM 2759 N N . ILE A 1 348 ? 22.258 12.045 -56.169 1.00 70.44 348 ILE A N 1
ATOM 2760 C CA . ILE A 1 348 ? 21.450 12.804 -57.140 1.00 70.44 348 ILE A CA 1
ATOM 2761 C C . ILE A 1 348 ? 22.284 13.930 -57.769 1.00 70.44 348 ILE A C 1
ATOM 2763 O O . ILE A 1 348 ? 22.284 14.092 -58.987 1.00 70.44 348 ILE A O 1
ATOM 2767 N N . LEU A 1 349 ? 23.049 14.671 -56.962 1.00 68.44 349 LEU A N 1
ATOM 2768 C CA . LEU A 1 349 ? 23.858 15.792 -57.447 1.00 68.44 349 LEU A CA 1
ATOM 2769 C C . LEU A 1 349 ? 25.040 15.334 -58.326 1.00 68.44 349 LEU A C 1
ATOM 2771 O O . LEU A 1 349 ? 25.326 15.965 -59.337 1.00 68.44 349 LEU A O 1
ATOM 2775 N N . SER A 1 350 ? 25.665 14.191 -58.015 1.00 64.81 350 SER A N 1
ATOM 2776 C CA . SER A 1 350 ? 26.711 13.587 -58.859 1.00 64.81 350 SER A CA 1
ATOM 2777 C C . SER A 1 350 ? 26.192 13.092 -60.215 1.00 64.81 350 SER A C 1
ATOM 2779 O O . SER A 1 350 ? 26.959 13.030 -61.171 1.00 64.81 350 SER A O 1
ATOM 2781 N N . GLN A 1 351 ? 24.904 12.746 -60.329 1.00 62.00 351 GLN A N 1
ATOM 2782 C CA . GLN A 1 351 ? 24.277 12.440 -61.623 1.00 62.00 351 GLN A CA 1
ATOM 2783 C C . GLN A 1 351 ? 24.018 13.720 -62.436 1.00 62.00 351 GLN A C 1
ATOM 2785 O O . GLN A 1 351 ? 24.140 13.702 -63.661 1.00 62.00 351 GLN A O 1
ATOM 2790 N N . MET A 1 352 ? 23.733 14.839 -61.761 1.00 57.56 352 MET A N 1
ATOM 2791 C CA . MET A 1 352 ? 23.534 16.155 -62.380 1.00 57.56 352 MET A CA 1
ATOM 2792 C C . MET A 1 352 ? 24.844 16.819 -62.839 1.00 57.56 352 MET A C 1
ATOM 2794 O O . MET A 1 352 ? 24.815 17.540 -63.828 1.00 57.56 352 MET A O 1
ATOM 2798 N N . ASP A 1 353 ? 25.990 16.524 -62.209 1.00 53.62 353 ASP A N 1
ATOM 2799 C CA . ASP A 1 353 ? 27.329 16.989 -62.637 1.00 53.62 353 ASP A CA 1
ATOM 2800 C C . ASP A 1 353 ? 27.740 16.501 -64.046 1.00 53.62 353 ASP A C 1
ATOM 2802 O O . ASP A 1 353 ? 28.682 17.027 -64.637 1.00 53.62 353 ASP A O 1
ATOM 2806 N N . SER A 1 354 ? 27.038 15.508 -64.609 1.00 52.44 354 SER A N 1
ATOM 2807 C CA . SER A 1 354 ? 27.239 15.055 -65.995 1.00 52.44 354 SER A CA 1
ATOM 2808 C C . SER A 1 354 ? 26.580 15.964 -67.046 1.00 52.44 354 SER A C 1
ATOM 2810 O O . SER A 1 354 ? 26.921 15.886 -68.228 1.00 52.44 354 SER A O 1
ATOM 2812 N N . ALA A 1 355 ? 25.669 16.846 -66.627 1.00 55.16 355 ALA A N 1
ATOM 2813 C CA . ALA A 1 355 ? 25.046 17.866 -67.459 1.00 55.16 355 ALA A CA 1
ATOM 2814 C C . ALA A 1 355 ? 25.694 19.229 -67.157 1.00 55.16 355 ALA A C 1
ATOM 2816 O O . ALA A 1 355 ? 25.928 19.571 -66.002 1.00 55.16 355 ALA A O 1
ATOM 2817 N N . LEU A 1 356 ? 26.000 20.016 -68.192 1.00 54.19 356 LEU A N 1
ATOM 2818 C CA . LEU A 1 356 ? 26.599 21.355 -68.087 1.00 54.19 356 LEU A CA 1
ATOM 2819 C C . LEU A 1 356 ? 25.611 22.360 -67.457 1.00 54.19 356 LEU A C 1
ATOM 2821 O O . LEU A 1 356 ? 25.020 23.175 -68.159 1.00 54.19 356 LEU A O 1
ATOM 2825 N N . ILE A 1 357 ? 25.397 22.267 -66.146 1.00 59.47 357 ILE A N 1
ATOM 2826 C CA . ILE A 1 357 ? 24.474 23.113 -65.380 1.00 59.47 357 ILE A CA 1
ATOM 2827 C C . ILE A 1 357 ? 25.236 24.315 -64.803 1.00 59.47 357 ILE A C 1
ATOM 2829 O O . ILE A 1 357 ? 26.345 24.166 -64.284 1.00 59.47 357 ILE A O 1
ATOM 2833 N N . GLU A 1 358 ? 24.636 25.508 -64.868 1.00 63.25 358 GLU A N 1
ATOM 2834 C CA . GLU A 1 358 ? 25.206 26.733 -64.295 1.00 63.25 358 GLU A CA 1
ATOM 2835 C C . GLU A 1 358 ? 25.327 26.642 -62.758 1.00 63.25 358 GLU A C 1
ATOM 2837 O O . GLU A 1 358 ? 24.424 26.179 -62.059 1.00 63.25 358 GLU A O 1
ATOM 2842 N 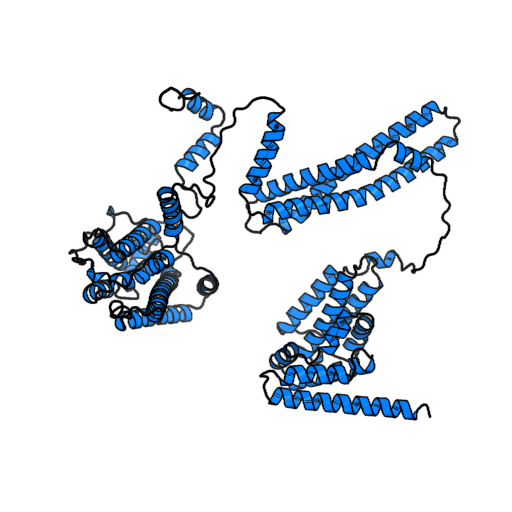N . GLU A 1 359 ? 26.423 27.165 -62.195 1.00 62.72 359 GLU A N 1
ATOM 2843 C CA . GLU A 1 359 ? 26.718 27.150 -60.746 1.00 62.72 359 GLU A CA 1
ATOM 2844 C C . GLU A 1 359 ? 25.587 27.760 -59.888 1.00 62.72 359 GLU A C 1
ATOM 2846 O O . GLU A 1 359 ? 25.378 27.388 -58.732 1.00 62.72 359 GLU A O 1
ATOM 2851 N N . LYS A 1 360 ? 24.798 28.669 -60.470 1.00 64.38 360 LYS A N 1
ATOM 2852 C CA . LYS A 1 360 ? 23.660 29.323 -59.814 1.00 64.38 360 LYS A CA 1
ATOM 2853 C C . LYS A 1 360 ? 22.458 28.383 -59.633 1.00 64.38 360 LYS A C 1
ATOM 2855 O O . LYS A 1 360 ? 21.815 28.415 -58.584 1.00 64.38 360 LYS A O 1
ATOM 2860 N N . GLU A 1 361 ? 22.188 27.519 -60.612 1.00 66.62 361 GLU A N 1
ATOM 2861 C CA . GLU A 1 361 ? 21.121 26.505 -60.559 1.00 66.62 361 GLU A CA 1
ATOM 2862 C C . GLU A 1 361 ? 21.488 25.360 -59.602 1.00 66.62 361 GLU A C 1
ATOM 2864 O O . GLU A 1 361 ? 20.640 24.830 -58.876 1.00 66.62 361 GLU A O 1
ATOM 2869 N N . ARG A 1 362 ? 22.784 25.041 -59.514 1.00 66.50 362 ARG A N 1
ATOM 2870 C CA . ARG A 1 362 ? 23.336 24.099 -58.533 1.00 66.50 362 ARG A CA 1
ATOM 2871 C C . ARG A 1 362 ? 23.108 24.573 -57.097 1.00 66.50 362 ARG A C 1
ATOM 2873 O O . ARG A 1 362 ? 22.622 23.806 -56.267 1.00 66.50 362 ARG A O 1
ATOM 2880 N N . GLN A 1 363 ? 23.414 25.837 -56.800 1.00 69.00 363 GLN A N 1
ATOM 2881 C CA . GLN A 1 363 ? 23.194 26.407 -55.466 1.00 69.00 363 GLN A CA 1
ATOM 2882 C C . GLN A 1 363 ? 21.708 26.447 -55.084 1.00 69.00 363 GLN A C 1
ATOM 2884 O O . GLN A 1 363 ? 21.362 26.142 -53.941 1.00 69.00 363 GLN A O 1
ATOM 2889 N N . GLN A 1 364 ? 20.820 26.752 -56.036 1.00 75.19 364 GLN A N 1
ATOM 2890 C CA . GLN A 1 364 ? 19.372 26.696 -55.812 1.00 75.19 364 GLN A CA 1
ATOM 2891 C C . GLN A 1 364 ? 18.886 25.268 -55.518 1.00 75.19 364 GLN A C 1
ATOM 2893 O O . GLN A 1 364 ? 18.136 25.066 -54.564 1.00 75.19 364 GLN A O 1
ATOM 2898 N N . SER A 1 365 ? 19.384 24.272 -56.253 1.00 74.12 365 SER A N 1
ATOM 2899 C CA . SER A 1 365 ? 19.026 22.860 -56.053 1.00 74.12 365 SER A CA 1
ATOM 2900 C C . SER A 1 365 ? 19.488 22.320 -54.690 1.00 74.12 365 SER A C 1
ATOM 2902 O O . SER A 1 365 ? 18.753 21.597 -54.016 1.00 74.12 365 SER A O 1
ATOM 2904 N N . ILE A 1 366 ? 20.687 22.704 -54.230 1.00 75.19 366 ILE A N 1
ATOM 2905 C CA . ILE A 1 366 ? 21.201 22.329 -52.899 1.00 75.19 366 ILE A CA 1
ATOM 2906 C C . ILE A 1 366 ? 20.331 22.929 -51.787 1.00 75.19 366 ILE A C 1
ATOM 2908 O O . ILE A 1 366 ? 20.013 22.244 -50.812 1.00 75.19 366 ILE A O 1
ATOM 2912 N N . MET A 1 367 ? 19.922 24.190 -51.943 1.00 76.88 367 MET A N 1
ATOM 2913 C CA . MET A 1 367 ? 19.049 24.870 -50.988 1.00 76.88 367 MET A CA 1
ATOM 2914 C C . MET A 1 367 ? 17.670 24.200 -50.907 1.00 76.88 367 MET A C 1
ATOM 2916 O O . MET A 1 367 ? 17.132 24.003 -49.816 1.00 76.88 367 MET A O 1
ATOM 2920 N N . GLU A 1 368 ? 17.103 23.797 -52.044 1.00 80.69 368 GLU A N 1
ATOM 2921 C CA . GLU A 1 368 ? 15.811 23.110 -52.092 1.00 80.69 368 GLU A CA 1
ATOM 2922 C C . GLU A 1 368 ? 15.870 21.720 -51.436 1.00 80.69 368 GLU A C 1
ATOM 2924 O O . GLU A 1 368 ? 15.011 21.376 -50.618 1.00 80.69 368 GLU A O 1
ATOM 2929 N N . LEU A 1 369 ? 16.936 20.955 -51.694 1.00 79.62 369 LEU A N 1
ATOM 2930 C CA . LEU A 1 369 ? 17.180 19.662 -51.048 1.00 79.62 369 LEU A CA 1
ATOM 2931 C C . LEU A 1 369 ? 17.385 19.800 -49.533 1.00 79.62 369 LEU A C 1
ATOM 2933 O O . LEU A 1 369 ? 16.879 18.976 -48.767 1.00 79.62 369 LEU A O 1
ATOM 2937 N N . PHE A 1 370 ? 18.074 20.851 -49.078 1.00 80.69 370 PHE A N 1
ATOM 2938 C CA . PHE A 1 370 ? 18.220 21.148 -47.652 1.00 80.69 370 PHE A CA 1
ATOM 2939 C C . PHE A 1 370 ? 16.859 21.387 -46.989 1.00 80.69 370 PHE A C 1
ATOM 2941 O O . PHE A 1 370 ? 16.550 20.776 -45.961 1.00 80.69 370 PHE A O 1
ATOM 2948 N N . TRP A 1 371 ? 16.014 22.221 -47.598 1.00 81.44 371 TRP A N 1
ATOM 2949 C CA . TRP A 1 371 ? 14.670 22.496 -47.091 1.00 81.44 371 TRP A CA 1
ATOM 2950 C C . TRP A 1 371 ? 13.790 21.246 -47.053 1.00 81.44 371 TRP A C 1
ATOM 2952 O O . TRP A 1 371 ? 13.086 21.026 -46.064 1.00 81.44 371 TRP A O 1
ATOM 2962 N N . GLN A 1 372 ? 13.858 20.392 -48.078 1.00 83.25 372 GLN A N 1
ATOM 2963 C CA . GLN A 1 372 ? 13.126 19.124 -48.106 1.00 83.25 372 GLN A CA 1
ATOM 2964 C C . GLN A 1 372 ? 13.579 18.168 -46.995 1.00 83.25 372 GLN A C 1
ATOM 2966 O O . GLN A 1 372 ? 12.739 17.625 -46.272 1.00 83.25 372 GLN A O 1
ATOM 2971 N N . VAL A 1 373 ? 14.891 17.985 -46.815 1.00 81.94 373 VAL A N 1
ATOM 2972 C CA . VAL A 1 373 ? 15.448 17.103 -45.775 1.00 81.94 373 VAL A CA 1
ATOM 2973 C C . VAL A 1 373 ? 15.135 17.635 -44.379 1.00 81.94 373 VAL A C 1
ATOM 2975 O O . VAL A 1 373 ? 14.728 16.861 -43.510 1.00 81.94 373 VAL A O 1
ATOM 2978 N N . SER A 1 374 ? 15.257 18.945 -44.165 1.00 80.81 374 SER A N 1
ATOM 2979 C CA . SER A 1 374 ? 14.956 19.591 -42.885 1.00 80.81 374 SER A CA 1
ATOM 2980 C C . SER A 1 374 ? 13.476 19.443 -42.513 1.00 80.81 374 SER A C 1
ATOM 2982 O O . SER A 1 374 ? 13.151 18.924 -41.442 1.00 80.81 374 SER A O 1
ATOM 2984 N N . LYS A 1 375 ? 12.563 19.764 -43.442 1.00 83.44 375 LYS A N 1
ATOM 2985 C CA . LYS A 1 375 ? 11.112 19.648 -43.233 1.00 83.44 375 LYS A CA 1
ATOM 2986 C C . LYS A 1 375 ? 10.671 18.203 -42.994 1.00 83.44 375 LYS A C 1
ATOM 2988 O O . LYS A 1 375 ? 9.891 17.938 -42.082 1.00 83.44 375 LYS A O 1
ATOM 2993 N N . LYS A 1 376 ? 11.198 17.253 -43.776 1.00 84.44 376 LYS A N 1
ATOM 2994 C CA . LYS A 1 376 ? 10.921 15.819 -43.596 1.00 84.44 376 LYS A CA 1
ATOM 2995 C C . LYS A 1 376 ? 11.397 15.336 -42.226 1.00 84.44 376 LYS A C 1
ATOM 2997 O O . LYS A 1 376 ? 10.640 14.680 -41.513 1.00 84.44 376 LYS A O 1
ATOM 3002 N N . SER A 1 377 ? 12.610 15.712 -41.828 1.00 81.81 377 SER A N 1
ATOM 3003 C CA . SER A 1 377 ? 13.185 15.332 -40.532 1.00 81.81 377 SER A CA 1
ATOM 3004 C C . SER A 1 377 ? 12.377 15.888 -39.361 1.00 81.81 377 SER A C 1
ATOM 3006 O O . SER A 1 377 ? 12.156 15.176 -38.386 1.00 81.81 377 SER A O 1
ATOM 3008 N N . GLU A 1 378 ? 11.873 17.120 -39.467 1.00 83.62 378 GLU A N 1
ATOM 3009 C CA . GLU A 1 378 ? 11.006 17.712 -38.445 1.00 83.62 378 GLU A CA 1
ATOM 3010 C C . GLU A 1 378 ? 9.670 16.966 -38.321 1.00 83.62 378 GLU A C 1
ATOM 3012 O O . GLU A 1 378 ? 9.264 16.618 -37.214 1.00 83.62 378 GLU A O 1
ATOM 3017 N N . THR A 1 379 ? 9.012 16.630 -39.435 1.00 85.75 379 THR A N 1
ATOM 3018 C CA . THR A 1 379 ? 7.752 15.862 -39.388 1.00 85.75 379 THR A CA 1
ATOM 3019 C C . THR A 1 379 ? 7.929 14.470 -38.778 1.00 85.75 379 THR A C 1
ATOM 3021 O O . THR A 1 379 ? 7.163 14.079 -37.898 1.00 85.75 379 THR A O 1
ATOM 3024 N N . VAL A 1 380 ? 8.991 13.754 -39.162 1.00 86.75 380 VAL A N 1
ATOM 3025 C CA . VAL A 1 380 ? 9.310 12.421 -38.627 1.00 86.75 380 VAL A CA 1
ATOM 3026 C C . VAL A 1 380 ? 9.639 12.492 -37.133 1.00 86.75 380 VAL A C 1
ATOM 3028 O O . VAL A 1 380 ? 9.208 11.633 -36.364 1.00 86.75 380 VAL A O 1
ATOM 3031 N N . ALA A 1 381 ? 10.350 13.536 -36.701 1.00 85.25 381 ALA A N 1
ATOM 3032 C CA . ALA A 1 381 ? 10.666 13.772 -35.296 1.00 85.25 381 ALA A CA 1
ATOM 3033 C C . ALA A 1 381 ? 9.409 13.909 -34.423 1.00 85.25 381 ALA A C 1
ATOM 3035 O O . ALA A 1 381 ? 9.334 13.320 -33.343 1.00 85.25 381 ALA A O 1
ATOM 3036 N N . LEU A 1 382 ? 8.425 14.686 -34.891 1.00 88.25 382 LEU A N 1
ATOM 3037 C CA . LEU A 1 382 ? 7.165 14.928 -34.182 1.00 88.25 382 LEU A CA 1
ATOM 3038 C C . LEU A 1 382 ? 6.372 13.633 -33.983 1.00 88.25 382 LEU A C 1
ATOM 3040 O O . LEU A 1 382 ? 5.923 13.343 -32.871 1.00 88.25 382 LEU A O 1
ATOM 3044 N N . GLU A 1 383 ? 6.237 12.850 -35.052 1.00 90.19 383 GLU A N 1
ATOM 3045 C CA . GLU A 1 383 ? 5.493 11.590 -35.054 1.00 90.19 383 GLU A CA 1
ATOM 3046 C C . GLU A 1 383 ? 6.143 10.561 -34.115 1.00 90.19 383 GLU A C 1
ATOM 3048 O O . GLU A 1 383 ? 5.477 10.003 -33.240 1.00 90.19 383 GLU A O 1
ATOM 3053 N N . GLN A 1 384 ? 7.469 10.392 -34.208 1.00 88.94 384 GLN A N 1
ATOM 3054 C CA . GLN A 1 384 ? 8.219 9.448 -33.374 1.00 88.94 384 GLN A CA 1
ATOM 3055 C C . GLN A 1 384 ? 8.199 9.826 -31.888 1.00 88.94 384 GLN A C 1
ATOM 3057 O O . GLN A 1 384 ? 8.039 8.950 -31.035 1.00 88.94 384 GLN A O 1
ATOM 3062 N N . CYS A 1 385 ? 8.337 11.116 -31.557 1.00 92.38 385 CYS A N 1
ATOM 3063 C CA . CYS A 1 385 ? 8.216 11.590 -30.177 1.00 92.38 385 CYS A CA 1
ATOM 3064 C C . CYS A 1 385 ? 6.839 11.250 -29.600 1.00 92.38 385 CYS A C 1
ATOM 3066 O O . CYS A 1 385 ? 6.749 10.705 -28.500 1.00 92.38 385 CYS A O 1
ATOM 3068 N N . ARG A 1 386 ? 5.769 11.529 -30.353 1.00 93.12 386 ARG A N 1
ATOM 3069 C CA . ARG A 1 386 ? 4.396 11.246 -29.926 1.00 93.12 386 ARG A CA 1
ATOM 3070 C C . ARG A 1 386 ? 4.158 9.750 -29.738 1.00 93.12 386 ARG A C 1
ATOM 3072 O O . ARG A 1 386 ? 3.564 9.352 -28.738 1.00 93.12 386 ARG A O 1
ATOM 3079 N N . GLU A 1 387 ? 4.598 8.921 -30.677 1.00 93.19 387 GLU A N 1
ATOM 3080 C CA . GLU A 1 387 ? 4.388 7.474 -30.619 1.00 93.19 387 GLU A CA 1
ATOM 3081 C C . GLU A 1 387 ? 5.122 6.839 -29.427 1.00 93.19 387 GLU A C 1
ATOM 3083 O O . GLU A 1 387 ? 4.530 6.075 -28.662 1.00 93.19 387 GLU A O 1
ATOM 3088 N N . LEU A 1 388 ? 6.395 7.196 -29.224 1.00 92.06 388 LEU A N 1
ATOM 3089 C CA . LEU A 1 388 ? 7.211 6.656 -28.135 1.00 92.06 388 LEU A CA 1
ATOM 3090 C C . LEU A 1 388 ? 6.706 7.099 -26.760 1.00 92.06 388 LEU A C 1
ATOM 3092 O O . LEU A 1 388 ? 6.634 6.275 -25.851 1.00 92.06 388 LEU A O 1
ATOM 3096 N N . VAL A 1 389 ? 6.315 8.368 -26.604 1.00 94.62 389 VAL A N 1
ATOM 3097 C CA . VAL A 1 389 ? 5.756 8.868 -25.338 1.00 94.62 389 VAL A CA 1
ATOM 3098 C C . VAL A 1 389 ? 4.449 8.156 -24.995 1.00 94.62 389 VAL A C 1
ATOM 3100 O O . VAL A 1 389 ? 4.308 7.683 -23.871 1.00 94.62 389 VAL A O 1
ATOM 3103 N N . ASN A 1 390 ? 3.518 8.022 -25.948 1.00 92.31 390 ASN A N 1
ATOM 3104 C CA . ASN A 1 390 ? 2.232 7.360 -25.692 1.00 92.31 390 ASN A CA 1
ATOM 3105 C C . ASN A 1 390 ? 2.374 5.860 -25.391 1.00 92.31 390 ASN A C 1
ATOM 3107 O O . ASN A 1 390 ? 1.504 5.295 -24.738 1.00 92.31 390 ASN A O 1
ATOM 3111 N N . LYS A 1 391 ? 3.457 5.213 -25.839 1.00 90.56 391 LYS A N 1
ATOM 3112 C CA . LYS A 1 391 ? 3.761 3.815 -25.497 1.00 90.56 391 LYS A CA 1
ATOM 3113 C C . LYS A 1 391 ? 4.428 3.673 -24.128 1.00 90.56 391 LYS A C 1
ATOM 3115 O O . LYS A 1 391 ? 4.092 2.761 -23.385 1.00 90.56 391 LYS A O 1
ATOM 3120 N N . LEU A 1 392 ? 5.384 4.545 -23.805 1.00 90.75 392 LEU A N 1
ATOM 3121 C CA . LEU A 1 392 ? 6.248 4.389 -22.630 1.00 90.75 392 LEU A CA 1
ATOM 3122 C C . LEU A 1 392 ? 5.670 5.020 -21.366 1.00 90.75 392 LEU A C 1
ATOM 3124 O O . LEU A 1 392 ? 5.759 4.436 -20.291 1.00 90.75 392 LEU A O 1
ATOM 3128 N N . LEU A 1 393 ? 5.103 6.222 -21.476 1.00 92.06 393 LEU A N 1
ATOM 3129 C CA . LEU A 1 393 ? 4.713 6.997 -20.304 1.00 92.06 393 LEU A CA 1
ATOM 3130 C C . LEU A 1 393 ? 3.565 6.354 -19.506 1.00 92.06 393 LEU A C 1
ATOM 3132 O O . LEU A 1 393 ? 3.696 6.302 -18.286 1.00 92.06 393 LEU A O 1
ATOM 3136 N N . PRO A 1 394 ? 2.498 5.801 -20.122 1.00 92.44 394 PRO A N 1
ATOM 3137 C CA . PRO A 1 394 ? 1.433 5.137 -19.365 1.00 92.44 394 PRO A CA 1
ATOM 3138 C C . PRO A 1 394 ? 1.909 3.923 -18.557 1.00 92.44 394 PRO A C 1
ATOM 3140 O O . PRO A 1 394 ? 1.343 3.644 -17.511 1.00 92.44 394 PRO A O 1
ATOM 3143 N N . LEU A 1 395 ? 2.961 3.231 -19.011 1.00 90.06 395 LEU A N 1
ATOM 3144 C CA . LEU A 1 395 ? 3.530 2.064 -18.322 1.00 90.06 395 LEU A CA 1
ATOM 3145 C C . LEU A 1 395 ? 4.358 2.442 -17.084 1.00 90.06 395 LEU A C 1
ATOM 3147 O O . LEU A 1 395 ? 4.618 1.595 -16.236 1.00 90.06 395 LEU A O 1
ATOM 3151 N N . LEU A 1 396 ? 4.814 3.695 -17.008 1.00 88.88 396 LEU A N 1
ATOM 3152 C CA . LEU A 1 396 ? 5.661 4.212 -15.928 1.00 88.88 396 LEU A CA 1
ATOM 3153 C C . LEU A 1 396 ? 4.880 5.057 -14.913 1.00 88.88 396 LEU A C 1
ATOM 3155 O O . LEU A 1 396 ? 5.432 5.447 -13.882 1.00 88.88 396 LEU A O 1
ATOM 3159 N N . LEU A 1 397 ? 3.622 5.382 -15.215 1.00 90.06 397 LEU A N 1
ATOM 3160 C CA . LEU A 1 397 ? 2.722 6.079 -14.305 1.00 90.06 397 LEU A CA 1
ATOM 3161 C C . LEU A 1 397 ? 1.966 5.069 -13.421 1.00 90.06 397 LEU A C 1
ATOM 3163 O O . LEU A 1 397 ? 1.766 3.928 -13.834 1.00 90.06 397 LEU A O 1
ATOM 3167 N N . PRO A 1 398 ? 1.539 5.465 -12.208 1.00 84.81 398 PRO A N 1
ATOM 3168 C CA . PRO A 1 398 ? 0.728 4.610 -11.346 1.00 84.81 398 PRO A CA 1
ATOM 3169 C C . PRO A 1 398 ? -0.547 4.103 -12.052 1.00 84.81 398 PRO A C 1
ATOM 3171 O O . PRO A 1 398 ? -1.224 4.906 -12.702 1.00 84.81 398 PRO A O 1
ATOM 3174 N N . PRO A 1 399 ? -0.911 2.813 -11.897 1.00 76.69 399 PRO A N 1
ATOM 3175 C CA . PRO A 1 399 ? -2.051 2.206 -12.594 1.00 76.69 399 PRO A CA 1
ATOM 3176 C C . PRO A 1 399 ? -3.407 2.800 -12.182 1.00 76.69 399 PRO A C 1
ATOM 3178 O O . PRO A 1 399 ? -4.353 2.757 -12.964 1.00 76.69 399 PRO A O 1
ATOM 3181 N N . ASP A 1 400 ? -3.484 3.414 -10.999 1.00 78.38 400 ASP A N 1
ATOM 3182 C CA . ASP A 1 400 ? -4.711 3.994 -10.438 1.00 78.38 400 ASP A CA 1
ATOM 3183 C C . ASP A 1 400 ? -4.971 5.445 -10.898 1.00 78.38 400 ASP A C 1
ATOM 3185 O O . ASP A 1 400 ? -5.888 6.109 -10.411 1.00 78.38 400 ASP A O 1
ATOM 3189 N N . MET A 1 401 ? -4.151 5.986 -11.810 1.00 82.00 401 MET A N 1
ATOM 3190 C CA . MET A 1 401 ? -4.329 7.348 -12.321 1.00 82.00 401 MET A CA 1
ATOM 3191 C C . MET A 1 401 ? -5.480 7.451 -13.328 1.00 82.00 401 MET A C 1
ATOM 3193 O O . MET A 1 401 ? -5.603 6.654 -14.256 1.00 82.00 401 MET A O 1
ATOM 3197 N N . ASP A 1 402 ? -6.276 8.516 -13.197 1.00 86.38 402 ASP A N 1
ATOM 3198 C CA . ASP A 1 402 ? -7.364 8.821 -14.126 1.00 86.38 402 ASP A CA 1
ATOM 3199 C C . ASP A 1 402 ? -6.868 8.958 -15.580 1.00 86.38 402 ASP A C 1
ATOM 3201 O O . ASP A 1 402 ? -5.853 9.600 -15.873 1.00 86.38 402 ASP A O 1
ATOM 3205 N N . GLY A 1 403 ? -7.624 8.383 -16.519 1.00 86.25 403 GLY A N 1
ATOM 3206 C CA . GLY A 1 403 ? -7.239 8.319 -17.929 1.00 86.25 403 GLY A CA 1
ATOM 3207 C C . GLY A 1 403 ? -7.085 9.685 -18.612 1.00 86.25 403 GLY A C 1
ATOM 3208 O O . GLY A 1 403 ? -6.323 9.798 -19.574 1.00 86.25 403 GLY A O 1
ATOM 3209 N N . GLN A 1 404 ? -7.756 10.742 -18.139 1.00 86.19 404 GLN A N 1
ATOM 3210 C CA . GLN A 1 404 ? -7.548 12.104 -18.650 1.00 86.19 404 GLN A CA 1
ATOM 3211 C C . GLN A 1 404 ? -6.234 12.695 -18.142 1.00 86.19 404 GLN A C 1
ATOM 3213 O O . GLN A 1 404 ? -5.545 13.395 -18.887 1.00 86.19 404 GLN A O 1
ATOM 3218 N N . VAL A 1 405 ? -5.848 12.371 -16.908 1.00 87.00 405 VAL A N 1
ATOM 3219 C CA . VAL A 1 405 ? -4.569 12.797 -16.333 1.00 87.00 405 VAL A CA 1
ATOM 3220 C C . VAL A 1 405 ? -3.412 12.126 -17.068 1.00 87.00 405 VAL A C 1
ATOM 3222 O O . VAL A 1 405 ? -2.474 12.809 -17.472 1.00 87.00 405 VAL A O 1
ATOM 3225 N N . VAL A 1 406 ? -3.514 10.824 -17.357 1.00 91.50 406 VAL A N 1
ATOM 3226 C CA . VAL A 1 406 ? -2.514 10.099 -18.162 1.00 91.50 406 VAL A CA 1
ATOM 3227 C C . VAL A 1 406 ? -2.368 10.718 -19.556 1.00 91.50 406 VAL A C 1
ATOM 3229 O O . VAL A 1 406 ? -1.248 10.945 -20.021 1.00 91.50 406 VAL A O 1
ATOM 3232 N N . LYS A 1 407 ? -3.483 11.063 -20.215 1.00 91.56 407 LYS A N 1
ATOM 3233 C CA . LYS A 1 407 ? -3.463 11.759 -21.514 1.00 91.56 407 LYS A CA 1
ATOM 3234 C C . LYS A 1 407 ? -2.785 13.124 -21.426 1.00 91.56 407 LYS A C 1
ATOM 3236 O O . LYS A 1 407 ? -1.993 13.457 -22.307 1.00 91.56 407 LYS A O 1
ATOM 3241 N N . MET A 1 408 ? -3.055 13.892 -20.370 1.00 92.12 408 MET A N 1
ATOM 3242 C CA . MET A 1 408 ? -2.408 15.185 -20.147 1.00 92.12 408 MET A CA 1
ATOM 3243 C C . MET A 1 408 ? -0.900 15.022 -19.917 1.00 92.12 408 MET A C 1
ATOM 3245 O O . MET A 1 408 ? -0.106 15.706 -20.558 1.00 92.12 408 MET A O 1
ATOM 3249 N N . CYS A 1 409 ? -0.480 14.055 -19.099 1.00 92.94 409 CYS A N 1
ATOM 3250 C CA . CYS A 1 409 ? 0.932 13.718 -18.913 1.00 92.94 409 CYS A CA 1
ATOM 3251 C C . CYS A 1 409 ? 1.615 13.351 -20.243 1.00 92.94 409 CYS A C 1
ATOM 3253 O O . CYS A 1 409 ? 2.708 13.845 -20.527 1.00 92.94 409 CYS A O 1
ATOM 3255 N N . CYS A 1 410 ? 0.965 12.545 -21.092 1.00 93.94 410 CYS A N 1
ATOM 3256 C CA . CYS A 1 410 ? 1.480 12.186 -22.419 1.00 93.94 410 CYS A CA 1
ATOM 3257 C C . CYS A 1 410 ? 1.597 13.403 -23.338 1.00 93.94 410 CYS A C 1
ATOM 3259 O O . CYS A 1 410 ? 2.597 13.556 -24.042 1.00 93.94 410 CYS A O 1
ATOM 3261 N N . PHE A 1 411 ? 0.607 14.293 -23.310 1.00 93.44 411 PHE A N 1
ATOM 3262 C CA . PHE A 1 411 ? 0.633 15.534 -24.074 1.00 93.44 411 PHE A CA 1
ATOM 3263 C C . PHE A 1 411 ? 1.808 16.430 -23.655 1.00 93.44 411 PHE A C 1
ATOM 3265 O O . PHE A 1 411 ? 2.602 16.836 -24.506 1.00 93.44 411 PHE A O 1
ATOM 3272 N N . LEU A 1 412 ? 1.975 16.673 -22.352 1.00 93.06 412 LEU A N 1
ATOM 3273 C CA . LEU A 1 412 ? 3.046 17.521 -21.820 1.00 93.06 412 LEU A CA 1
ATOM 3274 C C . LEU A 1 412 ? 4.436 16.923 -22.067 1.00 93.06 412 LEU A C 1
ATOM 3276 O O . LEU A 1 412 ? 5.350 17.634 -22.489 1.00 93.06 412 LEU A O 1
ATOM 3280 N N . SER A 1 413 ? 4.591 15.607 -21.892 1.00 94.81 413 SER A N 1
ATOM 3281 C CA . SER A 1 413 ? 5.847 14.911 -22.192 1.00 94.81 413 SER A CA 1
ATOM 3282 C C . SER A 1 413 ? 6.188 14.977 -23.686 1.00 94.81 413 SER A C 1
ATOM 3284 O O . SER A 1 413 ? 7.328 15.273 -24.047 1.00 94.81 413 SER A O 1
ATOM 3286 N N . THR A 1 414 ? 5.193 14.803 -24.567 1.00 94.44 414 THR A N 1
ATOM 3287 C CA . THR A 1 414 ? 5.369 14.929 -26.025 1.00 94.44 414 THR A CA 1
ATOM 3288 C C . THR A 1 414 ? 5.791 16.346 -26.401 1.00 94.44 414 THR A C 1
ATOM 3290 O O . THR A 1 414 ? 6.772 16.512 -27.122 1.00 94.44 414 THR A O 1
ATOM 3293 N N . LYS A 1 415 ? 5.108 17.373 -25.875 1.00 92.38 415 LYS A N 1
ATOM 3294 C CA . LYS A 1 415 ? 5.444 18.788 -26.101 1.00 92.38 415 LYS A CA 1
ATOM 3295 C C . LYS A 1 415 ? 6.899 19.085 -25.717 1.00 92.38 415 LYS A C 1
ATOM 3297 O O . LYS A 1 415 ? 7.630 19.688 -26.504 1.00 92.38 415 LYS A O 1
ATOM 3302 N N . ASN A 1 416 ? 7.340 18.626 -24.543 1.00 91.75 416 ASN A N 1
ATOM 3303 C CA . ASN A 1 416 ? 8.716 18.827 -24.085 1.00 91.75 416 ASN A CA 1
ATOM 3304 C C . ASN A 1 416 ? 9.743 18.058 -24.926 1.00 91.75 416 ASN A C 1
ATOM 3306 O O . ASN A 1 416 ? 10.780 18.618 -25.286 1.00 91.75 416 ASN A O 1
ATOM 3310 N N . ALA A 1 417 ? 9.463 16.798 -25.274 1.00 94.00 417 ALA A N 1
ATOM 3311 C CA . ALA A 1 417 ? 10.347 15.998 -26.118 1.00 94.00 417 ALA A CA 1
ATOM 3312 C C . ALA A 1 417 ? 10.522 16.634 -27.506 1.00 94.00 417 ALA A C 1
ATOM 3314 O O . ALA A 1 417 ? 11.646 16.784 -27.982 1.00 94.00 417 ALA A O 1
ATOM 3315 N N . VAL A 1 418 ? 9.419 17.073 -28.117 1.00 92.38 418 VAL A N 1
ATOM 3316 C CA . VAL A 1 418 ? 9.400 17.769 -29.409 1.00 92.38 418 VAL A CA 1
ATOM 3317 C C . VAL A 1 418 ? 10.227 19.047 -29.368 1.00 92.38 418 VAL A C 1
ATOM 3319 O O . VAL A 1 418 ? 11.093 19.225 -30.220 1.00 92.38 418 VAL A O 1
ATOM 3322 N N . SER A 1 419 ? 10.016 19.903 -28.364 1.00 90.25 419 SER A N 1
ATOM 3323 C CA . SER A 1 419 ? 10.760 21.160 -28.225 1.00 90.25 419 SER A CA 1
ATOM 3324 C C . SER A 1 419 ? 12.275 20.916 -28.162 1.00 90.25 419 SER A C 1
ATOM 3326 O O . SER A 1 419 ? 13.045 21.551 -28.885 1.00 90.25 419 SER A O 1
ATOM 3328 N N . LYS A 1 420 ? 12.711 19.916 -27.380 1.00 91.25 420 LYS A N 1
ATOM 3329 C CA . LYS A 1 420 ? 14.128 19.526 -27.276 1.00 91.25 420 LYS A CA 1
ATOM 3330 C C . LYS A 1 420 ? 14.689 18.991 -28.600 1.00 91.25 420 LYS A C 1
ATOM 3332 O O . LYS A 1 420 ? 15.806 19.342 -28.975 1.00 91.25 420 LYS A O 1
ATOM 3337 N N . VAL A 1 421 ? 13.928 18.178 -29.338 1.00 90.69 421 VAL A N 1
ATOM 3338 C CA . VAL A 1 421 ? 14.367 17.663 -30.649 1.00 90.69 421 VAL A CA 1
ATOM 3339 C C . VAL A 1 421 ? 14.416 18.771 -31.703 1.00 90.69 421 VAL A C 1
ATOM 3341 O O . VAL A 1 421 ? 15.362 18.817 -32.484 1.00 90.69 421 VAL A O 1
ATOM 3344 N N . GLN A 1 422 ? 13.467 19.708 -31.700 1.00 87.81 422 GLN A N 1
ATOM 3345 C CA . GLN A 1 422 ? 13.494 20.877 -32.584 1.00 87.81 422 GLN A CA 1
ATOM 3346 C C . GLN A 1 422 ? 14.696 21.784 -32.295 1.00 87.81 422 GLN A C 1
ATOM 3348 O O . GLN A 1 422 ? 15.340 22.263 -33.227 1.00 87.81 422 GLN A O 1
ATOM 3353 N N . GLN A 1 423 ? 15.040 21.998 -31.021 1.00 88.50 423 GLN A N 1
ATOM 3354 C CA . GLN A 1 423 ? 16.269 22.705 -30.644 1.00 88.50 423 GLN A CA 1
ATOM 3355 C C . GLN A 1 423 ? 17.515 21.972 -31.156 1.00 88.50 423 GLN A C 1
ATOM 3357 O O . GLN A 1 423 ? 18.407 22.601 -31.727 1.00 88.50 423 GLN A O 1
ATOM 3362 N N . TRP A 1 424 ? 17.557 20.644 -31.018 1.00 89.25 424 TRP A N 1
ATOM 3363 C CA . TRP A 1 424 ? 18.650 19.833 -31.549 1.00 89.25 424 TRP A CA 1
ATOM 3364 C C . TRP A 1 424 ? 18.756 19.927 -33.078 1.00 89.25 424 TRP A C 1
ATOM 3366 O O . TRP A 1 424 ? 19.858 20.130 -33.586 1.00 89.25 424 TRP A O 1
ATOM 3376 N N . LEU A 1 425 ? 17.637 19.842 -33.807 1.00 85.06 425 LEU A N 1
ATOM 3377 C CA . LEU A 1 425 ? 17.590 19.985 -35.266 1.00 85.06 425 LEU A CA 1
ATOM 3378 C C . LEU A 1 425 ? 18.146 21.342 -35.701 1.00 85.06 425 LEU A C 1
ATOM 3380 O O . LEU A 1 425 ? 19.043 21.387 -36.535 1.00 85.06 425 LEU A O 1
ATOM 3384 N N . LYS A 1 426 ? 17.698 22.435 -35.073 1.00 84.25 426 LYS A N 1
ATOM 3385 C CA . LYS A 1 426 ? 18.200 23.789 -35.361 1.00 84.25 426 LYS A CA 1
ATOM 3386 C C . LYS A 1 426 ? 19.705 23.929 -35.113 1.00 84.25 426 LYS A C 1
ATOM 3388 O O . LYS A 1 426 ? 20.374 24.649 -35.845 1.00 84.25 426 LYS A O 1
ATOM 3393 N N . ALA A 1 427 ? 20.236 23.246 -34.100 1.00 83.69 427 ALA A N 1
ATOM 3394 C CA . ALA A 1 427 ? 21.656 23.295 -33.762 1.00 83.69 427 ALA A CA 1
ATOM 3395 C C . ALA A 1 427 ? 22.540 22.394 -34.648 1.00 83.69 427 ALA A C 1
ATOM 3397 O O . ALA A 1 427 ? 23.695 22.734 -34.890 1.00 83.69 427 ALA A O 1
ATOM 3398 N N . ASN A 1 428 ? 22.032 21.248 -35.117 1.00 80.56 428 ASN A N 1
ATOM 3399 C CA . ASN A 1 428 ? 22.848 20.205 -35.762 1.00 80.56 428 ASN A CA 1
ATOM 3400 C C . ASN A 1 428 ? 22.586 20.054 -37.268 1.00 80.56 428 ASN A C 1
ATOM 3402 O O . ASN A 1 428 ? 23.478 19.637 -38.002 1.00 80.56 428 ASN A O 1
ATOM 3406 N N . VAL A 1 429 ? 21.389 20.402 -37.741 1.00 77.62 429 VAL A N 1
ATOM 3407 C CA . VAL A 1 429 ? 20.993 20.361 -39.157 1.00 77.62 429 VAL A CA 1
ATOM 3408 C C . VAL A 1 429 ? 21.042 21.786 -39.704 1.00 77.62 429 VAL A C 1
ATOM 3410 O O . VAL A 1 429 ? 20.024 22.430 -39.940 1.00 77.62 429 VAL A O 1
ATOM 3413 N N . THR A 1 430 ? 22.260 22.308 -39.846 1.00 78.94 430 THR A N 1
ATOM 3414 C CA . THR A 1 430 ? 22.497 23.644 -40.409 1.00 78.94 430 THR A CA 1
ATOM 3415 C C . THR A 1 430 ? 22.818 23.558 -41.895 1.00 78.94 430 THR A C 1
ATOM 3417 O O . THR A 1 430 ? 23.385 22.570 -42.364 1.00 78.94 430 THR A O 1
ATOM 3420 N N . GLU A 1 431 ? 22.507 24.624 -42.630 1.00 74.00 431 GLU A N 1
ATOM 3421 C CA . GLU A 1 431 ? 22.809 24.749 -44.060 1.00 74.00 431 GLU A CA 1
ATOM 3422 C C . GLU A 1 431 ? 24.300 24.490 -44.348 1.00 74.00 431 GLU A C 1
ATOM 3424 O O . GLU A 1 431 ? 24.648 23.737 -45.252 1.00 74.00 431 GLU A O 1
ATOM 3429 N N . LYS A 1 432 ? 25.192 25.007 -43.491 1.00 73.38 432 LYS A N 1
ATOM 3430 C CA . LYS A 1 432 ? 26.643 24.782 -43.588 1.00 73.38 432 LYS A CA 1
ATOM 3431 C C . LYS A 1 432 ? 27.028 23.309 -43.432 1.00 73.38 432 LYS A C 1
ATOM 3433 O O . LYS A 1 432 ? 27.839 22.816 -44.210 1.00 73.38 432 LYS A O 1
ATOM 3438 N N . ALA A 1 433 ? 26.447 22.604 -42.459 1.00 68.69 433 ALA A N 1
ATOM 3439 C CA . ALA A 1 433 ? 26.708 21.180 -42.243 1.00 68.69 433 ALA A CA 1
ATOM 3440 C C . ALA A 1 433 ? 26.179 20.317 -43.401 1.00 68.69 433 ALA A C 1
ATOM 3442 O O . ALA A 1 433 ? 26.794 19.315 -43.762 1.00 68.69 433 ALA A O 1
ATOM 3443 N N . PHE A 1 434 ? 25.064 20.726 -44.011 1.00 76.06 434 PHE A N 1
ATOM 3444 C CA . PHE A 1 434 ? 24.493 20.066 -45.181 1.00 76.06 434 PHE A CA 1
ATOM 3445 C C . PHE A 1 434 ? 25.367 20.259 -46.427 1.00 76.06 434 PHE A C 1
ATOM 3447 O O . PHE A 1 434 ? 25.726 19.280 -47.077 1.00 76.06 434 PHE A O 1
ATOM 3454 N N . ILE A 1 435 ? 25.790 21.497 -46.706 1.00 70.50 435 ILE A N 1
ATOM 3455 C CA . ILE A 1 435 ? 26.693 21.821 -47.820 1.00 70.50 435 ILE A CA 1
ATOM 3456 C C . ILE A 1 435 ? 28.031 21.090 -47.658 1.00 70.50 435 ILE A C 1
ATOM 3458 O O . ILE A 1 435 ? 28.511 20.487 -48.613 1.00 70.50 435 ILE A O 1
ATOM 3462 N N . GLN A 1 436 ? 28.603 21.075 -46.449 1.00 71.94 436 GLN A N 1
ATOM 3463 C CA . GLN A 1 436 ? 29.849 20.362 -46.151 1.00 71.94 436 GLN A CA 1
ATOM 3464 C C . GLN A 1 436 ? 29.709 18.836 -46.297 1.00 71.94 436 GLN A C 1
ATOM 3466 O O . GLN A 1 436 ? 30.638 18.170 -46.743 1.00 71.94 436 GLN A O 1
ATOM 3471 N N . GLY A 1 437 ? 28.551 18.270 -45.942 1.00 67.75 437 GLY A N 1
ATOM 3472 C CA . GLY A 1 437 ? 28.266 16.844 -46.116 1.00 67.75 437 GLY A CA 1
ATOM 3473 C C . GLY A 1 437 ? 28.086 16.425 -47.579 1.00 67.75 437 GLY A C 1
ATOM 3474 O O . GLY A 1 437 ? 28.428 15.299 -47.935 1.00 67.75 437 GLY A O 1
ATOM 3475 N N . ILE A 1 438 ? 27.588 17.329 -48.428 1.00 69.12 438 ILE A N 1
ATOM 3476 C CA . ILE A 1 438 ? 27.469 17.119 -49.879 1.00 69.12 438 ILE A CA 1
ATOM 3477 C C . ILE A 1 438 ? 28.824 17.296 -50.577 1.00 69.12 438 ILE A C 1
ATOM 3479 O O . ILE A 1 438 ? 29.144 16.515 -51.471 1.00 69.12 438 ILE A O 1
ATOM 3483 N N . SER A 1 439 ? 29.625 18.285 -50.164 1.00 63.06 439 SER A N 1
ATOM 3484 C CA . SER A 1 439 ? 30.919 18.615 -50.781 1.00 63.06 439 SER A CA 1
ATOM 3485 C C . SER A 1 439 ? 32.093 17.763 -50.297 1.00 63.06 439 SER A C 1
ATOM 3487 O O . SER A 1 439 ? 33.163 17.796 -50.908 1.00 63.06 439 SER A O 1
ATOM 3489 N N . ALA A 1 440 ? 31.921 16.981 -49.227 1.00 60.00 440 ALA A N 1
ATOM 3490 C CA . ALA A 1 440 ? 32.912 16.007 -48.795 1.00 60.00 440 ALA A CA 1
ATOM 3491 C C . ALA A 1 440 ? 33.140 14.966 -49.908 1.00 60.00 440 ALA A C 1
ATOM 3493 O O . ALA A 1 440 ? 32.283 14.112 -50.173 1.00 60.00 440 ALA A O 1
ATOM 3494 N N . ALA A 1 441 ? 34.309 15.064 -50.556 1.00 42.66 441 ALA A N 1
ATOM 3495 C CA . ALA A 1 441 ? 34.774 14.128 -51.570 1.00 42.66 441 ALA A CA 1
ATOM 3496 C C . ALA A 1 441 ? 34.646 12.687 -51.067 1.00 42.66 441 ALA A C 1
ATOM 3498 O O . ALA A 1 441 ? 34.799 12.414 -49.875 1.00 42.66 441 ALA A O 1
ATOM 3499 N N . SER A 1 442 ? 34.347 11.772 -51.988 1.00 40.62 442 SER A N 1
ATOM 3500 C CA . SER A 1 442 ? 34.253 10.338 -51.741 1.00 40.62 442 SER A CA 1
ATOM 3501 C C . SER A 1 442 ? 35.532 9.819 -51.083 1.00 40.62 442 SER A C 1
ATOM 3503 O O . SER A 1 442 ? 36.460 9.399 -51.770 1.00 40.62 442 SER A O 1
ATOM 3505 N N . CYS A 1 443 ? 35.587 9.805 -49.751 1.00 29.72 443 CYS A N 1
ATOM 3506 C CA . CYS A 1 443 ? 36.507 8.930 -49.052 1.00 29.72 443 CYS A CA 1
ATOM 3507 C C . CYS A 1 443 ? 36.041 7.514 -49.362 1.00 29.72 443 CYS A C 1
ATOM 3509 O O . CYS A 1 443 ? 35.025 7.038 -48.848 1.00 29.72 443 CYS A O 1
ATOM 3511 N N . GLN A 1 444 ? 36.767 6.892 -50.287 1.00 33.22 444 GLN A N 1
ATOM 3512 C CA . GLN A 1 444 ? 36.789 5.456 -50.450 1.00 33.22 444 GLN A CA 1
ATOM 3513 C C . GLN A 1 444 ? 36.905 4.831 -49.065 1.00 33.22 444 GLN A C 1
ATOM 3515 O O . GLN A 1 444 ? 37.731 5.231 -48.243 1.00 33.22 444 GLN A O 1
ATOM 3520 N N . ALA A 1 445 ? 36.038 3.856 -48.828 1.00 34.56 445 ALA A N 1
ATOM 3521 C CA . ALA A 1 445 ? 36.237 2.878 -47.789 1.00 34.56 445 ALA A CA 1
ATOM 3522 C C . ALA A 1 445 ? 37.664 2.328 -47.916 1.00 34.56 445 ALA A C 1
ATOM 3524 O O . ALA A 1 445 ? 37.976 1.661 -48.896 1.00 34.56 445 ALA A O 1
ATOM 3525 N N . ASN A 1 446 ? 38.521 2.643 -46.951 1.00 26.83 446 ASN A N 1
ATOM 3526 C CA . ASN A 1 446 ? 39.648 1.808 -46.577 1.00 26.83 446 ASN A CA 1
ATOM 3527 C C . ASN A 1 446 ? 40.048 2.118 -45.136 1.00 26.83 446 ASN A C 1
ATOM 3529 O O . ASN A 1 446 ? 40.507 3.208 -44.821 1.00 26.83 446 ASN A O 1
ATOM 3533 N N . SER A 1 447 ? 39.815 1.109 -44.294 1.00 35.72 447 SER A N 1
ATOM 3534 C CA . SER A 1 447 ? 40.769 0.596 -43.313 1.00 35.72 447 SER A CA 1
ATOM 3535 C C . SER A 1 447 ? 41.626 1.635 -42.588 1.00 35.72 447 SER A C 1
ATOM 3537 O O . SER A 1 447 ? 42.751 1.888 -43.004 1.00 35.72 447 SER A O 1
ATOM 3539 N N . ASP A 1 448 ? 41.173 2.045 -41.406 1.00 27.44 448 ASP A N 1
ATOM 3540 C CA . ASP A 1 448 ? 42.081 2.122 -40.265 1.00 27.44 448 ASP A CA 1
ATOM 3541 C C . ASP A 1 448 ? 41.559 1.197 -39.169 1.00 27.44 448 ASP A C 1
ATOM 3543 O O . ASP A 1 448 ? 40.523 1.413 -38.535 1.00 27.44 448 ASP A O 1
ATOM 3547 N N . GLN A 1 449 ? 42.278 0.087 -39.033 1.00 33.09 449 GLN A N 1
ATOM 3548 C CA . GLN A 1 449 ? 42.125 -0.894 -37.983 1.00 33.09 449 GLN A CA 1
ATOM 3549 C C . GLN A 1 449 ? 42.436 -0.243 -36.635 1.00 33.09 449 GLN A C 1
ATOM 3551 O O . GLN A 1 449 ? 43.551 0.200 -36.392 1.00 33.09 449 GLN A O 1
ATOM 3556 N N . ASN A 1 450 ? 41.470 -0.305 -35.727 1.00 27.34 450 ASN A N 1
ATOM 3557 C CA . ASN A 1 450 ? 41.738 -0.600 -34.326 1.00 27.34 450 ASN A CA 1
ATOM 3558 C C . ASN A 1 450 ? 40.677 -1.598 -33.843 1.00 27.34 450 ASN A C 1
ATOM 3560 O O . ASN A 1 450 ? 39.602 -1.254 -33.366 1.00 27.34 450 ASN A O 1
ATOM 3564 N N . THR A 1 451 ? 40.990 -2.863 -34.135 1.00 33.03 451 THR A N 1
ATOM 3565 C CA . THR A 1 451 ? 40.728 -4.063 -33.327 1.00 33.03 451 THR A CA 1
ATOM 3566 C C . THR A 1 451 ? 39.423 -4.130 -32.518 1.00 33.03 451 THR A C 1
ATOM 3568 O O . THR A 1 451 ? 39.380 -3.839 -31.328 1.00 33.03 451 THR A O 1
ATOM 3571 N N . SER A 1 452 ? 38.381 -4.719 -33.112 1.00 29.72 452 SER A N 1
ATOM 3572 C CA . SER A 1 452 ? 37.725 -5.923 -32.554 1.00 29.72 452 SER A CA 1
ATOM 3573 C C . SER A 1 452 ? 36.603 -6.436 -33.468 1.00 29.72 452 SER A C 1
ATOM 3575 O O . SER A 1 452 ? 35.476 -5.967 -33.434 1.00 29.72 452 SER A O 1
ATOM 3577 N N . LYS A 1 453 ? 36.979 -7.423 -34.292 1.00 34.12 453 LYS A N 1
ATOM 3578 C CA . LYS A 1 453 ? 36.179 -8.473 -34.950 1.00 34.12 453 LYS A CA 1
ATOM 3579 C C . LYS A 1 453 ? 34.694 -8.177 -35.219 1.00 34.12 453 LYS A C 1
ATOM 3581 O O . LYS A 1 453 ? 33.852 -8.338 -34.337 1.00 34.12 453 LYS A O 1
ATOM 3586 N N . ASP A 1 454 ? 34.403 -7.946 -36.500 1.00 31.42 454 ASP A N 1
ATOM 3587 C CA . ASP A 1 454 ? 33.137 -8.296 -37.146 1.00 31.42 454 ASP A CA 1
ATOM 3588 C C . ASP A 1 454 ? 32.647 -9.672 -36.659 1.00 31.42 454 ASP A C 1
ATOM 3590 O O . ASP A 1 454 ? 33.243 -10.711 -36.951 1.00 31.42 454 ASP A O 1
ATOM 3594 N N . LYS A 1 455 ? 31.554 -9.672 -35.896 1.00 38.56 455 LYS A N 1
ATOM 3595 C CA . LYS A 1 455 ? 30.630 -10.802 -35.811 1.00 38.56 455 LYS A CA 1
ATOM 3596 C C . LYS A 1 455 ? 29.393 -10.399 -36.601 1.00 38.56 455 LYS A C 1
ATOM 3598 O O . LYS A 1 455 ? 28.845 -9.324 -36.370 1.00 38.56 455 LYS A O 1
ATOM 3603 N N . ASP A 1 456 ? 29.026 -11.252 -37.550 1.00 38.28 456 ASP A N 1
ATOM 3604 C CA . ASP A 1 456 ? 27.930 -11.117 -38.508 1.00 38.28 456 ASP A CA 1
ATOM 3605 C C . ASP A 1 456 ? 26.763 -10.231 -38.040 1.00 38.28 456 ASP A C 1
ATOM 3607 O O . ASP A 1 456 ? 26.035 -10.551 -37.104 1.00 38.28 456 ASP A O 1
ATOM 3611 N N . ILE A 1 457 ? 26.481 -9.154 -38.775 1.00 45.31 457 ILE A N 1
ATOM 3612 C CA . ILE A 1 457 ? 25.306 -8.288 -38.552 1.00 45.31 457 ILE A CA 1
ATOM 3613 C C . ILE A 1 457 ? 23.984 -9.091 -38.651 1.00 45.31 457 ILE A C 1
ATOM 3615 O O . ILE A 1 457 ? 22.969 -8.701 -38.071 1.00 45.31 457 ILE A O 1
ATOM 3619 N N . SER A 1 458 ? 23.997 -10.263 -39.303 1.00 47.53 458 SER A N 1
ATOM 3620 C CA . SER A 1 458 ? 22.860 -11.197 -39.341 1.00 47.53 458 SER A CA 1
ATOM 3621 C C . SER A 1 458 ? 22.608 -11.916 -37.999 1.00 47.53 458 SER A C 1
ATOM 3623 O O . SER A 1 458 ? 21.462 -12.255 -37.692 1.00 47.53 458 SER A O 1
ATOM 3625 N N . SER A 1 459 ? 23.627 -12.094 -37.143 1.00 48.34 459 SER A N 1
ATOM 3626 C CA . SER A 1 459 ? 23.475 -12.737 -35.827 1.00 48.34 459 SER A CA 1
ATOM 3627 C C . SER A 1 459 ? 22.891 -11.803 -34.765 1.00 48.34 459 SER A C 1
ATOM 3629 O O . SER A 1 459 ? 22.288 -12.267 -33.797 1.00 48.34 459 SER A O 1
ATOM 3631 N N . HIS A 1 460 ? 23.026 -10.487 -34.957 1.00 51.84 460 HIS A N 1
ATOM 3632 C CA . HIS A 1 460 ? 22.578 -9.463 -34.012 1.00 51.84 460 HIS A CA 1
ATOM 3633 C C . HIS A 1 460 ? 21.052 -9.464 -33.799 1.00 51.84 460 HIS A C 1
ATOM 3635 O O . HIS A 1 460 ? 20.574 -9.337 -32.670 1.00 51.84 460 HIS A O 1
ATOM 3641 N N . TYR A 1 461 ? 20.279 -9.647 -34.877 1.00 52.91 461 TYR A N 1
ATOM 3642 C CA . TYR A 1 461 ? 18.809 -9.647 -34.836 1.00 52.91 461 TYR A CA 1
ATOM 3643 C C . TYR A 1 461 ? 18.191 -11.030 -34.568 1.00 52.91 461 TYR A C 1
ATOM 3645 O O . TYR A 1 461 ? 17.029 -11.098 -34.179 1.00 52.91 461 TYR A O 1
ATOM 3653 N N . ASN A 1 462 ? 18.967 -12.113 -34.708 1.00 60.25 462 ASN A N 1
ATOM 3654 C CA . ASN A 1 462 ? 18.512 -13.488 -34.459 1.00 60.25 462 ASN A CA 1
ATOM 3655 C C . ASN A 1 462 ? 18.726 -13.966 -33.010 1.00 60.25 462 ASN A C 1
ATOM 3657 O O . ASN A 1 462 ? 18.110 -14.940 -32.583 1.00 60.25 462 ASN A O 1
ATOM 3661 N N . ALA A 1 463 ? 19.604 -13.316 -32.244 1.00 66.75 463 ALA A N 1
ATOM 3662 C CA . ALA A 1 463 ? 19.821 -13.623 -30.829 1.00 66.75 463 ALA A CA 1
ATOM 3663 C C . ALA A 1 463 ? 18.778 -12.932 -29.934 1.00 66.75 463 ALA A C 1
ATOM 3665 O O . ALA A 1 463 ? 18.232 -11.899 -30.315 1.00 66.75 463 ALA A O 1
ATOM 3666 N N . VAL A 1 464 ? 18.512 -13.447 -28.732 1.00 77.81 464 VAL A N 1
ATOM 3667 C CA . VAL A 1 464 ? 17.500 -12.900 -27.805 1.00 77.81 464 VAL A CA 1
ATOM 3668 C C . VAL A 1 464 ? 18.074 -11.706 -27.025 1.00 77.81 464 VAL A C 1
ATOM 3670 O O . VAL A 1 464 ? 19.272 -11.646 -26.763 1.00 77.81 464 VAL A O 1
ATOM 3673 N N . SER A 1 465 ? 17.250 -10.700 -26.704 1.00 82.38 465 SER A N 1
ATOM 3674 C CA . SER A 1 465 ? 17.705 -9.511 -25.964 1.00 82.38 465 SER A CA 1
ATOM 3675 C C . SER A 1 465 ? 18.025 -9.824 -24.499 1.00 82.38 465 SER A C 1
ATOM 3677 O O . SER A 1 465 ? 17.438 -10.733 -23.916 1.00 82.38 465 SER A O 1
ATOM 3679 N N . ALA A 1 466 ? 18.899 -9.021 -23.881 1.00 82.00 466 ALA A N 1
ATOM 3680 C CA . ALA A 1 466 ? 19.255 -9.146 -22.464 1.00 82.00 466 ALA A CA 1
ATOM 3681 C C . ALA A 1 466 ? 18.026 -9.144 -21.537 1.00 82.00 466 ALA A C 1
ATOM 3683 O O . ALA A 1 466 ? 17.927 -9.969 -20.636 1.00 82.00 466 ALA A O 1
ATOM 3684 N N . PHE A 1 467 ? 17.058 -8.260 -21.808 1.00 83.50 467 PHE A N 1
ATOM 3685 C CA . PHE A 1 467 ? 15.799 -8.193 -21.064 1.00 83.50 467 PHE A CA 1
ATOM 3686 C C . PHE A 1 467 ? 15.015 -9.508 -21.146 1.00 83.50 467 PHE A C 1
ATOM 3688 O O . PHE A 1 467 ? 14.640 -10.063 -20.121 1.00 83.50 467 PHE A O 1
ATOM 3695 N N . ASN A 1 468 ? 14.828 -10.043 -22.356 1.00 85.06 468 ASN A N 1
ATOM 3696 C CA . ASN A 1 468 ? 14.079 -11.283 -22.554 1.00 85.06 468 ASN A CA 1
ATOM 3697 C C . ASN A 1 468 ? 14.793 -12.496 -21.936 1.00 85.06 468 ASN A C 1
ATOM 3699 O O . ASN A 1 468 ? 14.135 -13.448 -21.534 1.00 85.06 468 ASN A O 1
ATOM 3703 N N . ILE A 1 469 ? 16.127 -12.490 -21.876 1.00 89.94 469 ILE A N 1
ATOM 3704 C CA . ILE A 1 469 ? 16.903 -13.550 -21.218 1.00 89.94 469 ILE A CA 1
ATOM 3705 C C . ILE A 1 469 ? 16.716 -13.495 -19.708 1.00 89.94 469 ILE A C 1
ATOM 3707 O O . ILE A 1 469 ? 16.431 -14.523 -19.103 1.00 89.94 469 ILE A O 1
ATOM 3711 N N . LEU A 1 470 ? 16.835 -12.307 -19.110 1.00 90.19 470 LEU A N 1
ATOM 3712 C CA . LEU A 1 470 ? 16.609 -12.121 -17.676 1.00 90.19 470 LEU A CA 1
ATOM 3713 C C . LEU A 1 470 ? 15.180 -12.497 -17.283 1.00 90.19 470 LEU A C 1
ATOM 3715 O O . LEU A 1 470 ? 14.997 -13.220 -16.309 1.00 90.19 470 LEU A O 1
ATOM 3719 N N . ASP A 1 471 ? 14.190 -12.080 -18.072 1.00 89.88 471 ASP A N 1
ATOM 3720 C CA . ASP A 1 471 ? 12.784 -12.435 -17.867 1.00 89.88 471 ASP A CA 1
ATOM 3721 C C . ASP A 1 471 ? 12.565 -13.956 -17.943 1.00 89.88 471 ASP A C 1
ATOM 3723 O O . ASP A 1 471 ? 11.940 -14.549 -17.064 1.00 89.88 471 ASP A O 1
ATOM 3727 N N . ARG A 1 472 ? 13.174 -14.634 -18.929 1.00 91.88 472 ARG A N 1
ATOM 3728 C CA . ARG A 1 472 ? 13.117 -16.102 -19.047 1.00 91.88 472 ARG A CA 1
ATOM 3729 C C . ARG A 1 472 ? 13.808 -16.819 -17.888 1.00 91.88 472 ARG A C 1
ATOM 3731 O O . ARG A 1 472 ? 13.243 -17.781 -17.370 1.00 91.88 472 ARG A O 1
ATOM 3738 N N . LEU A 1 473 ? 14.993 -16.368 -17.470 1.00 93.44 473 LEU A N 1
ATOM 3739 C CA . LEU A 1 473 ? 15.707 -16.915 -16.310 1.00 93.44 473 LEU A CA 1
ATOM 3740 C C . LEU A 1 473 ? 14.872 -16.745 -15.037 1.00 93.44 473 LEU A C 1
ATOM 3742 O O . LEU A 1 473 ? 14.654 -17.713 -14.311 1.00 93.44 473 LEU A O 1
ATOM 3746 N N . GLN A 1 474 ? 14.338 -15.545 -14.801 1.00 92.62 474 GLN A N 1
ATOM 3747 C CA . GLN A 1 474 ? 13.512 -15.243 -13.635 1.00 92.62 474 GLN A CA 1
ATOM 3748 C C . GLN A 1 474 ? 12.216 -16.058 -13.624 1.00 92.62 474 GLN A C 1
ATOM 3750 O O . GLN A 1 474 ? 11.886 -16.674 -12.609 1.00 92.62 474 GLN A O 1
ATOM 3755 N N . GLY A 1 475 ? 11.513 -16.128 -14.755 1.00 89.56 475 GLY A N 1
ATOM 3756 C CA . GLY A 1 475 ? 10.318 -16.952 -14.900 1.00 89.56 475 GLY A CA 1
ATOM 3757 C C . GLY A 1 475 ? 10.611 -18.441 -14.694 1.00 89.56 475 GLY A C 1
ATOM 3758 O O . GLY A 1 475 ? 9.808 -19.153 -14.092 1.00 89.56 475 GLY A O 1
ATOM 3759 N N . CYS A 1 476 ? 11.774 -18.933 -15.135 1.00 90.00 476 CYS A N 1
ATOM 3760 C CA . CYS A 1 476 ? 12.182 -20.313 -14.886 1.00 90.00 476 CYS A CA 1
ATOM 3761 C C . CYS A 1 476 ? 12.472 -20.568 -13.399 1.00 90.00 476 CYS A C 1
ATOM 3763 O O . CYS A 1 476 ? 11.902 -21.501 -12.835 1.00 90.00 476 CYS A O 1
ATOM 3765 N N . MET A 1 477 ? 13.250 -19.702 -12.740 1.00 92.62 477 MET A N 1
ATOM 3766 C CA . MET A 1 477 ? 13.527 -19.791 -11.298 1.00 92.62 477 MET A CA 1
ATOM 3767 C C . MET A 1 477 ? 12.239 -19.798 -10.463 1.00 92.62 477 MET A C 1
ATOM 3769 O O . MET A 1 477 ? 12.082 -20.639 -9.583 1.00 92.62 477 MET A O 1
ATOM 3773 N N . GLN A 1 478 ? 11.276 -18.925 -10.778 1.00 89.94 478 GLN A N 1
ATOM 3774 C CA . GLN A 1 478 ? 9.975 -18.894 -10.099 1.00 89.94 478 GLN A CA 1
ATOM 3775 C C . GLN A 1 478 ? 9.175 -20.188 -10.304 1.00 89.94 478 GLN A C 1
ATOM 3777 O O . GLN A 1 478 ? 8.568 -20.700 -9.363 1.00 89.94 478 GLN A O 1
ATOM 3782 N N . ARG A 1 479 ? 9.179 -20.752 -11.522 1.00 87.56 479 ARG A N 1
ATOM 3783 C CA . ARG A 1 479 ? 8.504 -22.032 -11.801 1.00 87.56 479 ARG A CA 1
ATOM 3784 C C . ARG A 1 479 ? 9.125 -23.178 -11.005 1.00 87.56 479 ARG A C 1
ATOM 3786 O O . ARG A 1 479 ? 8.376 -23.939 -10.392 1.00 87.56 479 ARG A O 1
ATOM 3793 N N . VAL A 1 480 ? 10.454 -23.258 -10.982 1.00 87.44 480 VAL A N 1
ATOM 3794 C CA . VAL A 1 480 ? 11.215 -24.268 -10.235 1.00 87.44 480 VAL A CA 1
ATOM 3795 C C . VAL A 1 480 ? 10.926 -24.163 -8.731 1.00 87.44 480 VAL A C 1
ATOM 3797 O O . VAL A 1 480 ? 10.567 -25.159 -8.111 1.00 87.44 480 VAL A O 1
ATOM 3800 N N . GLN A 1 481 ? 10.946 -22.952 -8.164 1.00 85.12 481 GLN A N 1
ATOM 3801 C CA . GLN A 1 481 ? 10.587 -22.711 -6.756 1.00 85.12 481 GLN A CA 1
ATOM 3802 C C . GLN A 1 481 ? 9.134 -23.087 -6.430 1.00 85.12 481 GLN A C 1
ATOM 3804 O O . GLN A 1 481 ? 8.847 -23.566 -5.339 1.00 85.12 481 GLN A O 1
ATOM 3809 N N . SER A 1 482 ? 8.206 -22.906 -7.376 1.00 83.81 482 SER A N 1
ATOM 3810 C CA . SER A 1 482 ? 6.796 -23.291 -7.207 1.00 83.81 482 SER A CA 1
ATOM 3811 C C . SER A 1 482 ? 6.525 -24.801 -7.338 1.00 83.81 482 SER A C 1
ATOM 3813 O O . SER A 1 482 ? 5.367 -25.214 -7.313 1.00 83.81 482 SER A O 1
ATOM 3815 N N . GLY A 1 483 ? 7.564 -25.628 -7.519 1.00 78.25 483 GLY A N 1
ATOM 3816 C CA . GLY A 1 483 ? 7.446 -27.085 -7.638 1.00 78.25 483 GLY A CA 1
ATOM 3817 C C . GLY A 1 483 ? 7.015 -27.588 -9.022 1.00 78.25 483 GLY A C 1
ATOM 3818 O O . GLY A 1 483 ? 6.608 -28.743 -9.161 1.00 78.25 483 GLY A O 1
ATOM 3819 N N . LYS A 1 484 ? 7.077 -26.749 -10.068 1.00 79.12 484 LYS A N 1
ATOM 3820 C CA . LYS A 1 484 ? 6.815 -27.185 -11.451 1.00 79.12 484 LYS A CA 1
ATOM 3821 C C . LYS A 1 484 ? 8.038 -27.906 -12.018 1.00 79.12 484 LYS A C 1
ATOM 3823 O O . LYS A 1 484 ? 9.166 -27.472 -11.809 1.00 79.12 484 LYS A O 1
ATOM 3828 N N . ARG A 1 485 ? 7.804 -28.981 -12.781 1.00 73.12 485 ARG A N 1
ATOM 3829 C CA . ARG A 1 485 ? 8.877 -29.780 -13.394 1.00 73.12 485 ARG A CA 1
ATOM 3830 C C . ARG A 1 485 ? 9.672 -28.948 -14.409 1.00 73.12 485 ARG A C 1
ATOM 3832 O O . ARG A 1 485 ? 9.082 -28.357 -15.311 1.00 73.12 485 ARG A O 1
ATOM 3839 N N . CYS A 1 486 ? 10.990 -28.945 -14.244 1.00 84.12 486 CYS A N 1
ATOM 3840 C CA . CYS A 1 486 ? 11.991 -28.483 -15.204 1.00 84.12 486 CYS A CA 1
ATOM 3841 C C . CYS A 1 486 ? 12.816 -29.711 -15.609 1.00 84.12 486 CYS A C 1
ATOM 3843 O O . CYS A 1 486 ? 13.104 -30.536 -14.741 1.00 84.12 486 CYS A O 1
ATOM 3845 N N . THR A 1 487 ? 13.151 -29.880 -16.886 1.00 88.50 487 THR A N 1
ATOM 3846 C CA . THR A 1 487 ? 14.031 -30.975 -17.329 1.00 88.50 487 THR A CA 1
ATOM 3847 C C . THR A 1 487 ? 15.471 -30.487 -17.490 1.00 88.50 487 THR A C 1
ATOM 3849 O O . THR A 1 487 ? 15.724 -29.284 -17.579 1.00 88.50 487 THR A O 1
ATOM 3852 N N . SER A 1 488 ? 16.439 -31.411 -17.512 1.00 87.19 488 SER A N 1
ATOM 3853 C CA . SER A 1 488 ? 17.847 -31.067 -17.774 1.00 87.19 488 SER A CA 1
ATOM 3854 C C . SER A 1 488 ? 18.026 -30.468 -19.167 1.00 87.19 488 SER A C 1
ATOM 3856 O O . SER A 1 488 ? 18.811 -29.542 -19.334 1.00 87.19 488 SER A O 1
ATOM 3858 N N . GLU A 1 489 ? 17.248 -30.943 -20.140 1.00 88.44 489 GLU A N 1
ATOM 3859 C CA . GLU A 1 489 ? 17.226 -30.427 -21.511 1.00 88.44 489 GLU A CA 1
ATOM 3860 C C . GLU A 1 489 ? 16.750 -28.968 -21.546 1.00 88.44 489 GLU A C 1
ATOM 3862 O O . GLU A 1 489 ? 17.441 -28.121 -22.107 1.00 88.44 489 GLU A O 1
ATOM 3867 N N . ASP A 1 490 ? 15.651 -28.640 -20.851 1.00 88.31 490 ASP A N 1
ATOM 3868 C CA . ASP A 1 490 ? 15.141 -27.261 -20.764 1.00 88.31 490 ASP A CA 1
ATOM 3869 C C . ASP A 1 490 ? 16.158 -26.306 -20.111 1.00 88.31 490 ASP A C 1
ATOM 3871 O O . ASP A 1 490 ? 16.305 -25.146 -20.513 1.00 88.31 490 ASP A O 1
ATOM 3875 N N . ALA A 1 491 ? 16.848 -26.777 -19.065 1.00 91.25 491 ALA A N 1
ATOM 3876 C CA . ALA A 1 491 ? 17.854 -25.995 -18.352 1.00 91.25 491 ALA A CA 1
ATOM 3877 C C . ALA A 1 491 ? 19.080 -25.710 -19.231 1.00 91.25 491 ALA A C 1
ATOM 3879 O O . ALA A 1 491 ? 19.562 -24.574 -19.262 1.00 91.25 491 ALA A O 1
ATOM 3880 N N . VAL A 1 492 ? 19.554 -26.722 -19.963 1.00 92.88 492 VAL A N 1
ATOM 3881 C CA . VAL A 1 492 ? 20.664 -26.600 -20.914 1.00 92.88 492 VAL A CA 1
ATOM 3882 C C . VAL A 1 492 ? 20.283 -25.673 -22.067 1.00 92.88 492 VAL A C 1
ATOM 3884 O O . VAL A 1 492 ? 21.019 -24.725 -22.328 1.00 92.88 492 VAL A O 1
ATOM 3887 N N . GLU A 1 493 ? 19.110 -25.848 -22.685 1.00 92.19 493 GLU A N 1
ATOM 3888 C CA . GLU A 1 493 ? 18.647 -24.998 -23.793 1.00 92.19 493 GLU A CA 1
ATOM 3889 C C . GLU A 1 493 ? 18.588 -23.517 -23.381 1.00 92.19 493 GLU A C 1
ATOM 3891 O O . GLU A 1 493 ? 19.021 -22.623 -24.116 1.00 92.19 493 GLU A O 1
ATOM 3896 N N . LEU A 1 494 ? 18.100 -23.234 -22.168 1.00 92.31 494 LEU A N 1
ATOM 3897 C CA . LEU A 1 494 ? 18.040 -21.869 -21.654 1.00 92.31 494 LEU A CA 1
ATOM 3898 C C . LEU A 1 494 ? 19.437 -21.277 -21.410 1.00 92.31 494 LEU A C 1
ATOM 3900 O O . LEU A 1 494 ? 19.667 -20.109 -21.733 1.00 92.31 494 LEU A O 1
ATOM 3904 N N . LEU A 1 495 ? 20.375 -22.053 -20.864 1.00 93.19 495 LEU A N 1
ATOM 3905 C CA . LEU A 1 495 ? 21.755 -21.604 -20.647 1.00 93.19 495 LEU A CA 1
ATOM 3906 C C . LEU A 1 495 ? 22.509 -21.408 -21.969 1.00 93.19 495 LEU A C 1
ATOM 3908 O O . LEU A 1 495 ? 23.214 -20.410 -22.126 1.00 93.19 495 LEU A O 1
ATOM 3912 N N . GLU A 1 496 ? 22.303 -22.278 -22.956 1.00 92.25 496 GLU A N 1
ATOM 3913 C CA . GLU A 1 496 ? 22.854 -22.120 -24.305 1.00 92.25 496 GLU A CA 1
ATOM 3914 C C . GLU A 1 496 ? 22.304 -20.865 -24.985 1.00 92.25 496 GLU A C 1
ATOM 3916 O O . GLU A 1 496 ? 23.044 -20.120 -25.635 1.00 92.25 496 GLU A O 1
ATOM 3921 N N . LEU A 1 497 ? 21.017 -20.567 -24.785 1.00 90.81 497 LEU A N 1
ATOM 3922 C CA . LEU A 1 497 ? 20.405 -19.331 -25.262 1.00 90.81 497 LEU A CA 1
ATOM 3923 C C . LEU A 1 497 ? 21.057 -18.092 -24.627 1.00 90.81 497 LEU A C 1
ATOM 3925 O O . LEU A 1 497 ? 21.286 -17.096 -25.328 1.00 90.81 497 LEU A O 1
ATOM 3929 N N . CYS A 1 498 ? 21.387 -18.153 -23.331 1.00 90.38 498 CYS A N 1
ATOM 3930 C CA . CYS A 1 498 ? 22.126 -17.101 -22.627 1.00 90.38 498 CYS A CA 1
ATOM 3931 C C . CYS A 1 498 ? 23.524 -16.925 -23.229 1.00 90.38 498 CYS A C 1
ATOM 3933 O O . CYS A 1 498 ? 23.871 -15.825 -23.668 1.00 90.38 498 CYS A O 1
ATOM 3935 N N . ALA A 1 499 ? 24.287 -18.015 -23.340 1.00 88.69 499 ALA A N 1
ATOM 3936 C CA . ALA A 1 499 ? 25.645 -18.016 -23.874 1.00 88.69 499 ALA A CA 1
ATOM 3937 C C . ALA A 1 499 ? 25.692 -17.509 -25.324 1.00 88.69 499 ALA A C 1
ATOM 3939 O O . ALA A 1 499 ? 26.528 -16.671 -25.680 1.00 88.69 499 ALA A O 1
ATOM 3940 N N . LYS A 1 500 ? 24.756 -17.955 -26.170 1.00 87.25 500 LYS A N 1
ATOM 3941 C CA . LYS A 1 500 ? 24.621 -17.493 -27.556 1.00 87.25 500 LYS A CA 1
ATOM 3942 C C . LYS A 1 500 ? 24.346 -15.999 -27.606 1.00 87.25 500 LYS A C 1
ATOM 3944 O O . LYS A 1 500 ? 24.954 -15.290 -28.405 1.00 87.25 500 LYS A O 1
ATOM 3949 N N . SER A 1 501 ? 23.459 -15.503 -26.754 1.00 86.62 501 SER A N 1
ATOM 3950 C CA . SER A 1 501 ? 23.062 -14.098 -26.780 1.00 86.62 501 SER A CA 1
ATOM 3951 C C . SER A 1 501 ? 24.139 -13.164 -26.233 1.00 86.62 501 SER A C 1
ATOM 3953 O O . SER A 1 501 ? 24.355 -12.106 -26.828 1.00 86.62 501 SER A O 1
ATOM 3955 N N . LEU A 1 502 ? 24.867 -13.571 -25.185 1.00 83.81 502 LEU A N 1
ATOM 3956 C CA . LEU A 1 502 ? 26.057 -12.870 -24.682 1.00 83.81 502 LEU A CA 1
ATOM 3957 C C . LEU A 1 502 ? 27.137 -12.746 -25.766 1.00 83.81 502 LEU A C 1
ATOM 3959 O O . LEU A 1 502 ? 27.765 -11.702 -25.911 1.00 83.81 502 LEU A O 1
ATOM 3963 N N . ASN A 1 503 ? 27.311 -13.788 -26.582 1.00 80.50 503 ASN A N 1
ATOM 3964 C CA . ASN A 1 503 ? 28.353 -13.829 -27.606 1.00 80.50 503 ASN A CA 1
ATOM 3965 C C . ASN A 1 503 ? 27.963 -13.222 -28.963 1.00 80.50 503 ASN A C 1
ATOM 3967 O O . ASN A 1 503 ? 28.866 -12.929 -29.751 1.00 80.50 503 ASN A O 1
ATOM 3971 N N . SER A 1 504 ? 26.670 -13.085 -29.269 1.00 75.56 504 SER A N 1
ATOM 3972 C CA . SER A 1 504 ? 26.184 -12.744 -30.622 1.00 75.56 504 SER A CA 1
ATOM 3973 C C . SER A 1 504 ? 25.606 -11.333 -30.757 1.00 75.56 504 SER A C 1
ATOM 3975 O O . SER A 1 504 ? 25.367 -10.894 -31.882 1.00 75.56 504 SER A O 1
ATOM 3977 N N . ARG A 1 505 ? 25.351 -10.624 -29.646 1.00 69.12 505 ARG A N 1
ATOM 3978 C CA . ARG A 1 505 ? 24.814 -9.251 -29.659 1.00 69.12 505 ARG A CA 1
ATOM 3979 C C . ARG A 1 505 ? 25.882 -8.221 -29.294 1.00 69.12 505 ARG A C 1
ATOM 3981 O O . ARG A 1 505 ? 26.696 -8.451 -28.410 1.00 69.12 505 ARG A O 1
ATOM 3988 N N . CYS A 1 506 ? 25.825 -7.057 -29.936 1.00 59.81 506 CYS A N 1
ATOM 3989 C CA . CYS A 1 506 ? 26.763 -5.946 -29.728 1.00 59.81 506 CYS A CA 1
ATOM 3990 C C . CYS A 1 506 ? 26.238 -4.896 -28.727 1.00 59.81 506 CYS A C 1
ATOM 3992 O O . CYS A 1 506 ? 26.961 -3.977 -28.363 1.00 59.81 506 CYS A O 1
ATOM 3994 N N . GLU A 1 507 ? 24.978 -5.013 -28.293 1.00 64.81 507 GLU A N 1
ATOM 3995 C CA . GLU A 1 507 ? 24.272 -4.034 -27.445 1.00 64.81 507 GLU A CA 1
ATOM 3996 C C . GLU A 1 507 ? 24.465 -4.236 -25.932 1.00 64.81 507 GLU A C 1
ATOM 3998 O O . GLU A 1 507 ? 23.847 -3.527 -25.134 1.00 64.81 507 GLU A O 1
ATOM 4003 N N . TRP A 1 508 ? 25.285 -5.199 -25.506 1.00 75.19 508 TRP A N 1
ATOM 4004 C CA . TRP A 1 508 ? 25.488 -5.454 -24.082 1.00 75.19 508 TRP A CA 1
ATOM 4005 C C . TRP A 1 508 ? 26.243 -4.301 -23.418 1.00 75.19 508 TRP A C 1
ATOM 4007 O O . TRP A 1 508 ? 27.409 -4.040 -23.708 1.00 75.19 508 TRP A O 1
ATOM 4017 N N . SER A 1 509 ? 25.571 -3.609 -22.496 1.00 80.38 509 SER A N 1
ATOM 4018 C CA . SER A 1 509 ? 26.258 -2.754 -21.532 1.00 80.38 509 SER A CA 1
ATOM 4019 C C . SER A 1 509 ? 26.970 -3.629 -20.502 1.00 80.38 509 SER A C 1
ATOM 4021 O O . SER A 1 509 ? 26.502 -4.726 -20.198 1.00 80.38 509 SER A O 1
ATOM 4023 N N . SER A 1 510 ? 28.056 -3.127 -19.907 1.00 80.31 510 SER A N 1
ATOM 4024 C CA . SER A 1 510 ? 28.763 -3.837 -18.830 1.00 80.31 510 SER A CA 1
ATOM 4025 C C . SER A 1 510 ? 27.818 -4.272 -17.706 1.00 80.31 510 SER A C 1
ATOM 4027 O O . SER A 1 510 ? 27.925 -5.382 -17.204 1.00 80.31 510 SER A O 1
ATOM 4029 N N . VAL A 1 511 ? 26.834 -3.435 -17.367 1.00 82.25 511 VAL A N 1
ATOM 4030 C CA . VAL A 1 511 ? 25.814 -3.735 -16.353 1.00 82.25 511 VAL A CA 1
ATOM 4031 C C . VAL A 1 511 ? 24.901 -4.887 -16.779 1.00 82.25 511 VAL A C 1
ATOM 4033 O O . VAL A 1 511 ? 24.615 -5.764 -15.969 1.00 82.25 511 VAL A O 1
ATOM 4036 N N . ALA A 1 512 ? 24.445 -4.907 -18.035 1.00 83.75 512 ALA A N 1
ATOM 4037 C CA . ALA A 1 512 ? 23.573 -5.968 -18.535 1.00 83.75 512 ALA A CA 1
ATOM 4038 C C . ALA A 1 512 ? 24.307 -7.314 -18.620 1.00 83.75 512 ALA A C 1
ATOM 4040 O O . ALA A 1 512 ? 23.725 -8.338 -18.267 1.00 83.75 512 ALA A O 1
ATOM 4041 N N . THR A 1 513 ? 25.576 -7.303 -19.044 1.00 87.00 513 THR A N 1
ATOM 4042 C CA . THR A 1 513 ? 26.430 -8.498 -19.083 1.00 87.00 513 THR A CA 1
ATOM 4043 C C . THR A 1 513 ? 26.561 -9.097 -17.691 1.00 87.00 513 THR A C 1
ATOM 4045 O O . THR A 1 513 ? 26.171 -10.242 -17.483 1.00 87.00 513 THR A O 1
ATOM 4048 N N . THR A 1 514 ? 26.987 -8.286 -16.717 1.00 87.81 514 THR A N 1
ATOM 4049 C CA . THR A 1 514 ? 27.140 -8.723 -15.326 1.00 87.81 514 THR A CA 1
ATOM 4050 C C . THR A 1 514 ? 25.828 -9.240 -14.739 1.00 87.81 514 THR A C 1
ATOM 4052 O O . THR A 1 514 ? 25.825 -10.239 -14.026 1.00 87.81 514 THR A O 1
ATOM 4055 N N . ALA A 1 515 ? 24.699 -8.590 -15.044 1.00 89.06 515 ALA A N 1
ATOM 4056 C CA . ALA A 1 515 ? 23.391 -9.018 -14.554 1.00 89.06 515 ALA A CA 1
ATOM 4057 C C . ALA A 1 515 ? 22.992 -10.403 -15.083 1.00 89.06 515 ALA A C 1
ATOM 4059 O O . ALA A 1 515 ? 22.463 -11.210 -14.325 1.00 89.06 515 ALA A O 1
ATOM 4060 N N . VAL A 1 516 ? 23.249 -10.695 -16.361 1.00 90.19 516 VAL A N 1
ATOM 4061 C CA . VAL A 1 516 ? 22.927 -12.004 -16.948 1.00 90.19 516 VAL A CA 1
ATOM 4062 C C . VAL A 1 516 ? 23.890 -13.078 -16.475 1.00 90.19 516 VAL A C 1
ATOM 4064 O O . VAL A 1 516 ? 23.437 -14.150 -16.093 1.00 90.19 516 VAL A O 1
ATOM 4067 N N . GLU A 1 517 ? 25.187 -12.792 -16.410 1.00 91.31 517 GLU A N 1
ATOM 4068 C CA . GLU A 1 517 ? 26.171 -13.719 -15.842 1.00 91.31 517 GLU A CA 1
ATOM 4069 C C . GLU A 1 517 ? 25.805 -14.086 -14.392 1.00 91.31 517 GLU A C 1
ATOM 4071 O O . GLU A 1 517 ? 25.724 -15.269 -14.059 1.00 91.31 517 GLU A O 1
ATOM 4076 N N . HIS A 1 518 ? 25.459 -13.104 -13.552 1.00 91.75 518 HIS A N 1
ATOM 4077 C CA . HIS A 1 518 ? 25.004 -13.355 -12.181 1.00 91.75 518 HIS A CA 1
ATOM 4078 C C . HIS A 1 518 ? 23.685 -14.139 -12.135 1.00 91.75 518 HIS A C 1
ATOM 4080 O O . HIS A 1 518 ? 23.565 -15.100 -11.380 1.00 91.75 518 HIS A O 1
ATOM 4086 N N . ALA A 1 519 ? 22.712 -13.791 -12.981 1.00 92.69 519 ALA A N 1
ATOM 4087 C CA . ALA A 1 519 ? 21.442 -14.509 -13.052 1.00 92.69 519 ALA A CA 1
ATOM 4088 C C . ALA A 1 519 ? 21.612 -15.967 -13.513 1.00 92.69 519 ALA A C 1
ATOM 4090 O O . ALA A 1 519 ? 20.855 -16.829 -13.073 1.00 92.69 519 ALA A O 1
ATOM 4091 N N . THR A 1 520 ? 22.600 -16.273 -14.365 1.00 94.06 520 THR A N 1
ATOM 4092 C CA . THR A 1 520 ? 22.905 -17.666 -14.740 1.00 94.06 520 THR A CA 1
ATOM 4093 C C . THR A 1 520 ? 23.489 -18.459 -13.573 1.00 94.06 520 THR A C 1
ATOM 4095 O O . THR A 1 520 ? 23.132 -19.623 -13.407 1.00 94.06 520 THR A O 1
ATOM 4098 N N . PHE A 1 521 ? 24.316 -17.838 -12.725 1.00 94.31 521 PHE A N 1
ATOM 4099 C CA . PHE A 1 521 ? 24.798 -18.465 -11.491 1.00 94.31 521 PHE A CA 1
ATOM 4100 C C . PHE A 1 521 ? 23.655 -18.709 -10.498 1.00 94.31 521 PHE A C 1
ATOM 4102 O O . PHE A 1 521 ? 23.482 -19.831 -10.024 1.00 94.31 521 PHE A O 1
ATOM 4109 N N . ASP A 1 522 ? 22.813 -17.698 -10.258 1.00 93.69 522 ASP A N 1
ATOM 4110 C CA . ASP A 1 522 ? 21.634 -17.825 -9.393 1.00 93.69 522 ASP A CA 1
ATOM 4111 C C . ASP A 1 522 ? 20.656 -18.895 -9.906 1.00 93.69 522 ASP A C 1
ATOM 4113 O O . ASP A 1 522 ? 20.062 -19.626 -9.113 1.00 93.69 522 ASP A O 1
ATOM 4117 N N . PHE A 1 523 ? 20.507 -19.028 -11.228 1.00 94.81 523 PHE A N 1
ATOM 4118 C CA . PHE A 1 523 ? 19.678 -20.062 -11.842 1.00 94.81 523 PHE A CA 1
ATOM 4119 C C . PHE A 1 523 ? 20.230 -21.467 -11.588 1.00 94.81 523 PHE A C 1
ATOM 4121 O O . PHE A 1 523 ? 19.474 -22.336 -11.158 1.00 94.81 523 PHE A O 1
ATOM 4128 N N . VAL A 1 524 ? 21.536 -21.693 -11.777 1.00 94.00 524 VAL A N 1
ATOM 4129 C CA . VAL A 1 524 ? 22.168 -22.991 -11.473 1.00 94.00 524 VAL A CA 1
ATOM 4130 C C . VAL A 1 524 ? 22.066 -23.316 -9.981 1.00 94.00 524 VAL A C 1
ATOM 4132 O O . VAL A 1 524 ? 21.742 -24.447 -9.620 1.00 94.00 524 VAL A O 1
ATOM 4135 N N . LEU A 1 525 ? 22.249 -22.322 -9.108 1.00 93.12 525 LEU A N 1
ATOM 4136 C CA . LEU A 1 525 ? 22.048 -22.481 -7.668 1.00 93.12 525 LEU A CA 1
ATOM 4137 C C . LEU A 1 525 ? 20.588 -22.840 -7.339 1.00 93.12 525 LEU A C 1
ATOM 4139 O O . LEU A 1 525 ? 20.327 -23.733 -6.537 1.00 93.12 525 LEU A O 1
ATOM 4143 N N . CYS A 1 526 ? 19.622 -22.192 -7.995 1.00 92.56 526 CYS A N 1
ATOM 4144 C CA . CYS A 1 526 ? 18.199 -22.489 -7.849 1.00 92.56 526 CYS A CA 1
ATOM 4145 C C . CYS A 1 526 ? 17.865 -23.925 -8.288 1.00 92.56 526 CYS A C 1
ATOM 4147 O O . CYS A 1 526 ? 17.125 -24.611 -7.581 1.00 92.56 526 CYS A O 1
ATOM 4149 N N . LEU A 1 527 ? 18.449 -24.404 -9.392 1.00 91.56 527 LEU A N 1
ATOM 4150 C CA . LEU A 1 527 ? 18.320 -25.798 -9.823 1.00 91.56 527 LEU A CA 1
ATOM 4151 C C . LEU A 1 527 ? 18.916 -26.757 -8.789 1.00 91.56 527 LEU A C 1
ATOM 4153 O O . LEU A 1 527 ? 18.246 -27.709 -8.408 1.00 91.56 527 LEU A O 1
ATOM 4157 N N . ALA A 1 528 ? 20.119 -26.482 -8.278 1.00 91.31 528 ALA A N 1
ATOM 4158 C CA . ALA A 1 528 ? 20.758 -27.323 -7.266 1.00 91.31 528 ALA A CA 1
ATOM 4159 C C . ALA A 1 528 ? 19.921 -27.458 -5.979 1.00 91.31 528 ALA A C 1
ATOM 4161 O O . ALA A 1 528 ? 19.919 -28.528 -5.378 1.00 91.31 528 ALA A O 1
ATOM 4162 N N . ILE A 1 529 ? 19.199 -26.402 -5.577 1.00 91.38 529 ILE A N 1
ATOM 4163 C CA . ILE A 1 529 ? 18.377 -26.375 -4.353 1.00 91.38 529 ILE A CA 1
ATOM 4164 C C . ILE A 1 529 ? 17.014 -27.046 -4.548 1.00 91.38 529 ILE A C 1
ATOM 4166 O O . ILE A 1 529 ? 16.575 -27.833 -3.716 1.00 91.38 529 ILE A O 1
ATOM 4170 N N . TRP A 1 530 ? 16.301 -26.699 -5.617 1.00 90.06 530 TRP A N 1
ATOM 4171 C CA . TRP A 1 530 ? 14.884 -27.052 -5.761 1.00 90.06 530 TRP A CA 1
ATOM 4172 C C . TRP A 1 530 ? 14.644 -28.219 -6.723 1.00 90.06 530 TRP A C 1
ATOM 4174 O O . TRP A 1 530 ? 13.576 -28.825 -6.694 1.00 90.06 530 TRP A O 1
ATOM 4184 N N . CYS A 1 531 ? 15.615 -28.538 -7.582 1.00 87.94 531 CYS A N 1
ATOM 4185 C CA . CYS A 1 531 ? 15.558 -29.615 -8.572 1.00 87.94 531 CYS A CA 1
ATOM 4186 C C . CYS A 1 531 ? 16.947 -30.274 -8.745 1.00 87.94 531 CYS A C 1
ATOM 4188 O O . CYS A 1 531 ? 17.493 -30.248 -9.851 1.00 87.94 531 CYS A O 1
ATOM 4190 N N . PRO A 1 532 ? 17.542 -30.866 -7.688 1.00 87.00 532 PRO A N 1
ATOM 4191 C CA . PRO A 1 532 ? 18.917 -31.377 -7.729 1.00 87.00 532 PRO A CA 1
ATOM 4192 C C . PRO A 1 532 ? 19.156 -32.401 -8.853 1.00 87.00 532 PRO A C 1
ATOM 4194 O O . PRO A 1 532 ? 20.224 -32.398 -9.462 1.00 87.00 532 PRO A O 1
ATOM 4197 N N . GLU A 1 533 ? 18.142 -33.198 -9.203 1.00 86.06 533 GLU A N 1
ATOM 4198 C CA . GLU A 1 533 ? 18.175 -34.178 -10.305 1.00 86.06 533 GLU A CA 1
ATOM 4199 C C . GLU A 1 533 ? 18.406 -33.551 -11.692 1.00 86.06 533 GLU A C 1
ATOM 4201 O O . GLU A 1 533 ? 18.942 -34.187 -12.596 1.00 86.06 533 GLU A O 1
ATOM 4206 N N . VAL A 1 534 ? 18.006 -32.290 -11.870 1.00 86.69 534 VAL A N 1
ATOM 4207 C CA . VAL A 1 534 ? 18.121 -31.538 -13.131 1.00 86.69 534 VAL A CA 1
ATOM 4208 C C . VAL A 1 534 ? 19.518 -30.939 -13.293 1.00 86.69 534 VAL A C 1
ATOM 4210 O O . VAL A 1 534 ? 19.961 -30.672 -14.409 1.00 86.69 534 VAL A O 1
ATOM 4213 N N . CYS A 1 535 ? 20.228 -30.732 -12.182 1.00 86.94 535 CYS A N 1
ATOM 4214 C CA . CYS A 1 535 ? 21.553 -30.130 -12.146 1.00 86.94 535 CYS A CA 1
ATOM 4215 C C . CYS A 1 535 ? 22.621 -31.182 -12.507 1.00 86.94 535 CYS A C 1
ATOM 4217 O O . CYS A 1 535 ? 23.273 -31.782 -11.644 1.00 86.94 535 CYS A O 1
ATOM 4219 N N . THR A 1 536 ? 22.733 -31.473 -13.805 1.00 88.69 536 THR A N 1
ATOM 4220 C CA . THR A 1 536 ? 23.683 -32.441 -14.371 1.00 88.69 536 THR A CA 1
ATOM 4221 C C . THR A 1 536 ? 25.008 -31.777 -14.758 1.00 88.69 536 THR A C 1
ATOM 4223 O O . THR A 1 536 ? 25.137 -30.553 -14.787 1.00 88.69 536 THR A O 1
ATOM 4226 N N . ARG A 1 537 ? 26.015 -32.587 -15.112 1.00 85.50 537 ARG A N 1
ATOM 4227 C CA . ARG A 1 537 ? 27.299 -32.073 -15.619 1.00 85.50 537 ARG A CA 1
ATOM 4228 C C . ARG A 1 537 ? 27.144 -31.219 -16.878 1.00 85.50 537 ARG A C 1
ATOM 4230 O O . ARG A 1 537 ? 27.904 -30.273 -17.047 1.00 85.50 537 ARG A O 1
ATOM 4237 N N . ASP A 1 538 ? 26.151 -31.501 -17.716 1.00 86.81 538 ASP A N 1
ATOM 4238 C CA . ASP A 1 538 ? 25.895 -30.729 -18.936 1.00 86.81 538 ASP A CA 1
ATOM 4239 C C . ASP A 1 538 ? 25.466 -29.293 -18.617 1.00 86.81 538 ASP A C 1
ATOM 4241 O O . ASP A 1 538 ? 25.942 -28.350 -19.247 1.00 86.81 538 ASP A O 1
ATOM 4245 N N . VAL A 1 539 ? 24.661 -29.107 -17.562 1.00 91.06 539 VAL A N 1
ATOM 4246 C CA . VAL A 1 539 ? 24.288 -27.779 -17.051 1.00 91.06 539 VAL A CA 1
ATOM 4247 C C . VAL A 1 539 ? 25.539 -26.993 -16.649 1.00 91.06 539 VAL A C 1
ATOM 4249 O O . VAL A 1 539 ? 25.694 -25.833 -17.031 1.00 91.06 539 VAL A O 1
ATOM 4252 N N . PHE A 1 540 ? 26.469 -27.629 -15.930 1.00 89.12 540 PHE A N 1
ATOM 4253 C CA . PHE A 1 540 ? 27.726 -26.992 -15.532 1.00 89.12 540 PHE A CA 1
ATOM 4254 C C . PHE A 1 540 ? 28.629 -26.669 -16.728 1.00 89.12 540 PHE A C 1
ATOM 4256 O O . PHE A 1 540 ? 29.162 -25.563 -16.799 1.00 89.12 540 PHE A O 1
ATOM 4263 N N . ASN A 1 541 ? 28.755 -27.586 -17.690 1.00 87.69 541 ASN A N 1
ATOM 4264 C CA . ASN A 1 541 ? 29.586 -27.404 -18.883 1.00 87.69 541 ASN A CA 1
ATOM 4265 C C . ASN A 1 541 ? 29.159 -26.189 -19.720 1.00 87.69 541 ASN A C 1
ATOM 4267 O O . ASN A 1 541 ? 30.009 -25.504 -20.286 1.00 87.69 541 ASN A O 1
ATOM 4271 N N . VAL A 1 542 ? 27.855 -25.900 -19.783 1.00 91.38 542 VAL A N 1
ATOM 4272 C CA . VAL A 1 542 ? 27.337 -24.720 -20.492 1.00 91.38 542 VAL A CA 1
ATOM 4273 C C . VAL A 1 542 ? 27.458 -23.450 -19.647 1.00 91.38 542 VAL A C 1
ATOM 4275 O O . VAL A 1 542 ? 27.721 -22.374 -20.187 1.00 91.38 542 VAL A O 1
ATOM 4278 N N . ALA A 1 543 ? 27.285 -23.549 -18.327 1.00 91.44 543 ALA A N 1
ATOM 4279 C CA . ALA A 1 543 ? 27.264 -22.386 -17.446 1.00 91.44 543 ALA A CA 1
ATOM 4280 C C . ALA A 1 543 ? 28.659 -21.806 -17.155 1.00 91.44 543 ALA A C 1
ATOM 4282 O O . ALA A 1 543 ? 28.856 -20.593 -17.241 1.00 91.44 543 ALA A O 1
ATOM 4283 N N . VAL A 1 544 ? 29.640 -22.663 -16.861 1.00 91.12 544 VAL A N 1
ATOM 4284 C CA . VAL A 1 544 ? 30.987 -22.265 -16.415 1.00 91.12 544 VAL A CA 1
ATOM 4285 C C . VAL A 1 544 ? 31.712 -21.311 -17.377 1.00 91.12 544 VAL A C 1
ATOM 4287 O O . VAL A 1 544 ? 32.246 -20.307 -16.895 1.00 91.12 544 VAL A O 1
ATOM 4290 N N . PRO A 1 545 ? 31.698 -21.512 -18.713 1.00 90.25 545 PRO A N 1
ATOM 4291 C CA . PRO A 1 545 ? 32.359 -20.594 -19.644 1.00 90.25 545 PRO A CA 1
ATOM 4292 C C . PRO A 1 545 ? 31.848 -19.147 -19.569 1.00 90.25 545 PRO A C 1
ATOM 4294 O O . PRO A 1 545 ? 32.575 -18.215 -19.918 1.00 90.25 545 PRO A O 1
ATOM 4297 N N . MET A 1 546 ? 30.607 -18.933 -19.110 1.00 89.94 546 MET A N 1
ATOM 4298 C CA . MET A 1 546 ? 30.050 -17.590 -18.898 1.00 89.94 546 MET A CA 1
ATOM 4299 C C . MET A 1 546 ? 30.608 -16.919 -17.633 1.00 89.94 546 MET A C 1
ATOM 4301 O O . MET A 1 546 ? 30.569 -15.698 -17.513 1.00 89.94 546 MET A O 1
ATOM 4305 N N . TRP A 1 547 ? 31.146 -17.690 -16.689 1.00 91.56 547 TRP A N 1
ATOM 4306 C CA . TRP A 1 547 ? 31.593 -17.205 -15.381 1.00 91.56 547 TRP A CA 1
ATOM 4307 C C . TRP A 1 547 ? 33.096 -16.913 -15.328 1.00 91.56 547 TRP A C 1
ATOM 4309 O O . TRP A 1 547 ? 33.520 -16.019 -14.597 1.00 91.56 547 TRP A O 1
ATOM 4319 N N . GLU A 1 548 ? 33.910 -17.591 -16.145 1.00 85.44 548 GLU A N 1
ATOM 4320 C CA . GLU A 1 548 ? 35.380 -17.444 -16.172 1.00 85.44 548 GLU A CA 1
ATOM 4321 C C . GLU A 1 548 ? 35.857 -15.996 -16.345 1.00 85.44 548 GLU A C 1
ATOM 4323 O O . GLU A 1 548 ? 36.881 -15.586 -15.783 1.00 85.44 548 GLU A O 1
ATOM 4328 N N . ARG A 1 549 ? 35.100 -15.201 -17.108 1.00 78.44 549 ARG A N 1
ATOM 4329 C CA . ARG A 1 549 ? 35.427 -13.806 -17.436 1.00 78.44 549 ARG A CA 1
ATOM 4330 C C . ARG A 1 549 ? 34.727 -12.786 -16.539 1.00 78.44 549 ARG A C 1
ATOM 4332 O O . ARG A 1 549 ? 35.063 -11.605 -16.605 1.00 78.44 549 ARG A O 1
ATOM 4339 N N . SER A 1 550 ? 33.808 -13.228 -15.681 1.00 85.06 550 SER A N 1
ATOM 4340 C CA . SER A 1 550 ? 32.990 -12.351 -14.849 1.00 85.06 550 SER A CA 1
ATOM 4341 C C . SER A 1 550 ? 33.583 -12.179 -13.455 1.00 85.06 550 SER A C 1
ATOM 4343 O O . SER A 1 550 ? 33.624 -13.113 -12.656 1.00 85.06 550 SER A O 1
ATOM 4345 N N . CYS A 1 551 ? 34.016 -10.961 -13.120 1.00 82.75 551 CYS A N 1
ATOM 4346 C CA . CYS A 1 551 ? 34.497 -10.655 -11.769 1.00 82.75 551 CYS A CA 1
ATOM 4347 C C . CYS A 1 551 ? 33.375 -10.795 -10.722 1.00 82.75 551 CYS A C 1
ATOM 4349 O O . CYS A 1 551 ? 33.597 -11.319 -9.635 1.00 82.75 551 CYS A O 1
ATOM 4351 N N . ALA A 1 552 ? 32.148 -10.395 -11.071 1.00 81.06 552 ALA A N 1
ATOM 4352 C CA . ALA A 1 552 ? 31.013 -10.458 -10.155 1.00 81.06 552 ALA A CA 1
ATOM 4353 C C . ALA A 1 552 ? 30.600 -11.898 -9.830 1.00 81.06 552 ALA A C 1
ATOM 4355 O O . ALA A 1 552 ? 30.323 -12.206 -8.673 1.00 81.06 552 ALA A O 1
ATOM 4356 N N . VAL A 1 553 ? 30.592 -12.790 -10.828 1.00 88.62 553 VAL A N 1
ATOM 4357 C CA . VAL A 1 553 ? 30.249 -14.197 -10.581 1.00 88.62 553 VAL A CA 1
ATOM 4358 C C . VAL A 1 553 ? 31.333 -14.892 -9.769 1.00 88.62 553 VAL A C 1
ATOM 4360 O O . VAL A 1 553 ? 30.996 -15.693 -8.907 1.00 88.62 553 VAL A O 1
ATOM 4363 N N . LYS A 1 554 ? 32.616 -14.551 -9.950 1.00 88.25 554 LYS A N 1
ATOM 4364 C CA . LYS A 1 554 ? 33.696 -15.082 -9.098 1.00 88.25 554 LYS A CA 1
ATOM 4365 C C . LYS A 1 554 ? 33.475 -14.755 -7.623 1.00 88.25 554 LYS A C 1
ATOM 4367 O O . LYS A 1 554 ? 33.591 -15.642 -6.787 1.00 88.25 554 LYS A O 1
ATOM 4372 N N . GLU A 1 555 ? 33.076 -13.526 -7.302 1.00 87.88 555 GLU A N 1
ATOM 4373 C CA . GLU A 1 555 ? 32.719 -13.164 -5.924 1.00 87.88 555 GLU A CA 1
ATOM 4374 C C . GLU A 1 555 ? 31.485 -13.930 -5.418 1.00 87.88 555 GLU A C 1
ATOM 4376 O O . GLU A 1 555 ? 31.478 -14.411 -4.286 1.00 87.88 555 GLU A O 1
ATOM 4381 N N . ALA A 1 556 ? 30.465 -14.129 -6.259 1.00 88.25 556 ALA A N 1
ATOM 4382 C CA . ALA A 1 556 ? 29.305 -14.950 -5.902 1.00 88.25 556 ALA A CA 1
ATOM 4383 C C . ALA A 1 556 ? 29.680 -16.428 -5.661 1.00 88.25 556 ALA A C 1
ATOM 4385 O O . ALA A 1 556 ? 29.178 -17.047 -4.723 1.00 88.25 556 ALA A O 1
ATOM 4386 N N . CYS A 1 557 ? 30.611 -16.972 -6.451 1.00 90.50 557 CYS A N 1
ATOM 4387 C CA . CYS A 1 557 ? 31.124 -18.334 -6.314 1.00 90.50 557 CYS A CA 1
ATOM 4388 C C . CYS A 1 557 ? 31.862 -18.533 -4.982 1.00 90.50 557 CYS A C 1
ATOM 4390 O O . CYS A 1 557 ? 31.666 -19.554 -4.324 1.00 90.50 557 CYS A O 1
ATOM 4392 N N . LYS A 1 558 ? 32.651 -17.544 -4.533 1.00 89.19 558 LYS A N 1
ATOM 4393 C CA . LYS A 1 558 ? 33.292 -17.570 -3.202 1.00 89.19 558 LYS A CA 1
ATOM 4394 C C . LYS A 1 558 ? 32.270 -17.644 -2.067 1.00 89.19 558 LYS A C 1
ATOM 4396 O O . LYS A 1 558 ? 32.540 -18.233 -1.030 1.00 89.19 558 LYS A O 1
ATOM 4401 N N . MET A 1 559 ? 31.079 -17.089 -2.284 1.00 88.31 559 MET A N 1
ATOM 4402 C CA . MET A 1 559 ? 29.970 -17.071 -1.326 1.00 88.31 559 MET A CA 1
ATOM 4403 C C . MET A 1 559 ? 29.009 -18.265 -1.485 1.00 88.31 559 MET A C 1
ATOM 4405 O O . MET A 1 559 ? 27.880 -18.214 -0.980 1.00 88.31 559 MET A O 1
ATOM 4409 N N . LEU A 1 560 ? 29.429 -19.345 -2.164 1.00 89.75 560 LEU A N 1
ATOM 4410 C CA . LEU A 1 560 ? 28.613 -20.547 -2.375 1.00 89.75 560 LEU A CA 1
ATOM 4411 C C . LEU A 1 560 ? 28.060 -21.096 -1.053 1.00 89.75 560 LEU A C 1
ATOM 4413 O O . LEU A 1 560 ? 26.852 -21.302 -0.937 1.00 89.75 560 LEU A O 1
ATOM 4417 N N . TYR A 1 561 ? 28.917 -21.234 -0.039 1.00 88.44 561 TYR A N 1
ATOM 4418 C CA . TYR A 1 561 ? 28.549 -21.681 1.306 1.00 88.44 561 TYR A CA 1
ATOM 4419 C C . TYR A 1 561 ? 28.212 -20.512 2.236 1.00 88.44 561 TYR A C 1
ATOM 4421 O O . TYR A 1 561 ? 28.581 -20.528 3.398 1.00 88.44 561 TYR A O 1
ATOM 4429 N N . SER A 1 562 ? 27.545 -19.466 1.753 1.00 88.81 562 SER A N 1
ATOM 4430 C CA . SER A 1 562 ? 27.072 -18.379 2.619 1.00 88.81 562 SER A CA 1
ATOM 4431 C C . SER A 1 562 ? 25.861 -18.797 3.462 1.00 88.81 562 SER A C 1
ATOM 4433 O O . SER A 1 562 ? 25.092 -19.685 3.086 1.00 88.81 562 SER A O 1
ATOM 4435 N N . ALA A 1 563 ? 25.627 -18.095 4.576 1.00 85.12 563 ALA A N 1
ATOM 4436 C CA . ALA A 1 563 ? 24.488 -18.354 5.463 1.00 85.12 563 ALA A CA 1
ATOM 4437 C C . ALA A 1 563 ? 23.136 -18.315 4.734 1.00 85.12 563 ALA A C 1
ATOM 4439 O O . ALA A 1 563 ? 22.260 -19.135 5.000 1.00 85.12 563 ALA A O 1
ATOM 4440 N N . ARG A 1 564 ? 22.990 -17.404 3.760 1.00 89.06 564 ARG A N 1
ATOM 4441 C CA . ARG A 1 564 ? 21.807 -17.318 2.895 1.00 89.06 564 ARG A CA 1
ATOM 4442 C C . ARG A 1 564 ? 21.600 -18.614 2.112 1.00 89.06 564 ARG A C 1
ATOM 4444 O O . ARG A 1 564 ? 20.497 -19.150 2.118 1.00 89.06 564 ARG A O 1
ATOM 4451 N N . ASN A 1 565 ? 22.634 -19.101 1.431 1.00 90.50 565 ASN A N 1
ATOM 4452 C CA . ASN A 1 565 ? 22.511 -20.278 0.574 1.00 90.50 565 ASN A CA 1
ATOM 4453 C C . ASN A 1 565 ? 22.268 -21.537 1.405 1.00 90.50 565 ASN A C 1
ATOM 4455 O O . ASN A 1 565 ? 21.410 -22.337 1.052 1.00 90.50 565 ASN A O 1
ATOM 4459 N N . LEU A 1 566 ? 22.935 -21.667 2.552 1.00 88.81 566 LEU A N 1
ATOM 4460 C CA . LEU A 1 566 ? 22.710 -22.769 3.487 1.00 88.81 566 LEU A CA 1
ATOM 4461 C C . LEU A 1 566 ? 21.303 -22.747 4.095 1.00 88.81 566 LEU A C 1
ATOM 4463 O O . LEU A 1 566 ? 20.691 -23.800 4.249 1.00 88.81 566 LEU A O 1
ATOM 4467 N N . HIS A 1 567 ? 20.739 -21.568 4.364 1.00 87.56 567 HIS A N 1
ATOM 4468 C CA . HIS A 1 567 ? 19.334 -21.465 4.753 1.00 87.56 567 HIS A CA 1
ATOM 4469 C C . HIS A 1 567 ? 18.399 -21.960 3.638 1.00 87.56 567 HIS A C 1
ATOM 4471 O O . HIS A 1 567 ? 17.444 -22.678 3.916 1.00 87.56 567 HIS A O 1
ATOM 4477 N N . LEU A 1 568 ? 18.695 -21.659 2.368 1.00 88.38 568 LEU A N 1
ATOM 4478 C CA . LEU A 1 568 ? 17.917 -22.193 1.243 1.00 88.38 568 LEU A CA 1
ATOM 4479 C C . LEU A 1 568 ? 18.034 -23.719 1.119 1.00 88.38 568 LEU A C 1
ATOM 4481 O O . LEU A 1 568 ? 17.053 -24.367 0.767 1.00 88.38 568 LEU A O 1
ATOM 4485 N N . VAL A 1 569 ? 19.186 -24.304 1.460 1.00 88.88 569 VAL A N 1
ATOM 4486 C CA . VAL A 1 569 ? 19.345 -25.765 1.537 1.00 88.88 569 VAL A CA 1
ATOM 4487 C C . VAL A 1 569 ? 18.410 -26.369 2.591 1.00 88.88 569 VAL A C 1
ATOM 4489 O O . VAL A 1 569 ? 17.807 -27.408 2.336 1.00 88.88 569 VAL A O 1
ATOM 4492 N N . VAL A 1 570 ? 18.209 -25.707 3.736 1.00 86.81 570 VAL A N 1
ATOM 4493 C CA . VAL A 1 570 ? 17.228 -26.144 4.753 1.00 86.81 570 VAL A CA 1
ATOM 4494 C C . VAL A 1 570 ? 15.793 -26.093 4.221 1.00 86.81 570 VAL A C 1
ATOM 4496 O O . VAL A 1 570 ? 14.965 -26.907 4.617 1.00 86.81 570 VAL A O 1
ATOM 4499 N N . MET A 1 571 ? 15.494 -25.161 3.312 1.00 86.12 571 MET A N 1
ATOM 4500 C CA . MET A 1 571 ? 14.175 -25.041 2.683 1.00 86.12 571 MET A CA 1
ATOM 4501 C C . MET A 1 571 ? 13.955 -26.018 1.513 1.00 86.12 571 MET A C 1
ATOM 4503 O O . MET A 1 571 ? 12.839 -26.090 0.998 1.00 86.12 571 MET A O 1
ATOM 4507 N N . SER A 1 572 ? 14.991 -26.745 1.079 1.00 87.62 572 SER A N 1
ATOM 4508 C CA . SER A 1 572 ? 14.894 -27.722 -0.012 1.00 87.62 572 SER A CA 1
ATOM 4509 C C . SER A 1 572 ? 14.068 -28.954 0.380 1.00 87.62 572 SER A C 1
ATOM 4511 O O . SER A 1 572 ? 13.918 -29.284 1.556 1.00 87.62 572 SER A O 1
ATOM 4513 N N . ALA A 1 573 ? 13.543 -29.666 -0.622 1.00 84.00 573 ALA A N 1
ATOM 4514 C CA . ALA A 1 573 ? 12.782 -30.897 -0.397 1.00 84.00 573 ALA A CA 1
ATOM 4515 C C . ALA A 1 573 ? 13.655 -32.056 0.126 1.00 84.00 573 ALA A C 1
ATOM 4517 O O . ALA A 1 573 ? 13.177 -32.882 0.901 1.00 84.00 573 ALA A O 1
ATOM 4518 N N . ASP A 1 574 ? 14.927 -32.108 -0.286 1.00 86.88 574 ASP A N 1
ATOM 4519 C CA . ASP A 1 574 ? 15.918 -33.079 0.184 1.00 86.88 574 ASP A CA 1
ATOM 4520 C C . ASP A 1 574 ? 17.254 -32.378 0.458 1.00 86.88 574 ASP A C 1
ATOM 4522 O O . ASP A 1 574 ? 18.042 -32.087 -0.449 1.00 86.88 574 ASP A O 1
ATOM 4526 N N . MET A 1 575 ? 17.519 -32.150 1.746 1.00 87.25 575 MET A N 1
ATOM 4527 C CA . MET A 1 575 ? 18.740 -31.512 2.232 1.00 87.25 575 MET A CA 1
ATOM 4528 C C . MET A 1 575 ? 20.003 -32.274 1.807 1.00 87.25 575 MET A C 1
ATOM 4530 O O . MET A 1 575 ? 21.014 -31.653 1.484 1.00 87.25 575 MET A O 1
ATOM 4534 N N . ARG A 1 576 ? 19.977 -33.613 1.800 1.00 85.62 576 ARG A N 1
ATOM 4535 C CA . ARG A 1 576 ? 21.174 -34.423 1.536 1.00 85.62 576 ARG A CA 1
ATOM 4536 C C . ARG A 1 576 ? 21.529 -34.397 0.054 1.00 85.62 576 ARG A C 1
ATOM 4538 O O . ARG A 1 576 ? 22.687 -34.149 -0.274 1.00 85.62 576 ARG A O 1
ATOM 4545 N N . SER A 1 577 ? 20.548 -34.613 -0.822 1.00 87.00 577 SER A N 1
ATOM 4546 C CA . SER A 1 577 ? 20.750 -34.526 -2.276 1.00 87.00 577 SER A CA 1
ATOM 4547 C C . SER A 1 577 ? 21.203 -33.120 -2.694 1.00 87.00 577 SER A C 1
ATOM 4549 O O . SER A 1 577 ? 22.172 -32.965 -3.439 1.00 87.00 577 SER A O 1
ATOM 4551 N N . THR A 1 578 ? 20.601 -32.083 -2.106 1.00 90.62 578 THR A N 1
ATOM 4552 C CA . THR A 1 578 ? 20.989 -30.684 -2.341 1.00 90.62 578 THR A CA 1
ATOM 4553 C C . THR A 1 578 ? 22.428 -30.394 -1.906 1.00 90.62 578 THR A C 1
ATOM 4555 O O . THR A 1 578 ? 23.192 -29.796 -2.662 1.00 90.62 578 THR A O 1
ATOM 4558 N N . LEU A 1 579 ? 22.842 -30.840 -0.713 1.00 90.25 579 LEU A N 1
ATOM 4559 C CA . LEU A 1 579 ? 24.222 -30.657 -0.244 1.00 90.25 579 LEU A CA 1
ATOM 4560 C C . LEU A 1 579 ? 25.236 -31.390 -1.126 1.00 90.25 579 LEU A C 1
ATOM 4562 O O . LEU A 1 579 ? 26.288 -30.829 -1.423 1.00 90.25 579 LEU A O 1
ATOM 4566 N N . LEU A 1 580 ? 24.921 -32.604 -1.591 1.00 89.75 580 LEU A N 1
ATOM 4567 C CA . LEU A 1 580 ? 25.767 -33.319 -2.550 1.00 89.75 580 LEU A CA 1
ATOM 4568 C C . LEU A 1 580 ? 25.933 -32.517 -3.847 1.00 89.75 580 LEU A C 1
ATOM 4570 O O . LEU A 1 580 ? 27.053 -32.384 -4.337 1.00 89.75 580 LEU A O 1
ATOM 4574 N N . LYS A 1 581 ? 24.860 -31.891 -4.349 1.00 90.75 581 LYS A N 1
ATOM 4575 C CA . LYS A 1 581 ? 24.931 -31.011 -5.525 1.00 90.75 581 LYS A CA 1
ATOM 4576 C C . LYS A 1 581 ? 25.728 -29.734 -5.291 1.00 90.75 581 LYS A C 1
ATOM 4578 O O . LYS A 1 581 ? 26.437 -29.296 -6.193 1.00 90.75 581 LYS A O 1
ATOM 4583 N N . PHE A 1 582 ? 25.685 -29.170 -4.087 1.00 91.56 582 PHE A N 1
ATOM 4584 C CA . PHE A 1 582 ? 26.591 -28.083 -3.704 1.00 91.56 582 PHE A CA 1
ATOM 4585 C C . PHE A 1 582 ? 28.051 -28.542 -3.730 1.00 91.56 582 PHE A C 1
ATOM 4587 O O . PHE A 1 582 ? 28.908 -27.797 -4.195 1.00 91.56 582 PHE A O 1
ATOM 4594 N N . GLY A 1 583 ? 28.327 -29.771 -3.284 1.00 89.94 583 GLY A N 1
ATOM 4595 C CA . GLY A 1 583 ? 29.654 -30.376 -3.372 1.00 89.94 583 GLY A CA 1
ATOM 4596 C C . GLY A 1 583 ? 30.129 -30.572 -4.814 1.00 89.94 583 GLY A C 1
ATOM 4597 O O . GLY A 1 583 ? 31.248 -30.188 -5.144 1.00 89.94 583 GLY A O 1
ATOM 4598 N N . GLU A 1 584 ? 29.274 -31.100 -5.694 1.00 90.56 584 GLU A N 1
ATOM 4599 C CA . GLU A 1 584 ? 29.570 -31.224 -7.130 1.00 90.56 584 GLU A CA 1
ATOM 4600 C C . GLU A 1 584 ? 29.848 -29.857 -7.773 1.00 90.56 584 GLU A C 1
ATOM 4602 O O . GLU A 1 584 ? 30.833 -29.702 -8.495 1.00 90.56 584 GLU A O 1
ATOM 4607 N N . LEU A 1 585 ? 29.030 -28.844 -7.468 1.00 91.06 585 LEU A N 1
ATOM 4608 C CA . LEU A 1 585 ? 29.253 -27.481 -7.948 1.00 91.06 585 LEU A CA 1
ATOM 4609 C C . LEU A 1 585 ? 30.580 -26.920 -7.415 1.00 91.06 585 LEU A C 1
ATOM 4611 O O . LEU A 1 585 ? 31.355 -26.367 -8.189 1.00 91.06 585 LEU A O 1
ATOM 4615 N N . ALA A 1 586 ? 30.896 -27.110 -6.132 1.00 90.81 586 ALA A N 1
ATOM 4616 C CA . ALA A 1 586 ? 32.167 -26.679 -5.552 1.00 90.81 586 ALA A CA 1
ATOM 4617 C C . ALA A 1 586 ? 33.378 -27.347 -6.230 1.00 90.81 586 ALA A C 1
ATOM 4619 O O . ALA A 1 586 ? 34.364 -26.667 -6.510 1.00 90.81 586 ALA A O 1
ATOM 4620 N N . GLN A 1 587 ? 33.299 -28.644 -6.557 1.00 89.94 587 GLN A N 1
ATOM 4621 C CA . GLN A 1 587 ? 34.344 -29.345 -7.318 1.00 89.94 587 GLN A CA 1
ATOM 4622 C C . GLN A 1 587 ? 34.559 -28.720 -8.694 1.00 89.94 587 GLN A C 1
ATOM 4624 O O . GLN A 1 587 ? 35.699 -28.475 -9.085 1.00 89.94 587 GLN A O 1
ATOM 4629 N N . VAL A 1 588 ? 33.472 -28.435 -9.416 1.00 89.38 588 VAL A N 1
ATOM 4630 C CA . VAL A 1 588 ? 33.537 -27.778 -10.726 1.00 89.38 588 VAL A CA 1
ATOM 4631 C C . VAL A 1 588 ? 34.176 -26.393 -10.594 1.00 89.38 588 VAL A C 1
ATOM 4633 O O . VAL A 1 588 ? 35.107 -26.071 -11.327 1.00 89.38 588 VAL A O 1
ATOM 4636 N N . LEU A 1 589 ? 33.740 -25.584 -9.626 1.00 90.56 589 LEU A N 1
ATOM 4637 C CA . LEU A 1 589 ? 34.279 -24.238 -9.416 1.00 90.56 589 LEU A CA 1
ATOM 4638 C C . LEU A 1 589 ? 35.776 -24.247 -9.055 1.00 90.56 589 LEU A C 1
ATOM 4640 O O . LEU A 1 589 ? 36.509 -23.376 -9.525 1.00 90.56 589 LEU A O 1
ATOM 4644 N N . LEU A 1 590 ? 36.234 -25.227 -8.267 1.00 89.50 590 LEU A N 1
ATOM 4645 C CA . LEU A 1 590 ? 37.655 -25.430 -7.958 1.00 89.50 590 LEU A CA 1
ATOM 4646 C C . LEU A 1 590 ? 38.448 -25.859 -9.199 1.00 89.50 590 LEU A C 1
ATOM 4648 O O . LEU A 1 590 ? 39.503 -25.295 -9.477 1.00 89.50 590 LEU A O 1
ATOM 4652 N N . TYR A 1 591 ? 37.931 -26.823 -9.967 1.00 88.25 591 TYR A N 1
ATOM 4653 C CA . TYR A 1 591 ? 38.588 -27.341 -11.170 1.00 88.25 591 TYR A CA 1
ATOM 4654 C C . TYR A 1 591 ? 38.810 -26.254 -12.231 1.00 88.25 591 TYR A C 1
ATOM 4656 O O . TYR A 1 591 ? 39.888 -26.167 -12.813 1.00 88.25 591 TYR A O 1
ATOM 4664 N N . PHE A 1 592 ? 37.820 -25.381 -12.442 1.00 86.06 592 PHE A N 1
ATOM 4665 C CA . PHE A 1 592 ? 37.916 -24.255 -13.380 1.00 86.06 592 PHE A CA 1
ATOM 4666 C C . PHE A 1 592 ? 38.569 -22.996 -12.777 1.00 86.06 592 PHE A C 1
ATOM 4668 O O . PHE A 1 592 ? 38.610 -21.948 -13.422 1.00 86.06 592 PHE A O 1
ATOM 4675 N N . GLY A 1 593 ? 39.079 -23.063 -11.540 1.00 85.25 593 GLY A N 1
ATOM 4676 C CA . GLY A 1 593 ? 39.776 -21.949 -10.890 1.00 85.25 593 GLY A CA 1
ATOM 4677 C C . GLY A 1 593 ? 38.901 -20.715 -10.630 1.00 85.25 593 GLY A C 1
ATOM 4678 O O . GLY A 1 593 ? 39.413 -19.598 -10.546 1.00 85.25 593 GLY A O 1
ATOM 4679 N N . LEU A 1 594 ? 37.581 -20.892 -10.527 1.00 87.69 594 LEU A N 1
ATOM 4680 C CA . LEU A 1 594 ? 36.636 -19.824 -10.179 1.00 87.69 594 LEU A CA 1
ATOM 4681 C C . LEU A 1 594 ? 36.653 -19.507 -8.679 1.00 87.69 594 LEU A C 1
ATOM 4683 O O . LEU A 1 594 ? 36.312 -18.393 -8.284 1.00 87.69 594 LEU A O 1
ATOM 4687 N N . VAL A 1 595 ? 37.055 -20.483 -7.863 1.00 90.12 595 VAL A N 1
ATOM 4688 C CA . VAL A 1 595 ? 37.186 -20.394 -6.405 1.00 90.12 595 VAL A CA 1
ATOM 4689 C C . VAL A 1 595 ? 38.467 -21.114 -5.989 1.00 90.12 595 VAL A C 1
ATOM 4691 O O . VAL A 1 595 ? 38.878 -22.072 -6.643 1.00 90.12 595 VAL A O 1
ATOM 4694 N N . THR A 1 596 ? 39.107 -20.669 -4.909 1.00 88.50 596 THR A N 1
ATOM 4695 C CA . THR A 1 596 ? 40.253 -21.359 -4.304 1.00 88.50 596 THR A CA 1
ATOM 4696 C C . THR A 1 596 ? 39.857 -22.088 -3.015 1.00 88.50 596 THR A C 1
ATOM 4698 O O . THR A 1 596 ? 38.844 -21.775 -2.392 1.00 88.50 596 THR A O 1
ATOM 4701 N N . VAL A 1 597 ? 40.661 -23.062 -2.575 1.00 86.81 597 VAL A N 1
ATOM 4702 C CA . VAL A 1 597 ? 40.423 -23.760 -1.294 1.00 86.81 597 VAL A CA 1
ATOM 4703 C C . VAL A 1 597 ? 40.316 -22.779 -0.106 1.00 86.81 597 VAL A C 1
ATOM 4705 O O . VAL A 1 597 ? 39.352 -22.901 0.650 1.00 86.81 597 VAL A O 1
ATOM 4708 N N . PRO A 1 598 ? 41.199 -21.763 0.034 1.00 86.12 598 PRO A N 1
ATOM 4709 C CA . PRO A 1 598 ? 41.057 -20.742 1.075 1.00 86.12 598 PRO A CA 1
ATOM 4710 C C . PRO A 1 598 ? 39.729 -19.977 1.035 1.00 86.12 598 PRO A C 1
ATOM 4712 O O . PRO A 1 598 ? 39.171 -19.695 2.092 1.00 86.12 598 PRO A O 1
ATOM 4715 N N . ASP A 1 599 ? 39.200 -19.672 -0.155 1.00 86.69 599 ASP A N 1
ATOM 4716 C CA . ASP A 1 599 ? 37.932 -18.942 -0.291 1.00 86.69 599 ASP A CA 1
ATOM 4717 C C . ASP A 1 599 ? 36.754 -19.746 0.292 1.00 86.69 599 ASP A C 1
ATOM 4719 O O . ASP A 1 599 ? 35.903 -19.197 0.995 1.00 86.69 599 ASP A O 1
ATOM 4723 N N . LEU A 1 600 ? 36.714 -21.063 0.040 1.00 84.56 600 LEU A N 1
ATOM 4724 C CA . LEU A 1 600 ? 35.675 -21.949 0.580 1.00 84.56 600 LEU A CA 1
ATOM 4725 C C . LEU A 1 600 ? 35.784 -22.092 2.103 1.00 84.56 600 LEU A C 1
ATOM 4727 O O . LEU A 1 600 ? 34.770 -22.045 2.805 1.00 84.56 600 LEU A O 1
ATOM 4731 N N . GLU A 1 601 ? 37.005 -22.229 2.624 1.00 83.56 601 GLU A N 1
ATOM 4732 C CA . GLU A 1 601 ? 37.256 -22.284 4.067 1.00 83.56 601 GLU A CA 1
ATOM 4733 C C . GLU A 1 601 ? 36.859 -20.976 4.766 1.00 83.56 601 GLU A C 1
ATOM 4735 O O . GLU A 1 601 ? 36.276 -21.004 5.851 1.00 83.56 601 GLU A O 1
ATOM 4740 N N . GLU A 1 602 ? 37.142 -19.822 4.155 1.00 85.19 602 GLU A N 1
ATOM 4741 C CA . GLU A 1 602 ? 36.756 -18.516 4.691 1.00 85.19 602 GLU A CA 1
ATOM 4742 C C . GLU A 1 602 ? 35.233 -18.331 4.678 1.00 85.19 602 GLU A C 1
ATOM 4744 O O . GLU A 1 602 ? 34.663 -17.861 5.669 1.00 85.19 602 GLU A O 1
ATOM 4749 N N . SER A 1 603 ? 34.557 -18.741 3.597 1.00 82.94 603 SER A N 1
ATOM 4750 C CA . SER A 1 603 ? 33.092 -18.708 3.517 1.00 82.94 603 SER A CA 1
ATOM 4751 C C . SER A 1 603 ? 32.450 -19.518 4.642 1.00 82.94 603 SER A C 1
ATOM 4753 O O . SER A 1 603 ? 31.472 -19.064 5.231 1.00 82.94 603 SER A O 1
ATOM 4755 N N . LEU A 1 604 ? 32.999 -20.688 4.972 1.00 77.31 604 LEU A N 1
ATOM 4756 C CA . LEU A 1 604 ? 32.487 -21.524 6.058 1.00 77.31 604 LEU A CA 1
ATOM 4757 C C . LEU A 1 604 ? 32.807 -20.966 7.444 1.00 77.31 604 LEU A C 1
ATOM 4759 O O . LEU A 1 604 ? 31.950 -21.013 8.323 1.00 77.31 604 LEU A O 1
ATOM 4763 N N . LYS A 1 605 ? 33.989 -20.374 7.649 1.00 80.44 605 LYS A N 1
ATOM 4764 C CA . LYS A 1 605 ? 34.315 -19.701 8.920 1.00 80.44 605 LYS A CA 1
ATOM 4765 C C . LYS A 1 605 ? 33.299 -18.613 9.262 1.00 80.44 605 LYS A C 1
ATOM 4767 O O . LYS A 1 605 ? 32.818 -18.581 10.385 1.00 80.44 605 LYS A O 1
ATOM 4772 N N . LYS A 1 606 ? 32.891 -17.804 8.277 1.00 80.44 606 LYS A N 1
ATOM 4773 C CA . LYS A 1 606 ? 31.857 -16.761 8.449 1.00 80.44 606 LYS A CA 1
ATOM 4774 C C . LYS A 1 606 ? 30.476 -17.310 8.829 1.00 80.44 606 LYS A C 1
ATOM 4776 O O . LYS A 1 606 ? 29.626 -16.562 9.297 1.00 80.44 606 LYS A O 1
ATOM 4781 N N . VAL A 1 607 ? 30.229 -18.591 8.575 1.00 77.00 607 VAL A N 1
ATOM 4782 C CA . VAL A 1 607 ? 28.948 -19.266 8.825 1.00 77.00 607 VAL A CA 1
ATOM 4783 C C . VAL A 1 607 ? 28.927 -19.940 10.190 1.00 77.00 607 VAL A C 1
ATOM 4785 O O . VAL A 1 607 ? 27.870 -19.999 10.808 1.00 77.00 607 VAL A O 1
ATOM 4788 N N . LEU A 1 608 ? 30.080 -20.418 10.667 1.00 68.19 608 LEU A N 1
ATOM 4789 C CA . LEU A 1 608 ? 30.229 -21.018 11.998 1.00 68.19 608 LEU A CA 1
ATOM 4790 C C . LEU A 1 608 ? 29.856 -20.049 13.131 1.00 68.19 608 LEU A C 1
ATOM 4792 O O . LEU A 1 608 ? 29.452 -20.496 14.200 1.00 68.19 608 LEU A O 1
ATOM 4796 N N . ASP A 1 609 ? 29.932 -18.743 12.873 1.00 63.25 609 ASP A N 1
ATOM 4797 C CA . ASP A 1 609 ? 29.547 -17.682 13.808 1.00 63.25 609 ASP A CA 1
ATOM 4798 C C . ASP A 1 609 ? 28.019 -17.436 13.877 1.00 63.25 609 ASP A C 1
ATOM 4800 O O . ASP A 1 609 ? 27.566 -16.564 14.620 1.00 63.25 609 ASP A O 1
ATOM 4804 N N . LEU A 1 610 ? 27.206 -18.166 13.101 1.00 65.44 610 LEU A N 1
ATOM 4805 C CA . LEU A 1 610 ? 25.756 -17.967 12.977 1.00 65.44 610 LEU A CA 1
ATOM 4806 C C . LEU A 1 610 ? 24.965 -19.169 13.525 1.00 65.44 610 LEU A C 1
ATOM 4808 O O . LEU A 1 610 ? 25.378 -20.316 13.376 1.00 65.44 610 LEU A O 1
ATOM 4812 N N . GLU A 1 611 ? 23.791 -18.916 14.123 1.00 63.09 611 GLU A N 1
ATOM 4813 C CA . GLU A 1 611 ? 22.886 -19.929 14.707 1.00 63.09 611 GLU A CA 1
ATOM 4814 C C . GLU A 1 611 ? 22.214 -20.829 13.639 1.00 63.09 611 GLU A C 1
ATOM 4816 O O . GLU A 1 611 ? 21.004 -20.770 13.411 1.00 63.09 611 GLU A O 1
ATOM 4821 N N . LEU A 1 612 ? 22.986 -21.665 12.940 1.00 72.75 612 LEU A N 1
ATOM 4822 C CA . LEU A 1 612 ? 22.466 -22.682 12.018 1.00 72.75 612 LEU A CA 1
ATOM 4823 C C . LEU A 1 612 ? 22.300 -24.047 12.714 1.00 72.75 612 LEU A C 1
ATOM 4825 O O . LEU A 1 612 ? 23.033 -24.353 13.655 1.00 72.75 612 LEU A O 1
ATOM 4829 N N . PRO A 1 613 ? 21.367 -24.909 12.255 1.00 79.62 613 PRO A N 1
ATOM 4830 C CA . PRO A 1 613 ? 21.185 -26.246 12.823 1.00 79.62 613 PRO A CA 1
ATOM 4831 C C . PRO A 1 613 ? 22.477 -27.078 12.778 1.00 79.62 613 PRO A C 1
ATOM 4833 O O . PRO A 1 613 ? 23.090 -27.214 11.718 1.00 79.62 613 PRO A O 1
ATOM 4836 N N . SER A 1 614 ? 22.858 -27.701 13.899 1.00 75.44 614 SER A N 1
ATOM 4837 C CA . SER A 1 614 ? 24.106 -28.480 14.021 1.00 75.44 614 SER A CA 1
ATOM 4838 C C . SER A 1 614 ? 24.237 -29.591 12.971 1.00 75.44 614 SER A C 1
ATOM 4840 O O . SER A 1 614 ? 25.297 -29.759 12.373 1.00 75.44 614 SER A O 1
ATOM 4842 N N . LEU A 1 615 ? 23.135 -30.280 12.663 1.00 78.62 615 LEU A N 1
ATOM 4843 C CA . LEU A 1 615 ? 23.083 -31.344 11.654 1.00 78.62 615 LEU A CA 1
ATOM 4844 C C . LEU A 1 615 ? 23.424 -30.850 10.233 1.00 78.62 615 LEU A C 1
ATOM 4846 O O . LEU A 1 615 ? 24.041 -31.578 9.450 1.00 78.62 615 LEU A O 1
ATOM 4850 N N . LEU A 1 616 ? 23.025 -29.620 9.888 1.00 83.06 616 LEU A N 1
ATOM 4851 C CA . LEU A 1 616 ? 23.340 -29.004 8.595 1.00 83.06 616 LEU A CA 1
ATOM 4852 C C . LEU A 1 616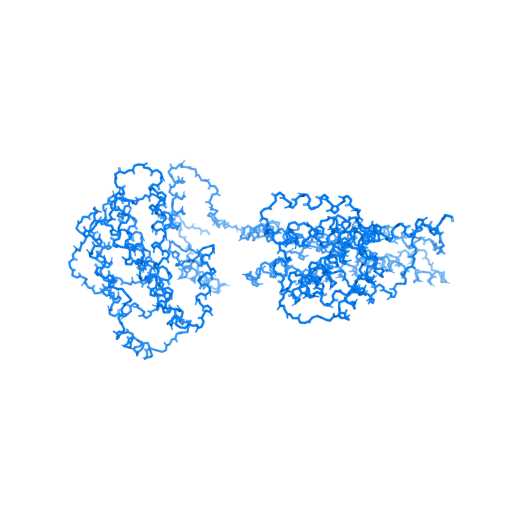 ? 24.837 -28.717 8.501 1.00 83.06 616 LEU A C 1
ATOM 4854 O O . LEU A 1 616 ? 25.454 -28.982 7.470 1.00 83.06 616 LEU A O 1
ATOM 4858 N N . LEU A 1 617 ? 25.413 -28.194 9.582 1.00 80.94 617 LEU A N 1
ATOM 4859 C CA . LEU A 1 617 ? 26.822 -27.841 9.651 1.00 80.94 617 LEU A CA 1
ATOM 4860 C C . LEU A 1 617 ? 27.710 -29.087 9.538 1.00 80.94 617 LEU A C 1
ATOM 4862 O O . LEU A 1 617 ? 28.615 -29.115 8.709 1.00 80.94 617 LEU A O 1
ATOM 4866 N N . GLU A 1 618 ? 27.395 -30.151 10.279 1.00 82.94 618 GLU A N 1
ATOM 4867 C CA . GLU A 1 618 ? 28.095 -31.441 10.191 1.00 82.94 618 GLU A CA 1
ATOM 4868 C C . GLU A 1 618 ? 28.018 -32.043 8.780 1.00 82.94 618 GLU A C 1
ATOM 4870 O O . GLU A 1 618 ? 29.032 -32.464 8.219 1.00 82.94 618 GLU A O 1
ATOM 4875 N N . SER A 1 619 ? 26.828 -32.027 8.170 1.00 83.06 619 SER A N 1
ATOM 4876 C CA . SER A 1 619 ? 26.622 -32.546 6.811 1.00 83.06 619 SER A CA 1
ATOM 4877 C C . SER A 1 619 ? 27.384 -31.726 5.765 1.00 83.06 619 SER A C 1
ATOM 4879 O O . SER A 1 619 ? 27.987 -32.288 4.852 1.00 83.06 619 SER A O 1
ATOM 4881 N N . THR A 1 620 ? 27.400 -30.400 5.913 1.00 84.44 620 THR A N 1
ATOM 4882 C CA . THR A 1 620 ? 28.128 -29.484 5.022 1.00 84.44 620 THR A CA 1
ATOM 4883 C C . THR A 1 620 ? 29.635 -29.704 5.128 1.00 84.44 620 THR A C 1
ATOM 4885 O O . THR A 1 620 ? 30.311 -29.809 4.106 1.00 84.44 620 THR A O 1
ATOM 4888 N N . MET A 1 621 ? 30.154 -29.842 6.353 1.00 83.56 621 MET A N 1
ATOM 4889 C CA . MET A 1 621 ? 31.566 -30.134 6.603 1.00 83.56 621 MET A CA 1
ATOM 4890 C C . MET A 1 621 ? 31.972 -31.481 6.001 1.00 83.56 621 MET A C 1
ATOM 4892 O O . MET A 1 621 ? 33.003 -31.559 5.342 1.00 83.56 621 MET A O 1
ATOM 4896 N N . CYS A 1 622 ? 31.141 -32.519 6.150 1.00 85.75 622 CYS A N 1
ATOM 4897 C CA . CYS A 1 622 ? 31.394 -33.837 5.567 1.00 85.75 622 CYS A CA 1
ATOM 4898 C C . CYS A 1 622 ? 31.489 -33.788 4.032 1.00 85.75 622 CYS A C 1
ATOM 4900 O O . CYS A 1 622 ? 32.451 -34.302 3.455 1.00 85.75 622 CYS A O 1
ATOM 4902 N N . VAL A 1 623 ? 30.535 -33.121 3.370 1.00 87.19 623 VAL A N 1
ATOM 4903 C CA . VAL A 1 623 ? 30.559 -32.955 1.909 1.00 87.19 623 VAL A CA 1
ATOM 4904 C C . VAL A 1 623 ? 31.794 -32.172 1.473 1.00 87.19 623 VAL A C 1
ATOM 4906 O O . VAL A 1 623 ? 32.489 -32.599 0.554 1.00 87.19 623 VAL A O 1
ATOM 4909 N N . LEU A 1 624 ? 32.114 -31.062 2.141 1.00 84.88 624 LEU A N 1
ATOM 4910 C CA . LEU A 1 624 ? 33.274 -30.253 1.777 1.00 84.88 624 LEU A CA 1
ATOM 4911 C C . LEU A 1 624 ? 34.595 -31.009 1.981 1.00 84.88 624 LEU A C 1
ATOM 4913 O O . LEU A 1 624 ? 35.472 -30.939 1.125 1.00 84.88 624 LEU A O 1
ATOM 4917 N N . SER A 1 625 ? 34.743 -31.764 3.074 1.00 83.88 625 SER A N 1
ATOM 4918 C CA . SER A 1 625 ? 35.926 -32.605 3.292 1.00 83.88 625 SER A CA 1
ATOM 4919 C C . SER A 1 625 ? 36.117 -33.605 2.152 1.00 83.88 625 SER A C 1
ATOM 4921 O O . SER A 1 625 ? 37.226 -33.718 1.635 1.00 83.88 625 SER A O 1
ATOM 4923 N N . SER A 1 626 ? 35.036 -34.244 1.692 1.00 87.56 626 SER A N 1
ATOM 4924 C CA . SER A 1 626 ? 35.075 -35.142 0.532 1.00 87.56 626 SER A CA 1
ATOM 4925 C C . SER A 1 626 ? 35.464 -34.409 -0.760 1.00 87.56 626 SER A C 1
ATOM 4927 O O . SER A 1 626 ? 36.297 -34.897 -1.522 1.00 87.56 626 SER A O 1
ATOM 4929 N N . VAL A 1 627 ? 34.929 -33.205 -0.995 1.00 87.56 627 VAL A N 1
ATOM 4930 C CA . VAL A 1 627 ? 35.297 -32.356 -2.144 1.00 87.56 627 VAL A CA 1
ATOM 4931 C C . VAL A 1 627 ? 36.787 -32.010 -2.138 1.00 87.56 627 VAL A C 1
ATOM 4933 O O . VAL A 1 627 ? 37.446 -32.127 -3.170 1.00 87.56 627 VAL A O 1
ATOM 4936 N N . LEU A 1 628 ? 37.326 -31.610 -0.985 1.00 85.12 628 LEU A N 1
ATOM 4937 C CA . LEU A 1 628 ? 38.733 -31.241 -0.839 1.00 85.12 628 LEU A CA 1
ATOM 4938 C C . LEU A 1 628 ? 39.667 -32.447 -0.982 1.00 85.12 628 LEU A C 1
ATOM 4940 O O . LEU A 1 628 ? 40.746 -32.306 -1.552 1.00 85.12 628 LEU A O 1
ATOM 4944 N N . GLU A 1 629 ? 39.266 -33.621 -0.495 1.00 84.88 629 GLU A N 1
ATOM 4945 C CA . GLU A 1 629 ? 40.016 -34.869 -0.663 1.00 84.88 629 GLU A CA 1
ATOM 4946 C C . GLU A 1 629 ? 40.084 -35.286 -2.138 1.00 84.88 629 GLU A C 1
ATOM 4948 O O . GLU A 1 629 ? 41.167 -35.548 -2.661 1.00 84.88 629 GLU A O 1
ATOM 4953 N N . ILE A 1 630 ? 38.953 -35.237 -2.849 1.00 82.75 630 ILE A N 1
ATOM 4954 C CA . ILE A 1 630 ? 38.894 -35.507 -4.292 1.00 82.75 630 ILE A CA 1
ATOM 4955 C C . ILE A 1 630 ? 39.762 -34.504 -5.066 1.00 82.75 630 ILE A C 1
ATOM 4957 O O . ILE A 1 630 ? 40.538 -34.903 -5.932 1.00 82.75 630 ILE A O 1
ATOM 4961 N N . TYR A 1 631 ? 39.689 -33.213 -4.730 1.00 83.19 631 TYR A N 1
ATOM 4962 C CA . TYR A 1 631 ? 40.484 -32.172 -5.385 1.00 83.19 631 TYR A CA 1
ATOM 4963 C C . TYR A 1 631 ? 41.997 -32.346 -5.160 1.00 83.19 631 TYR A C 1
ATOM 4965 O O . TYR A 1 631 ? 42.779 -32.191 -6.100 1.00 83.19 631 TYR A O 1
ATOM 4973 N N . LYS A 1 632 ? 42.422 -32.719 -3.943 1.00 81.38 632 LYS A N 1
ATOM 4974 C CA . LYS A 1 632 ? 43.830 -33.028 -3.631 1.00 81.38 632 LYS A CA 1
ATOM 4975 C C . LYS A 1 632 ? 44.334 -34.220 -4.441 1.00 81.38 632 LYS A C 1
ATOM 4977 O O . LYS A 1 632 ? 45.344 -34.087 -5.127 1.00 81.38 632 LYS A O 1
ATOM 4982 N N . ASN A 1 633 ? 43.578 -35.318 -4.461 1.00 77.88 633 ASN A N 1
ATOM 4983 C CA . ASN A 1 633 ? 43.929 -36.518 -5.223 1.00 77.88 633 ASN A CA 1
ATOM 4984 C C . ASN A 1 633 ? 44.005 -36.240 -6.738 1.00 77.88 633 ASN A C 1
ATOM 4986 O O . ASN A 1 633 ? 44.842 -36.806 -7.439 1.00 77.88 633 ASN A O 1
ATOM 4990 N N . CYS A 1 634 ? 43.161 -35.353 -7.275 1.00 72.00 634 CYS A N 1
ATOM 4991 C CA . CYS A 1 634 ? 43.242 -34.940 -8.678 1.00 72.00 634 CYS A CA 1
ATOM 4992 C C . CYS A 1 634 ? 44.497 -34.103 -8.983 1.00 72.00 634 CYS A C 1
ATOM 4994 O O . CYS A 1 634 ? 45.104 -34.304 -10.031 1.00 72.00 634 CYS A O 1
ATOM 4996 N N . ASN A 1 635 ? 44.917 -33.207 -8.084 1.00 63.94 635 ASN A N 1
ATOM 4997 C CA . ASN A 1 635 ? 46.117 -32.385 -8.283 1.00 63.94 635 ASN A CA 1
ATOM 4998 C C . ASN A 1 635 ? 47.429 -33.156 -8.060 1.00 63.94 635 ASN A C 1
ATOM 5000 O O . ASN A 1 635 ? 48.413 -32.891 -8.752 1.00 63.94 635 ASN A O 1
ATOM 5004 N N . GLU A 1 636 ? 47.451 -34.133 -7.151 1.00 57.66 636 GLU A N 1
ATOM 5005 C CA . GLU A 1 636 ? 48.606 -35.023 -6.953 1.00 57.66 636 GLU A CA 1
ATOM 5006 C C . GLU A 1 636 ? 48.859 -35.887 -8.205 1.00 57.66 636 GLU A C 1
ATOM 5008 O O . GLU A 1 636 ? 49.983 -35.932 -8.702 1.00 57.66 636 GLU A O 1
ATOM 5013 N N . ASN A 1 637 ? 47.806 -36.428 -8.829 1.00 49.94 637 ASN A N 1
ATOM 5014 C CA . ASN A 1 637 ? 47.913 -37.199 -10.079 1.00 49.94 637 ASN A CA 1
ATOM 5015 C C . ASN A 1 637 ? 48.352 -36.366 -11.307 1.00 49.94 637 ASN A C 1
ATOM 5017 O O . ASN A 1 637 ? 48.939 -36.906 -12.243 1.00 49.94 637 ASN A O 1
ATOM 5021 N N . VAL A 1 638 ? 48.091 -35.054 -11.331 1.00 47.75 638 VAL A N 1
ATOM 5022 C CA . VAL A 1 638 ? 48.592 -34.144 -12.387 1.00 47.75 638 VAL A CA 1
ATOM 5023 C C . VAL A 1 638 ? 50.069 -33.791 -12.165 1.00 47.75 638 VAL A C 1
ATOM 5025 O O . VAL A 1 638 ? 50.794 -33.530 -13.124 1.00 47.75 638 VAL A O 1
ATOM 5028 N N . SER A 1 639 ? 50.533 -33.837 -10.914 1.00 38.75 639 SER A N 1
ATOM 5029 C CA . SER A 1 639 ? 51.925 -33.568 -10.539 1.00 38.75 639 SER A CA 1
ATOM 5030 C C . SER A 1 639 ? 52.850 -34.758 -10.839 1.00 38.75 639 SER A C 1
ATOM 5032 O O . SER A 1 639 ? 54.001 -34.550 -11.210 1.00 38.75 639 SER A O 1
ATOM 5034 N N . GLU A 1 640 ? 52.347 -35.996 -10.763 1.00 40.81 640 GLU A N 1
ATOM 5035 C CA . GLU A 1 640 ? 53.104 -37.210 -11.126 1.00 40.81 640 GLU A CA 1
ATOM 5036 C C . GLU A 1 640 ? 53.174 -37.478 -12.645 1.00 40.81 640 GLU A C 1
ATOM 5038 O O . GLU A 1 640 ? 54.022 -38.242 -13.096 1.00 40.81 640 GLU A O 1
ATOM 5043 N N . GLY A 1 641 ? 52.336 -36.826 -13.462 1.00 39.50 641 GLY A N 1
ATOM 5044 C CA . GLY A 1 641 ? 52.350 -36.940 -14.933 1.00 39.50 641 GLY A CA 1
ATOM 5045 C C . GLY A 1 641 ? 53.270 -35.950 -15.667 1.00 39.50 641 GLY A C 1
ATOM 5046 O O . GLY A 1 641 ? 53.331 -35.969 -16.896 1.00 39.50 641 GLY A O 1
ATOM 5047 N N . LEU A 1 642 ? 53.960 -35.074 -14.931 1.00 37.28 642 LEU A N 1
ATOM 5048 C CA . LEU A 1 642 ? 54.914 -34.074 -15.438 1.00 37.28 642 LEU A CA 1
ATOM 5049 C C . LEU A 1 642 ? 56.319 -34.226 -14.816 1.00 37.28 642 LEU A C 1
ATOM 5051 O O . LEU A 1 642 ? 57.131 -33.304 -14.916 1.00 37.28 642 LEU A O 1
ATOM 5055 N N . GLY A 1 643 ? 56.593 -35.377 -14.188 1.00 30.16 643 GLY A N 1
ATOM 5056 C CA . GLY A 1 643 ? 57.909 -35.778 -13.674 1.00 30.16 643 GLY A CA 1
ATOM 5057 C C . GLY A 1 643 ? 58.741 -36.552 -14.686 1.00 30.16 643 GLY A C 1
ATOM 5058 O O . GLY A 1 643 ? 58.178 -37.473 -15.321 1.00 30.16 643 GLY A O 1
#